Protein AF-A0A7S9KM45-F1 (afdb_monomer_lite)

Foldseek 3Di:
DDPDDDDDDPVVVVVVVVVQVVCVVVVQKDKDFDFDDAPPVRHGDPPTGQWMKMKGQDDDPVQNLAIEIDGTDGDPVCPPVCPSVVRVVVVVVVSVVSNNNYYDYDDDPPDPVVVVCVVVVNDPDPPDPDDDPDDPPPPDDLAPQFDLDADDLVPFFFAWFPDPQLDSVRGNHLLFYWNFLQKKKFKWWDDQFQLCLVVVQFEAPLFTAGQFIARLVQQWQSDLVLQAAQDDVVQARVSDPPHHGRHGHDDDQPLVVCVVVVNVVLSVVCSHRHGHHPDHSSNSLSRRCRTGLSRTSNLTPSNRHDPDDPCNSSSLRSLLSVLLVVLQRLSVLCVVLVRHADPPFFAAPCSSQCSRCVSLVAGKAWEAADAFLCVDPNNPPPPGRAHAETTMIMWIFGDGTDSSVSDTDTDHCCVSVVDRYSGTRPGRRHHHHHHDPSNYD

Structure (mmCIF, N/CA/C/O backbone):
data_AF-A0A7S9KM45-F1
#
_entry.id   AF-A0A7S9KM45-F1
#
loop_
_atom_site.group_PDB
_atom_site.id
_atom_site.type_symbol
_atom_site.label_atom_id
_atom_site.label_alt_id
_atom_site.label_comp_id
_atom_site.label_asym_id
_atom_site.label_entity_id
_atom_site.label_seq_id
_atom_site.pdbx_PDB_ins_code
_atom_site.Cartn_x
_atom_site.Cartn_y
_atom_site.Cartn_z
_atom_site.occupancy
_atom_site.B_iso_or_equiv
_atom_site.auth_seq_id
_atom_site.auth_comp_id
_atom_site.auth_asym_id
_atom_site.auth_atom_id
_atom_site.pdbx_PDB_model_num
ATOM 1 N N . MET A 1 1 ? 13.245 -7.004 -34.314 1.00 47.50 1 MET A N 1
ATOM 2 C CA . MET A 1 1 ? 11.833 -6.551 -34.369 1.00 47.50 1 MET A CA 1
ATOM 3 C C . MET A 1 1 ? 11.372 -6.439 -35.817 1.00 47.50 1 MET A C 1
ATOM 5 O O . MET A 1 1 ? 12.149 -6.001 -36.662 1.00 47.50 1 MET A O 1
ATOM 9 N N . ALA A 1 2 ? 10.136 -6.839 -36.121 1.00 53.91 2 ALA A N 1
ATOM 10 C CA . ALA A 1 2 ? 9.574 -6.722 -37.466 1.00 53.91 2 ALA A CA 1
ATOM 11 C C . ALA A 1 2 ? 9.088 -5.285 -37.724 1.00 53.91 2 ALA A C 1
ATOM 13 O O . ALA A 1 2 ? 8.274 -4.763 -36.974 1.00 53.91 2 ALA A O 1
ATOM 14 N N . THR A 1 3 ? 9.570 -4.640 -38.790 1.00 68.56 3 THR A N 1
ATOM 15 C CA . THR A 1 3 ? 9.145 -3.267 -39.153 1.00 68.56 3 THR A CA 1
ATOM 16 C C . THR A 1 3 ? 7.755 -3.205 -39.762 1.00 68.56 3 THR A C 1
ATOM 18 O O . THR A 1 3 ? 7.124 -2.156 -39.749 1.00 68.56 3 THR A O 1
ATOM 21 N N . PHE A 1 4 ? 7.253 -4.329 -40.261 1.00 74.19 4 PHE A N 1
ATOM 22 C CA . PHE A 1 4 ? 5.918 -4.406 -40.812 1.00 74.19 4 PHE A CA 1
ATOM 23 C C . PHE A 1 4 ? 5.201 -5.624 -40.247 1.00 74.19 4 PHE A C 1
ATOM 25 O O . PHE A 1 4 ? 5.716 -6.739 -40.313 1.00 74.19 4 PHE A O 1
ATOM 32 N N . LEU A 1 5 ? 3.999 -5.398 -39.726 1.00 74.00 5 LEU A N 1
ATOM 33 C CA . LEU A 1 5 ? 3.049 -6.460 -39.420 1.00 74.00 5 LEU A CA 1
ATOM 34 C C . LEU A 1 5 ? 2.178 -6.741 -40.657 1.00 74.00 5 LEU A C 1
ATOM 36 O O . LEU A 1 5 ? 1.808 -5.775 -41.348 1.00 74.00 5 LEU A O 1
ATOM 40 N N . PRO A 1 6 ? 1.857 -8.018 -40.944 1.00 73.00 6 PRO A N 1
ATOM 41 C CA . PRO A 1 6 ? 0.930 -8.381 -42.009 1.00 73.00 6 PRO A CA 1
ATOM 42 C C . PRO A 1 6 ? -0.504 -7.893 -41.703 1.00 73.00 6 PRO A C 1
ATOM 44 O O . PRO A 1 6 ? -0.860 -7.777 -40.530 1.00 73.00 6 PRO A O 1
ATOM 47 N N . PRO A 1 7 ? -1.333 -7.626 -42.733 1.00 79.12 7 PRO A N 1
ATOM 48 C CA . PRO A 1 7 ? -1.014 -7.703 -44.161 1.00 79.12 7 PRO A CA 1
ATOM 49 C C . PRO A 1 7 ? -0.155 -6.521 -44.650 1.00 79.12 7 PRO A C 1
ATOM 51 O O . PRO A 1 7 ? -0.259 -5.391 -44.167 1.00 79.12 7 PRO A O 1
ATOM 54 N N . LEU A 1 8 ? 0.715 -6.793 -45.626 1.00 80.44 8 LEU A N 1
ATOM 55 C CA . LEU A 1 8 ? 1.512 -5.774 -46.314 1.00 80.44 8 LEU A CA 1
ATOM 56 C C . LEU A 1 8 ? 0.703 -5.199 -47.479 1.00 80.44 8 LEU A C 1
ATOM 58 O O . LEU A 1 8 ? 0.301 -5.949 -48.365 1.00 80.44 8 LEU A O 1
ATOM 62 N N . SER A 1 9 ? 0.505 -3.881 -47.506 1.00 89.44 9 SER A N 1
ATOM 63 C CA . SER A 1 9 ? -0.045 -3.174 -48.667 1.00 89.44 9 SER A CA 1
ATOM 64 C C . SER A 1 9 ? 1.032 -2.324 -49.340 1.00 89.44 9 SER A C 1
ATOM 66 O O . SER A 1 9 ? 1.964 -1.845 -48.687 1.00 89.44 9 SER A O 1
ATOM 68 N N . HIS A 1 10 ? 0.903 -2.126 -50.655 1.00 88.81 10 HIS A N 1
ATOM 69 C CA . HIS A 1 10 ? 1.805 -1.257 -51.414 1.00 88.81 10 HIS A CA 1
ATOM 70 C C . HIS A 1 10 ? 1.815 0.169 -50.848 1.00 88.81 10 HIS A C 1
ATOM 72 O O . HIS A 1 10 ? 2.877 0.757 -50.676 1.00 88.81 10 HIS A O 1
ATOM 78 N N . GLU A 1 11 ? 0.643 0.686 -50.479 1.00 91.50 11 GLU A N 1
ATOM 79 C CA . GLU A 1 11 ? 0.484 2.006 -49.869 1.00 91.50 11 GLU A CA 1
ATOM 80 C C . GLU A 1 11 ? 1.244 2.130 -48.540 1.00 91.50 11 GLU A C 1
ATOM 82 O O . GLU A 1 11 ? 2.011 3.072 -48.362 1.00 91.50 11 GLU A O 1
ATOM 87 N N . LYS A 1 12 ? 1.125 1.142 -47.641 1.00 86.06 12 LYS A N 1
ATOM 88 C CA . LYS A 1 12 ? 1.836 1.126 -46.351 1.00 86.06 12 LYS A CA 1
ATOM 89 C C . LYS A 1 12 ? 3.354 1.147 -46.539 1.00 86.06 12 LYS A C 1
ATOM 91 O O . LYS A 1 12 ? 4.055 1.855 -45.820 1.00 86.06 12 LYS A O 1
ATOM 96 N N . LEU A 1 13 ? 3.862 0.386 -47.510 1.00 87.94 13 LEU A N 1
ATOM 97 C CA . LEU A 1 13 ? 5.287 0.371 -47.846 1.00 87.94 13 LEU A CA 1
ATOM 98 C C . LEU A 1 13 ? 5.734 1.699 -48.470 1.00 87.94 13 LEU A C 1
ATOM 100 O O . LEU A 1 13 ? 6.784 2.220 -48.102 1.00 87.94 13 LEU A O 1
ATOM 104 N N . LEU A 1 14 ? 4.942 2.256 -49.389 1.00 89.31 14 LEU A N 1
ATOM 105 C CA . LEU A 1 14 ? 5.254 3.508 -50.073 1.00 89.31 14 LEU A CA 1
ATOM 106 C C . LEU A 1 14 ? 5.287 4.690 -49.100 1.00 89.31 14 LEU A C 1
ATOM 108 O O . LEU A 1 14 ? 6.228 5.480 -49.143 1.00 89.31 14 LEU A O 1
ATOM 112 N N . THR A 1 15 ? 4.300 4.795 -48.210 1.00 91.06 15 THR A N 1
ATOM 113 C CA . THR A 1 15 ? 4.263 5.818 -47.157 1.00 91.06 15 THR A CA 1
ATOM 114 C C . THR A 1 15 ? 5.484 5.704 -46.255 1.00 91.06 15 THR A C 1
ATOM 116 O O . THR A 1 15 ? 6.195 6.688 -46.067 1.00 91.06 15 THR A O 1
ATOM 119 N N . TRP A 1 16 ? 5.808 4.490 -45.803 1.00 91.62 16 TRP A N 1
ATOM 120 C CA . TRP A 1 16 ? 6.986 4.262 -44.969 1.00 91.62 16 TRP A CA 1
ATOM 121 C C . TRP A 1 16 ? 8.288 4.697 -45.659 1.00 91.62 16 TRP A C 1
ATOM 123 O O . TRP A 1 16 ? 9.130 5.333 -45.031 1.00 91.62 16 TRP A O 1
ATOM 133 N N . TRP A 1 17 ? 8.460 4.411 -46.954 1.00 89.75 17 TRP A N 1
ATOM 134 C CA . TRP A 1 17 ? 9.640 4.854 -47.708 1.00 89.75 17 TRP A CA 1
ATOM 135 C C . TRP A 1 17 ? 9.685 6.370 -47.919 1.00 89.75 17 TRP A C 1
ATOM 137 O O . TRP A 1 17 ? 10.759 6.958 -47.800 1.00 89.75 17 TRP A O 1
ATOM 147 N N . LYS A 1 18 ? 8.541 7.015 -48.185 1.00 91.31 18 LYS A N 1
ATOM 148 C CA . LYS A 1 18 ? 8.457 8.480 -48.304 1.00 91.31 18 LYS A CA 1
ATOM 149 C C . LYS A 1 18 ? 8.905 9.179 -47.019 1.00 91.31 18 LYS A C 1
ATOM 151 O O . LYS A 1 18 ? 9.641 10.157 -47.099 1.00 91.31 18 LYS A O 1
ATOM 156 N N . GLU A 1 19 ? 8.537 8.652 -45.853 1.00 91.06 19 GLU A N 1
ATOM 157 C CA . GLU A 1 19 ? 9.003 9.176 -44.561 1.00 91.06 19 GLU A CA 1
ATOM 158 C C . GLU A 1 19 ? 10.522 9.061 -44.398 1.00 91.06 19 GLU A C 1
ATOM 160 O O . GLU A 1 19 ? 11.173 10.019 -43.989 1.00 91.06 19 GLU A O 1
ATOM 165 N N . ARG A 1 20 ? 11.117 7.914 -44.757 1.00 93.00 20 ARG A N 1
ATOM 166 C CA . ARG A 1 20 ? 12.577 7.735 -44.665 1.00 93.00 20 ARG A CA 1
ATOM 167 C C . ARG A 1 20 ? 13.322 8.674 -45.615 1.00 93.00 20 ARG A C 1
ATOM 169 O O . ARG A 1 20 ? 14.386 9.162 -45.257 1.00 93.00 20 ARG A O 1
ATOM 176 N N . ILE A 1 21 ? 12.768 8.948 -46.798 1.00 89.69 21 ILE A N 1
ATOM 177 C CA . ILE A 1 21 ? 13.324 9.929 -47.744 1.00 89.69 21 ILE A CA 1
ATOM 178 C C . ILE A 1 21 ? 13.225 11.353 -47.176 1.00 89.69 21 ILE A C 1
ATOM 180 O O . ILE A 1 21 ? 14.171 12.123 -47.306 1.00 89.69 21 ILE A O 1
ATOM 184 N N . ALA A 1 22 ? 12.125 11.703 -46.503 1.00 89.12 22 ALA A N 1
ATOM 185 C CA . ALA A 1 22 ? 12.012 12.993 -45.823 1.00 89.12 22 ALA A CA 1
ATOM 186 C C . ALA A 1 22 ? 13.080 13.154 -44.723 1.00 89.12 22 ALA A C 1
ATOM 188 O O . ALA A 1 22 ? 13.715 14.199 -44.634 1.00 89.12 22 ALA A O 1
ATOM 189 N N . GLU A 1 23 ? 13.364 12.098 -43.955 1.00 90.75 23 GLU A N 1
ATOM 190 C CA . GLU A 1 23 ? 14.439 12.103 -42.949 1.00 90.75 23 GLU A CA 1
ATOM 191 C C . GLU A 1 23 ? 15.843 12.277 -43.554 1.00 90.75 23 GLU A C 1
ATOM 193 O O . GLU A 1 23 ? 16.726 12.817 -42.884 1.00 90.75 23 GLU A O 1
ATOM 198 N N . VAL A 1 24 ? 16.051 11.847 -44.806 1.00 91.81 24 VAL A N 1
ATOM 199 C CA . VAL A 1 24 ? 17.301 12.099 -45.544 1.00 91.81 24 VAL A CA 1
ATOM 200 C C . VAL A 1 24 ? 17.456 13.581 -45.863 1.00 91.81 24 VAL A C 1
ATOM 202 O O . VAL A 1 24 ? 18.524 14.141 -45.629 1.00 91.81 24 VAL A O 1
ATOM 205 N N . ASN A 1 25 ? 16.389 14.237 -46.324 1.00 87.75 25 ASN A N 1
ATOM 206 C CA . ASN A 1 25 ? 16.408 15.680 -46.587 1.00 87.75 25 ASN A CA 1
ATOM 207 C C . ASN A 1 25 ? 16.665 16.499 -45.307 1.00 87.75 25 ASN A C 1
ATOM 209 O O . ASN A 1 25 ? 17.299 17.548 -45.365 1.00 87.75 25 ASN A O 1
ATOM 213 N N . ASP A 1 26 ? 16.221 15.988 -44.157 1.00 83.56 26 ASP A N 1
ATOM 214 C CA . ASP A 1 26 ? 16.436 16.581 -42.832 1.00 83.56 26 ASP A CA 1
ATOM 215 C C . ASP A 1 26 ? 17.825 16.274 -42.227 1.00 83.56 26 ASP A C 1
ATOM 217 O O . ASP A 1 26 ? 18.116 16.711 -41.111 1.00 83.56 26 ASP A O 1
ATOM 221 N N . GLY A 1 27 ? 18.665 15.469 -42.890 1.00 85.25 27 GLY A N 1
ATOM 222 C CA . GLY A 1 27 ? 19.975 15.039 -42.375 1.00 85.25 27 GLY A CA 1
ATOM 223 C C . GLY A 1 27 ? 19.920 14.106 -41.154 1.00 85.25 27 GLY A C 1
ATOM 224 O O . GLY A 1 27 ? 20.940 13.853 -40.511 1.00 85.25 27 GLY A O 1
ATOM 225 N N . LYS A 1 28 ? 18.734 13.586 -40.815 1.00 87.44 28 LYS A N 1
ATOM 226 C CA . LYS A 1 28 ? 18.506 12.640 -39.703 1.00 87.44 28 LYS A CA 1
ATOM 227 C C . LYS A 1 28 ? 18.710 11.186 -40.129 1.00 87.44 28 LYS A C 1
ATOM 229 O O . LYS A 1 28 ? 18.688 10.286 -39.285 1.00 87.44 28 LYS A O 1
ATOM 234 N N . ARG A 1 29 ? 18.850 10.942 -41.434 1.00 93.75 29 ARG A N 1
ATOM 235 C CA . ARG A 1 29 ? 19.047 9.617 -42.013 1.00 93.75 29 ARG A CA 1
ATOM 236 C C . ARG A 1 29 ? 19.933 9.669 -43.248 1.00 93.75 29 ARG A C 1
ATOM 238 O O . ARG A 1 29 ? 19.843 10.586 -44.049 1.00 93.75 29 ARG A O 1
ATOM 245 N N . HIS A 1 30 ? 20.721 8.622 -43.442 1.00 94.56 30 HIS A N 1
ATOM 246 C CA . HIS A 1 30 ? 21.491 8.380 -44.658 1.00 94.56 30 HIS A CA 1
ATOM 247 C C . HIS A 1 30 ? 21.120 6.994 -45.191 1.00 94.56 30 HIS A C 1
ATOM 249 O O . HIS A 1 30 ? 20.953 6.057 -44.407 1.00 94.56 30 HIS A O 1
ATOM 255 N N . ILE A 1 31 ? 20.924 6.861 -46.504 1.00 94.25 31 ILE A N 1
ATOM 256 C CA . ILE A 1 31 ? 20.492 5.610 -47.143 1.00 94.25 31 ILE A CA 1
ATOM 257 C C . ILE A 1 31 ? 21.449 5.293 -48.286 1.00 94.25 31 ILE A C 1
ATOM 259 O O . ILE A 1 31 ? 21.587 6.086 -49.214 1.00 94.25 31 ILE A O 1
ATOM 263 N N . TRP A 1 32 ? 22.052 4.107 -48.247 1.00 93.62 32 TRP A N 1
ATOM 264 C CA . TRP A 1 32 ? 22.861 3.579 -49.341 1.00 93.62 32 TRP A CA 1
ATOM 265 C C . TRP A 1 32 ? 22.107 2.472 -50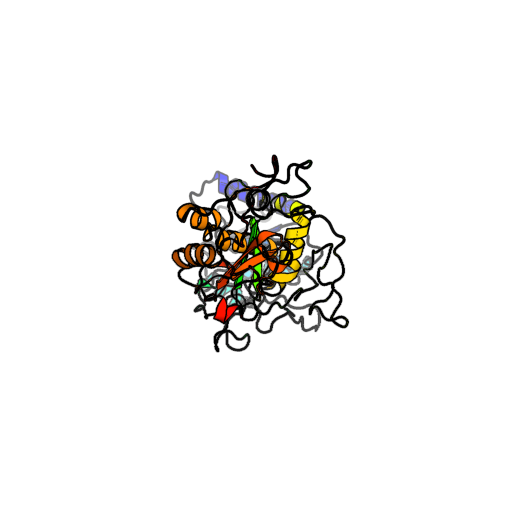.039 1.00 93.62 32 TRP A C 1
ATOM 267 O O . TRP A 1 32 ? 21.576 1.567 -49.395 1.00 93.62 32 TRP A O 1
ATOM 277 N N . ILE A 1 33 ? 22.093 2.536 -51.363 1.00 90.50 33 ILE A N 1
ATOM 278 C CA . ILE A 1 33 ? 21.447 1.551 -52.216 1.00 90.50 33 ILE A CA 1
ATOM 279 C C . ILE A 1 33 ? 22.531 0.925 -53.084 1.00 90.50 33 ILE A C 1
ATOM 281 O O . ILE A 1 33 ? 23.244 1.621 -53.802 1.00 90.50 33 ILE A O 1
ATOM 285 N N . LEU A 1 34 ? 22.661 -0.395 -53.002 1.00 87.81 34 LEU A N 1
ATOM 286 C CA . LEU A 1 34 ? 23.542 -1.164 -53.868 1.00 87.81 34 LEU A CA 1
ATOM 287 C C . LEU A 1 34 ? 22.790 -1.485 -55.156 1.00 87.81 34 LEU A C 1
ATOM 289 O O . LEU A 1 34 ? 21.709 -2.077 -55.097 1.00 87.81 34 LEU A O 1
ATOM 293 N N . VAL A 1 35 ? 23.374 -1.133 -56.298 1.00 86.00 35 VAL A N 1
ATOM 294 C CA . VAL A 1 35 ? 22.761 -1.276 -57.626 1.00 86.00 35 VAL A CA 1
ATOM 295 C C . VAL A 1 35 ? 23.707 -1.954 -58.615 1.00 86.00 35 VAL A C 1
ATOM 297 O O . VAL A 1 35 ? 24.914 -1.952 -58.376 1.00 86.00 35 VAL A O 1
ATOM 300 N N . THR A 1 36 ? 23.187 -2.634 -59.645 1.00 75.50 36 THR A N 1
ATOM 301 C CA . THR A 1 36 ? 24.023 -3.411 -60.587 1.00 75.50 36 THR A CA 1
ATOM 302 C C . THR A 1 36 ? 24.811 -2.546 -61.558 1.00 75.50 36 THR A C 1
ATOM 304 O O . THR A 1 36 ? 25.968 -2.877 -61.803 1.00 75.50 36 THR A O 1
ATOM 307 N N . ASP A 1 37 ? 24.235 -1.460 -62.077 1.00 70.31 37 ASP A N 1
ATOM 308 C CA . ASP A 1 37 ? 24.949 -0.500 -62.918 1.00 70.31 37 ASP A CA 1
ATOM 309 C C . ASP A 1 37 ? 24.390 0.921 -62.714 1.00 70.31 37 ASP A C 1
ATOM 311 O O . ASP A 1 37 ? 23.210 1.129 -62.418 1.00 70.31 37 ASP A O 1
ATOM 315 N N . ILE A 1 38 ? 25.255 1.918 -62.867 1.00 68.69 38 ILE A N 1
ATOM 316 C CA . ILE A 1 38 ? 24.868 3.327 -62.959 1.00 68.69 38 ILE A CA 1
ATOM 317 C C . ILE A 1 38 ? 25.422 3.864 -64.269 1.00 68.69 38 ILE A C 1
ATOM 319 O O . ILE A 1 38 ? 26.579 3.628 -64.610 1.00 68.69 38 ILE A O 1
ATOM 323 N N . ASP A 1 39 ? 24.610 4.583 -65.037 1.00 71.81 39 ASP A N 1
ATOM 324 C CA . ASP A 1 39 ? 25.148 5.277 -66.199 1.00 71.81 39 ASP A CA 1
ATOM 325 C C . ASP A 1 39 ? 26.059 6.447 -65.780 1.00 71.81 39 ASP A C 1
ATOM 327 O O . ASP A 1 39 ? 26.119 6.845 -64.614 1.00 71.81 39 ASP A O 1
ATOM 331 N N . ALA A 1 40 ? 26.766 7.034 -66.749 1.00 71.44 40 ALA A N 1
ATOM 332 C CA . ALA A 1 40 ? 27.681 8.154 -66.516 1.00 71.44 40 ALA A CA 1
ATOM 333 C C . ALA A 1 40 ? 27.002 9.418 -65.935 1.00 71.44 40 ALA A C 1
ATOM 335 O O . ALA A 1 40 ? 27.695 10.359 -65.558 1.00 71.44 40 ALA A O 1
ATOM 336 N N . THR A 1 41 ? 25.665 9.452 -65.860 1.00 73.38 41 THR A N 1
ATOM 337 C CA . THR A 1 41 ? 24.873 10.536 -65.257 1.00 73.38 41 THR A CA 1
ATOM 338 C C . THR A 1 41 ? 24.383 10.206 -63.842 1.00 73.38 41 THR A C 1
ATOM 340 O O . THR A 1 41 ? 23.712 11.026 -63.218 1.00 73.38 41 THR A O 1
ATOM 343 N N . GLY A 1 42 ? 24.722 9.021 -63.319 1.00 64.88 42 GLY A N 1
ATOM 344 C CA . GLY A 1 42 ? 24.279 8.529 -62.014 1.00 64.88 42 GLY A CA 1
ATOM 345 C C . GLY A 1 42 ? 22.878 7.910 -62.029 1.00 64.88 42 GLY A C 1
ATOM 346 O O . GLY A 1 42 ? 22.292 7.705 -60.965 1.00 64.88 42 GLY A O 1
ATOM 347 N N . LYS A 1 43 ? 22.314 7.615 -63.210 1.00 63.72 43 LYS A N 1
ATOM 348 C CA . LYS A 1 43 ? 20.972 7.039 -63.350 1.00 63.72 43 LYS A CA 1
ATOM 349 C C . LYS A 1 43 ? 21.037 5.510 -63.408 1.00 63.72 43 LYS A C 1
ATOM 351 O O . LYS A 1 43 ? 21.896 4.933 -64.069 1.00 63.72 43 LYS A O 1
ATOM 356 N N . LEU A 1 44 ? 20.108 4.860 -62.710 1.00 62.03 44 LEU A N 1
ATOM 357 C CA . LEU A 1 44 ? 20.014 3.398 -62.604 1.00 62.03 44 LEU A CA 1
ATOM 358 C C . LEU A 1 44 ? 19.612 2.759 -63.940 1.00 62.03 44 LEU A C 1
ATOM 360 O O . LEU A 1 44 ? 18.657 3.221 -64.573 1.00 62.03 44 LEU A O 1
ATOM 364 N N . LYS A 1 45 ? 20.259 1.658 -64.336 1.00 59.94 45 LYS A N 1
ATOM 365 C CA . LYS A 1 45 ? 19.931 0.908 -65.559 1.00 59.94 45 LYS A CA 1
ATOM 366 C C . LYS A 1 45 ? 19.061 -0.329 -65.272 1.00 59.94 45 LYS A C 1
ATOM 368 O O . LYS A 1 45 ? 19.436 -1.457 -65.547 1.00 59.94 45 LYS A O 1
ATOM 373 N N . GLY A 1 46 ? 17.817 -0.139 -64.829 1.00 56.06 46 GLY A N 1
ATOM 374 C CA . GLY A 1 46 ? 16.811 -1.221 -64.741 1.00 56.06 46 GLY A CA 1
ATOM 375 C C . GLY A 1 46 ? 16.373 -1.568 -63.308 1.00 56.06 46 GLY A C 1
ATOM 376 O O . GLY A 1 46 ? 16.569 -0.759 -62.400 1.00 56.06 46 GLY A O 1
ATOM 377 N N . PRO A 1 47 ? 15.746 -2.742 -63.061 1.00 58.69 47 PRO A N 1
ATOM 378 C CA . PRO A 1 47 ? 15.197 -3.097 -61.751 1.00 58.69 47 PRO A CA 1
ATOM 379 C C . PRO A 1 47 ? 16.311 -3.656 -60.848 1.00 58.69 47 PRO A C 1
ATOM 381 O O . PRO A 1 47 ? 16.381 -4.848 -60.562 1.00 58.69 47 PRO A O 1
ATOM 384 N N . GLU A 1 48 ? 17.230 -2.774 -60.462 1.00 64.62 48 GLU A N 1
ATOM 385 C CA . GLU A 1 48 ? 18.616 -3.107 -60.120 1.00 64.62 48 GLU A CA 1
ATOM 386 C C . GLU A 1 48 ? 18.973 -2.963 -58.634 1.00 64.62 48 GLU A C 1
ATOM 388 O O . GLU A 1 48 ? 20.144 -3.026 -58.283 1.00 64.62 48 GLU A O 1
ATOM 393 N N . VAL A 1 49 ? 18.010 -2.785 -57.723 1.00 81.25 49 VAL A N 1
ATOM 394 C CA . VAL A 1 49 ? 18.331 -2.669 -56.288 1.00 81.25 49 VAL A CA 1
ATOM 395 C C . VAL A 1 49 ? 18.735 -4.031 -55.716 1.00 81.25 49 VAL A C 1
ATOM 397 O O . VAL A 1 49 ? 17.904 -4.884 -55.400 1.00 81.25 49 VAL A O 1
ATOM 400 N N . MET A 1 50 ? 20.040 -4.233 -55.562 1.00 86.38 50 MET A N 1
ATOM 401 C CA . MET A 1 50 ? 20.643 -5.441 -55.002 1.00 86.38 50 MET A CA 1
ATOM 402 C C . MET A 1 50 ? 20.682 -5.438 -53.477 1.00 86.38 50 MET A C 1
ATOM 404 O O . MET A 1 50 ? 20.743 -6.506 -52.860 1.00 86.38 50 MET A O 1
ATOM 408 N N . GLY A 1 51 ? 20.655 -4.263 -52.857 1.00 89.81 51 GLY A N 1
ATOM 409 C CA . GLY A 1 51 ? 20.646 -4.144 -51.410 1.00 89.81 51 GLY A CA 1
ATOM 410 C C . GLY A 1 51 ? 20.472 -2.717 -50.924 1.00 89.81 51 GLY A C 1
ATOM 411 O O . GLY A 1 51 ? 20.555 -1.770 -51.700 1.00 89.81 51 GLY A O 1
ATOM 412 N N . VAL A 1 52 ? 20.223 -2.578 -49.630 1.00 92.50 52 VAL A N 1
ATOM 413 C CA . VAL A 1 52 ? 20.087 -1.290 -48.953 1.00 92.50 52 VAL A CA 1
ATOM 414 C C . VAL A 1 52 ? 20.647 -1.389 -47.540 1.00 92.50 52 VAL A C 1
ATOM 416 O O . VAL A 1 52 ? 20.600 -2.461 -46.934 1.00 92.50 52 VAL A O 1
ATOM 419 N N . VAL A 1 53 ? 21.179 -0.286 -47.024 1.00 94.38 53 VAL A N 1
ATOM 420 C CA . VAL A 1 53 ? 21.432 -0.074 -45.595 1.00 94.38 53 VAL A CA 1
ATOM 421 C C . VAL A 1 53 ? 21.133 1.380 -45.252 1.00 94.38 53 VAL A C 1
ATOM 423 O O . VAL A 1 53 ? 21.238 2.259 -46.109 1.00 94.38 53 VAL A O 1
ATOM 426 N N . MET A 1 54 ? 20.730 1.637 -44.014 1.00 95.06 54 MET A N 1
ATOM 427 C CA . MET A 1 54 ? 20.438 2.976 -43.524 1.00 95.06 54 MET A CA 1
ATOM 428 C C . MET A 1 54 ? 21.225 3.266 -42.253 1.00 95.06 54 MET A C 1
ATOM 430 O O . MET A 1 54 ? 21.414 2.383 -41.419 1.00 95.06 54 MET A O 1
ATOM 434 N N . LEU A 1 55 ? 21.610 4.525 -42.084 1.00 94.75 55 LEU A N 1
ATOM 435 C CA . LEU A 1 55 ? 22.129 5.075 -40.839 1.00 94.75 55 LEU A CA 1
ATOM 436 C C . LEU A 1 55 ? 21.138 6.114 -40.318 1.00 94.75 55 LEU A C 1
ATOM 438 O O . LEU A 1 55 ? 20.822 7.063 -41.028 1.00 94.75 55 LEU A O 1
ATOM 442 N N . SER A 1 56 ? 20.659 5.938 -39.091 1.00 92.00 56 SER A N 1
ATOM 443 C CA . SER A 1 56 ? 19.819 6.905 -38.383 1.00 92.00 56 SER A CA 1
ATOM 444 C C . SER A 1 56 ? 20.679 7.724 -37.416 1.00 92.00 56 SER A C 1
ATOM 446 O O . SER A 1 56 ? 21.459 7.163 -36.638 1.00 92.00 56 SER A O 1
ATOM 448 N N . THR A 1 57 ? 20.553 9.050 -37.483 1.00 87.94 57 THR A N 1
ATOM 449 C CA . THR A 1 57 ? 21.383 10.040 -36.774 1.00 87.94 57 THR A CA 1
ATOM 450 C C . THR A 1 57 ? 20.547 11.061 -35.972 1.00 87.94 57 THR A C 1
ATOM 452 O O . THR A 1 57 ? 20.801 12.267 -36.062 1.00 87.94 57 THR A O 1
ATOM 455 N N . PRO A 1 58 ? 19.546 10.640 -35.168 1.00 73.56 58 PRO A N 1
ATOM 456 C CA . PRO A 1 58 ? 18.676 11.575 -34.457 1.00 73.56 58 PRO A CA 1
ATOM 457 C C . PRO A 1 58 ? 19.465 12.461 -33.477 1.00 73.56 58 PRO A C 1
ATOM 459 O O . PRO A 1 58 ? 20.477 12.043 -32.906 1.00 73.56 58 PRO A O 1
ATOM 462 N N . TYR A 1 59 ? 18.995 13.696 -33.272 1.00 66.06 59 TYR A N 1
ATOM 463 C CA . TYR A 1 59 ? 19.610 14.625 -32.322 1.00 66.06 59 TYR A CA 1
ATOM 464 C C . TYR A 1 59 ? 19.461 14.114 -30.883 1.00 66.06 59 TYR A C 1
ATOM 466 O O . TYR A 1 59 ? 18.376 13.721 -30.458 1.00 66.06 59 TYR A O 1
ATOM 474 N N . SER A 1 60 ? 20.560 14.135 -30.131 1.00 61.50 60 SER A N 1
ATOM 475 C CA . SER A 1 60 ? 20.604 13.793 -28.711 1.00 61.50 60 SER A CA 1
ATOM 476 C C . SER A 1 60 ? 21.797 14.490 -28.063 1.00 61.50 60 SER A C 1
ATOM 478 O O . SER A 1 60 ? 22.928 14.314 -28.516 1.00 61.50 60 SER A O 1
ATOM 480 N N . GLU A 1 61 ? 21.562 15.241 -26.986 1.00 43.31 61 GLU A N 1
ATOM 481 C CA . GLU A 1 61 ? 22.625 15.946 -26.249 1.00 43.31 61 GLU A CA 1
ATOM 482 C C . GLU A 1 61 ? 23.577 14.979 -25.538 1.00 43.31 61 GLU A C 1
ATOM 484 O O . GLU A 1 61 ? 24.786 15.187 -25.503 1.00 43.31 61 GLU A O 1
ATOM 489 N N . THR A 1 62 ? 23.048 13.867 -25.028 1.00 48.44 62 THR A N 1
ATOM 490 C CA . THR A 1 62 ? 23.813 12.847 -24.296 1.00 48.44 62 THR A CA 1
ATOM 491 C C . THR A 1 62 ? 24.360 11.734 -25.197 1.00 48.44 62 THR A C 1
ATOM 493 O O . THR A 1 62 ? 25.115 10.876 -24.739 1.00 48.44 62 THR A O 1
ATOM 496 N N . GLY A 1 63 ? 23.992 11.728 -26.483 1.00 61.22 63 GLY A N 1
ATOM 497 C CA . GLY A 1 63 ? 24.240 10.621 -27.407 1.00 61.22 63 GLY A CA 1
ATOM 498 C C . GLY A 1 63 ? 24.717 11.028 -28.800 1.00 61.22 63 GLY A C 1
ATOM 499 O O . GLY A 1 63 ? 24.669 10.195 -29.700 1.00 61.22 63 GLY A O 1
ATOM 500 N N . ALA A 1 64 ? 25.189 12.263 -29.003 1.00 72.88 64 ALA A N 1
ATOM 501 C CA . ALA A 1 64 ? 25.571 12.789 -30.322 1.00 72.88 64 ALA A CA 1
ATOM 502 C C . ALA A 1 64 ? 26.624 11.941 -31.075 1.00 72.88 64 ALA A C 1
ATOM 504 O O . ALA A 1 64 ? 26.665 11.944 -32.301 1.00 72.88 64 ALA A O 1
ATOM 505 N N . PHE A 1 65 ? 27.441 11.155 -30.372 1.00 76.69 65 PHE A N 1
ATOM 506 C CA . PHE A 1 65 ? 28.436 10.255 -30.971 1.00 76.69 65 PHE A CA 1
ATOM 507 C C . PHE A 1 65 ? 27.860 8.908 -31.459 1.00 76.69 65 PHE A C 1
ATOM 509 O O . PHE A 1 65 ? 28.611 8.093 -32.000 1.00 76.69 65 PHE A O 1
ATOM 516 N N . ARG A 1 66 ? 26.563 8.638 -31.252 1.00 82.44 66 ARG A N 1
ATOM 517 C CA . ARG A 1 66 ? 25.900 7.377 -31.625 1.00 82.44 66 ARG A CA 1
ATOM 518 C C . ARG A 1 66 ? 25.211 7.485 -32.986 1.00 82.44 66 ARG A C 1
ATOM 520 O O . ARG A 1 66 ? 24.603 8.508 -33.293 1.00 82.44 66 ARG A O 1
ATOM 527 N N . GLY A 1 67 ? 25.266 6.411 -33.766 1.00 84.44 67 GLY A N 1
ATOM 528 C CA . GLY A 1 67 ? 24.470 6.209 -34.977 1.00 84.44 67 GLY A CA 1
ATOM 529 C C . GLY A 1 67 ? 23.849 4.813 -34.983 1.00 84.44 67 GLY A C 1
ATOM 530 O O . GLY A 1 67 ? 24.448 3.871 -34.465 1.00 84.44 67 GLY A O 1
ATOM 531 N N . TYR A 1 68 ? 22.649 4.670 -35.543 1.00 88.81 68 TYR A N 1
ATOM 532 C CA . TYR A 1 68 ? 21.942 3.386 -35.575 1.00 88.81 68 TYR A CA 1
ATOM 533 C C . TYR A 1 68 ? 21.916 2.818 -36.993 1.00 88.81 68 TYR A C 1
ATOM 535 O O . TYR A 1 68 ? 21.395 3.456 -37.909 1.00 88.81 68 TYR A O 1
ATOM 543 N N . VAL A 1 69 ? 22.474 1.622 -37.175 1.00 91.38 69 VAL A N 1
ATOM 544 C CA . VAL A 1 69 ? 22.427 0.885 -38.439 1.00 91.38 69 VAL A CA 1
ATOM 545 C C . VAL A 1 69 ? 21.079 0.193 -38.535 1.00 91.38 69 VAL A C 1
ATOM 547 O O . VAL A 1 69 ? 20.726 -0.668 -37.729 1.00 91.38 69 VAL A O 1
ATOM 550 N N . GLU A 1 70 ? 20.320 0.553 -39.557 1.00 90.31 70 GLU A N 1
ATOM 551 C CA . GLU A 1 70 ? 18.988 0.031 -39.791 1.00 90.31 70 GLU A CA 1
ATOM 552 C C . GLU A 1 70 ? 18.897 -0.573 -41.192 1.00 90.31 70 GLU A C 1
ATOM 554 O O . GLU A 1 70 ? 19.471 -0.082 -42.160 1.00 90.31 70 GLU A O 1
ATOM 559 N N . LYS A 1 71 ? 18.108 -1.642 -41.318 1.00 87.69 71 LYS A N 1
ATOM 560 C CA . LYS A 1 71 ? 17.665 -2.175 -42.617 1.00 87.69 71 LYS A CA 1
ATOM 561 C C . LYS A 1 71 ? 18.793 -2.565 -43.576 1.00 87.69 71 LYS A C 1
ATOM 563 O O . LYS A 1 71 ? 18.655 -2.342 -44.773 1.00 87.69 71 LYS A O 1
ATOM 568 N N . LEU A 1 72 ? 19.836 -3.239 -43.084 1.00 89.56 72 LEU A N 1
ATOM 569 C CA . LEU A 1 72 ? 20.767 -3.956 -43.958 1.00 89.56 72 LEU A CA 1
ATOM 570 C C . LEU A 1 72 ? 20.049 -5.137 -44.625 1.00 89.56 72 LEU A C 1
ATOM 572 O O . LEU A 1 72 ? 19.811 -6.177 -44.008 1.00 89.56 72 LEU A O 1
ATOM 576 N N . LEU A 1 73 ? 19.682 -4.974 -45.892 1.00 88.56 73 LEU A N 1
ATOM 577 C CA . LEU A 1 73 ? 18.949 -5.966 -46.671 1.00 88.56 73 LEU A CA 1
ATOM 578 C C . LEU A 1 73 ? 19.689 -6.235 -47.976 1.00 88.56 73 LEU A C 1
ATOM 580 O O . LEU A 1 73 ? 20.005 -5.309 -48.712 1.00 88.56 73 LEU A O 1
ATOM 584 N N . ILE A 1 74 ? 19.913 -7.513 -48.289 1.00 88.38 74 ILE A N 1
ATOM 585 C CA . ILE A 1 74 ? 20.458 -7.955 -49.578 1.00 88.38 74 ILE A CA 1
ATOM 586 C C . ILE A 1 74 ? 19.420 -8.810 -50.291 1.00 88.38 74 ILE A C 1
ATOM 588 O O . ILE A 1 74 ? 18.886 -9.775 -49.715 1.00 88.38 74 ILE A O 1
ATOM 592 N N . HIS A 1 75 ? 19.169 -8.472 -51.556 1.00 84.25 75 HIS A N 1
ATOM 593 C CA . HIS A 1 75 ? 18.310 -9.234 -52.446 1.00 84.25 75 HIS A CA 1
ATOM 594 C C . HIS A 1 75 ? 18.753 -10.701 -52.466 1.00 84.25 75 HIS A C 1
ATOM 596 O O . HIS A 1 75 ? 19.943 -11.004 -52.552 1.00 84.25 75 HIS A O 1
ATOM 602 N N . LYS A 1 76 ? 17.799 -11.634 -52.378 1.00 83.62 76 LYS A N 1
ATOM 603 C CA . LYS A 1 76 ? 18.079 -13.069 -52.179 1.00 83.62 76 LYS A CA 1
ATOM 604 C C . LYS A 1 76 ? 19.076 -13.652 -53.194 1.00 83.62 76 LYS A C 1
ATOM 606 O O . LYS A 1 76 ? 19.947 -14.417 -52.799 1.00 83.62 76 LYS A O 1
ATOM 611 N N . ASN A 1 77 ? 19.015 -13.212 -54.455 1.00 81.94 77 ASN A N 1
ATOM 612 C CA . ASN A 1 77 ? 19.887 -13.685 -55.542 1.00 81.94 77 ASN A CA 1
ATOM 613 C C . ASN A 1 77 ? 21.301 -13.059 -55.530 1.00 81.94 77 ASN A C 1
ATOM 615 O O . ASN A 1 77 ? 22.165 -13.463 -56.308 1.00 81.94 77 ASN A O 1
ATOM 619 N N . CYS A 1 78 ? 21.543 -12.071 -54.664 1.00 81.31 78 CYS A N 1
ATOM 620 C CA . CYS A 1 78 ? 22.805 -11.328 -54.567 1.00 81.31 78 CYS A CA 1
ATOM 621 C C . CYS A 1 78 ? 23.559 -11.610 -53.253 1.00 81.31 78 CYS A C 1
ATOM 623 O O . CYS A 1 78 ? 24.628 -11.049 -53.007 1.00 81.31 78 CYS A O 1
ATOM 625 N N . ARG A 1 79 ? 23.021 -12.485 -52.392 1.00 86.00 79 ARG A N 1
ATOM 626 C CA . ARG A 1 79 ? 23.657 -12.886 -51.127 1.00 86.00 79 ARG A CA 1
ATOM 627 C C . ARG A 1 79 ? 24.924 -13.707 -51.384 1.00 86.00 79 ARG A C 1
ATOM 629 O O . ARG A 1 79 ? 25.059 -14.353 -52.415 1.00 86.00 79 ARG A O 1
ATOM 636 N N . GLY A 1 80 ? 25.867 -13.661 -50.442 1.00 82.00 80 GLY A N 1
ATOM 637 C CA . GLY A 1 80 ? 27.140 -14.391 -50.536 1.00 82.00 80 GLY A CA 1
ATOM 638 C C . GLY A 1 80 ? 28.183 -13.777 -51.481 1.00 82.00 80 GLY A C 1
ATOM 639 O O . GLY A 1 80 ? 29.306 -14.260 -51.516 1.00 82.00 80 GLY A O 1
ATOM 640 N N . LYS A 1 81 ? 27.855 -12.689 -52.192 1.00 85.94 81 LYS A N 1
ATOM 641 C CA . LYS A 1 81 ? 28.750 -12.002 -53.145 1.00 85.94 81 LYS A CA 1
ATOM 642 C C . LYS A 1 81 ? 29.409 -10.731 -52.582 1.00 85.94 81 LYS A C 1
ATOM 644 O O . LYS A 1 81 ? 29.805 -9.855 -53.334 1.00 85.94 81 LYS A O 1
ATOM 649 N N . GLY A 1 82 ? 29.456 -10.578 -51.257 1.00 86.50 82 GLY A N 1
ATOM 650 C CA . GLY A 1 82 ? 30.093 -9.424 -50.601 1.00 86.50 82 GLY A CA 1
ATOM 651 C C . GLY A 1 82 ? 29.265 -8.130 -50.520 1.00 86.50 82 GLY A C 1
ATOM 652 O O . GLY A 1 82 ? 29.698 -7.199 -49.854 1.00 86.50 82 GLY A O 1
ATOM 653 N N . GLY A 1 83 ? 28.054 -8.063 -51.088 1.00 88.88 83 GLY A N 1
ATOM 654 C CA . GLY A 1 83 ? 27.257 -6.821 -51.111 1.00 88.88 83 GLY A CA 1
ATOM 655 C C . GLY A 1 83 ? 26.941 -6.209 -49.735 1.00 88.88 83 GLY A C 1
ATOM 656 O O . GLY A 1 83 ? 26.952 -4.992 -49.590 1.00 88.88 83 GLY A O 1
ATOM 657 N N . ALA A 1 84 ? 26.725 -7.033 -48.702 1.00 88.75 84 ALA A N 1
ATOM 658 C CA . ALA A 1 84 ? 26.505 -6.539 -47.336 1.00 88.75 84 ALA A CA 1
ATOM 659 C C . ALA A 1 84 ? 27.742 -5.837 -46.756 1.00 88.75 84 ALA A C 1
ATOM 661 O O . ALA A 1 84 ? 27.608 -4.839 -46.058 1.00 88.75 84 ALA A O 1
ATOM 662 N N . ARG A 1 85 ? 28.937 -6.349 -47.074 1.00 87.06 85 ARG A N 1
ATOM 663 C CA . ARG A 1 85 ? 30.206 -5.753 -46.654 1.00 87.06 85 ARG A CA 1
ATOM 664 C C . ARG A 1 85 ? 30.413 -4.397 -47.323 1.00 87.06 85 ARG A C 1
ATOM 666 O O . ARG A 1 85 ? 30.672 -3.434 -46.620 1.00 87.06 85 ARG A O 1
ATOM 673 N N . ALA A 1 86 ? 30.201 -4.316 -48.637 1.00 89.69 86 ALA A N 1
ATOM 674 C CA . ALA A 1 86 ? 30.335 -3.063 -49.381 1.00 89.69 86 ALA A CA 1
ATOM 675 C C . ALA A 1 86 ? 29.402 -1.959 -48.846 1.00 89.69 86 ALA A C 1
ATOM 677 O O . ALA A 1 86 ? 29.816 -0.816 -48.680 1.00 89.69 86 ALA A O 1
ATOM 678 N N . LEU A 1 87 ? 28.149 -2.307 -48.530 1.00 93.56 87 LEU A N 1
ATOM 679 C CA . LEU A 1 87 ? 27.190 -1.364 -47.945 1.00 93.56 87 LEU A CA 1
ATOM 680 C C . LEU A 1 87 ? 27.597 -0.897 -46.541 1.00 93.56 87 LEU A C 1
ATOM 682 O O . LEU A 1 87 ? 27.478 0.286 -46.238 1.00 93.56 87 LEU A O 1
ATOM 686 N N . MET A 1 88 ? 28.075 -1.807 -45.690 1.00 92.50 88 MET A N 1
ATOM 687 C CA . MET A 1 88 ? 28.518 -1.459 -44.338 1.00 92.50 88 MET A CA 1
ATOM 688 C C . MET A 1 88 ? 29.797 -0.615 -44.342 1.00 92.50 88 MET A C 1
ATOM 690 O O . MET A 1 88 ? 29.862 0.351 -43.597 1.00 92.50 88 MET A O 1
ATOM 694 N N . GLU A 1 89 ? 30.763 -0.899 -45.220 1.00 88.88 89 GLU A N 1
ATOM 695 C CA . GLU A 1 89 ? 31.986 -0.092 -45.372 1.00 88.88 89 GLU A CA 1
ATOM 696 C C . GLU A 1 89 ? 31.666 1.350 -45.816 1.00 88.88 89 GLU A C 1
ATOM 698 O O . GLU A 1 89 ? 32.227 2.312 -45.282 1.00 88.88 89 GLU A O 1
ATOM 703 N N . ALA A 1 90 ? 30.719 1.518 -46.747 1.00 91.69 90 ALA A N 1
ATOM 704 C CA . ALA A 1 90 ? 30.230 2.837 -47.150 1.00 91.69 90 ALA A CA 1
ATOM 705 C C . ALA A 1 90 ? 29.535 3.574 -45.991 1.00 91.69 90 ALA A C 1
ATOM 707 O O . ALA A 1 90 ? 29.797 4.756 -45.761 1.00 91.69 90 ALA A O 1
ATOM 708 N N . LEU A 1 91 ? 28.687 2.870 -45.233 1.00 95.12 91 LEU A N 1
ATOM 709 C CA . LEU A 1 91 ? 27.996 3.432 -44.074 1.00 95.12 91 LEU A CA 1
ATOM 710 C C . LEU A 1 91 ? 28.971 3.840 -42.965 1.00 95.12 91 LEU A C 1
ATOM 712 O O . LEU A 1 91 ? 28.819 4.913 -42.391 1.00 95.12 91 LEU A O 1
ATOM 716 N N . GLU A 1 92 ? 29.957 3.002 -42.645 1.00 89.44 92 GLU A N 1
ATOM 717 C CA . GLU A 1 92 ? 30.950 3.253 -41.593 1.00 89.44 92 GLU A CA 1
ATOM 718 C C . GLU A 1 92 ? 31.831 4.460 -41.920 1.00 89.44 92 GLU A C 1
ATOM 720 O O . GLU A 1 92 ? 32.113 5.281 -41.043 1.00 89.44 92 GLU A O 1
ATOM 725 N N . THR A 1 93 ? 32.203 4.607 -43.194 1.00 89.06 93 THR A N 1
ATOM 726 C CA . THR A 1 93 ? 32.970 5.760 -43.684 1.00 89.06 93 THR A CA 1
ATOM 727 C C . THR A 1 93 ? 32.207 7.064 -43.442 1.00 89.06 93 THR A C 1
ATOM 729 O O . THR A 1 93 ? 32.765 8.015 -42.892 1.00 89.06 93 THR A O 1
ATOM 732 N N . GLU A 1 94 ? 30.916 7.100 -43.777 1.00 90.75 94 GLU A N 1
ATOM 733 C CA . GLU A 1 94 ? 30.084 8.286 -43.556 1.00 90.75 94 GLU A CA 1
ATOM 734 C C . GLU A 1 94 ? 29.746 8.499 -42.076 1.00 90.75 94 GLU A C 1
ATOM 736 O O . GLU A 1 94 ? 29.780 9.617 -41.572 1.00 90.75 94 GLU A O 1
ATOM 741 N N . ALA A 1 95 ? 29.473 7.436 -41.322 1.00 87.94 95 ALA A N 1
ATOM 742 C CA . ALA A 1 95 ? 29.265 7.546 -39.882 1.00 87.94 95 ALA A CA 1
ATOM 743 C C . ALA A 1 95 ? 30.467 8.225 -39.206 1.00 87.94 95 ALA A C 1
ATOM 745 O O . ALA A 1 95 ? 30.292 9.110 -38.364 1.00 87.94 95 ALA A O 1
ATOM 746 N N . SER A 1 96 ? 31.682 7.868 -39.628 1.00 83.88 96 SER A N 1
ATOM 747 C CA . SER A 1 96 ? 32.909 8.501 -39.156 1.00 83.88 96 SER A CA 1
ATOM 748 C C . SER A 1 96 ? 33.014 9.973 -39.573 1.00 83.88 96 SER A C 1
ATOM 750 O O . SER A 1 96 ? 33.397 10.796 -38.738 1.00 83.88 96 SER A O 1
ATOM 752 N N . SER A 1 97 ? 32.664 10.330 -40.817 1.00 86.88 97 SER A N 1
ATOM 753 C CA . SER A 1 97 ? 32.683 11.727 -41.293 1.00 86.88 97 SER A CA 1
ATOM 754 C C . SER A 1 97 ? 31.703 12.615 -40.507 1.00 86.88 97 SER A C 1
ATOM 756 O O . SER A 1 97 ? 32.006 13.768 -40.207 1.00 86.88 97 SER A O 1
ATOM 758 N N . LEU A 1 98 ? 30.580 12.039 -40.065 1.00 86.12 98 LEU A N 1
ATOM 759 C CA . LEU A 1 98 ? 29.539 12.685 -39.258 1.00 86.12 98 LEU A CA 1
ATOM 760 C C . LEU A 1 98 ? 29.807 12.664 -37.741 1.00 86.12 98 LEU A C 1
ATOM 762 O O . LEU A 1 98 ? 28.933 13.036 -36.954 1.00 86.12 98 LEU A O 1
ATOM 766 N N . GLY A 1 99 ? 30.974 12.186 -37.297 1.00 82.12 99 GLY A N 1
ATOM 767 C CA . GLY A 1 99 ? 31.333 12.112 -35.876 1.00 82.12 99 GLY A CA 1
ATOM 768 C C . GLY A 1 99 ? 30.598 11.024 -35.077 1.00 82.12 99 GLY A C 1
ATOM 769 O O . GLY A 1 99 ? 30.618 11.046 -33.842 1.00 82.12 99 GLY A O 1
ATOM 770 N N . ARG A 1 100 ? 29.969 10.050 -35.747 1.00 84.94 100 ARG A N 1
ATOM 771 C CA . ARG A 1 100 ? 29.259 8.917 -35.132 1.00 84.94 100 ARG A CA 1
ATOM 772 C C . ARG A 1 100 ? 30.242 7.786 -34.827 1.00 84.94 100 ARG A C 1
ATOM 774 O O . ARG A 1 100 ? 30.378 6.821 -35.569 1.00 84.94 100 ARG A O 1
ATOM 781 N N . LYS A 1 101 ? 30.956 7.932 -33.710 1.00 78.00 101 LYS A N 1
ATOM 782 C CA . LYS A 1 101 ? 32.017 7.015 -33.256 1.00 78.00 101 LYS A CA 1
ATOM 783 C C . LYS A 1 101 ? 31.507 5.659 -32.755 1.00 78.00 101 LYS A C 1
ATOM 785 O O . LYS A 1 101 ? 32.311 4.754 -32.554 1.00 78.00 101 LYS A O 1
ATOM 790 N N . MET A 1 102 ? 30.203 5.520 -32.516 1.00 79.62 102 MET A N 1
ATOM 791 C CA . MET A 1 102 ? 29.582 4.277 -32.058 1.00 79.62 102 MET A CA 1
ATOM 792 C C . MET A 1 102 ? 28.383 3.921 -32.932 1.00 79.62 102 MET A C 1
ATOM 794 O O . MET A 1 102 ? 27.405 4.667 -32.972 1.00 79.62 102 MET A O 1
ATOM 798 N N . LEU A 1 103 ? 28.449 2.759 -33.585 1.00 82.06 103 LEU A N 1
ATOM 799 C CA . LEU A 1 103 ? 27.354 2.208 -34.376 1.00 82.06 103 LEU A CA 1
ATOM 800 C C . LEU A 1 103 ? 26.610 1.128 -33.593 1.00 82.06 103 LEU A C 1
ATOM 802 O O . LEU A 1 103 ? 27.212 0.168 -33.114 1.00 82.06 103 LEU A O 1
ATOM 806 N N . LEU A 1 104 ? 25.298 1.300 -33.472 1.00 82.06 104 LEU A N 1
ATOM 807 C CA . LEU A 1 104 ? 24.392 0.400 -32.766 1.00 82.06 104 LEU A CA 1
ATOM 808 C C . LEU A 1 104 ? 23.434 -0.247 -33.763 1.00 82.06 104 LEU A C 1
ATOM 810 O O . LEU A 1 104 ? 23.014 0.397 -34.722 1.00 82.06 104 LEU A O 1
ATOM 814 N N . LEU A 1 105 ? 23.068 -1.507 -33.545 1.00 83.94 105 LEU A N 1
ATOM 815 C CA . LEU A 1 105 ? 22.069 -2.193 -34.359 1.00 83.94 105 LEU A CA 1
ATOM 816 C C . LEU A 1 105 ? 21.387 -3.304 -33.581 1.00 83.94 105 LEU A C 1
ATOM 818 O O . LEU A 1 105 ? 21.989 -3.904 -32.693 1.00 83.94 105 LEU A O 1
ATOM 822 N N . ASP A 1 106 ? 20.169 -3.625 -34.002 1.00 76.75 106 ASP A N 1
ATOM 823 C CA . ASP A 1 106 ? 19.445 -4.801 -33.544 1.00 76.75 106 ASP A CA 1
ATOM 824 C C . ASP A 1 106 ? 19.492 -5.884 -34.629 1.00 76.75 106 ASP A C 1
ATOM 826 O O . ASP A 1 106 ? 19.089 -5.661 -35.775 1.00 76.75 106 ASP A O 1
ATOM 830 N N . THR A 1 107 ? 19.936 -7.089 -34.271 1.00 74.69 107 THR A N 1
ATOM 831 C CA . THR A 1 107 ? 19.868 -8.276 -35.133 1.00 74.69 107 THR A CA 1
ATOM 832 C C . THR A 1 107 ? 19.302 -9.458 -34.356 1.00 74.69 107 THR A C 1
ATOM 834 O O . THR A 1 107 ? 19.517 -9.582 -33.156 1.00 74.69 107 THR A O 1
ATOM 837 N N . GLU A 1 108 ? 18.572 -10.339 -35.036 1.00 72.06 108 GLU A N 1
ATOM 838 C CA . GLU A 1 108 ? 18.076 -11.580 -34.437 1.00 72.06 108 GLU A CA 1
ATOM 839 C C . GLU A 1 108 ? 19.248 -12.523 -34.125 1.00 72.06 108 GLU A C 1
ATOM 841 O O . GLU A 1 108 ? 20.091 -12.780 -34.994 1.00 72.06 108 GLU A O 1
ATOM 846 N N . THR A 1 109 ? 19.311 -13.021 -32.889 1.00 71.44 109 THR A N 1
ATOM 847 C CA . THR A 1 109 ? 20.328 -13.980 -32.434 1.00 71.44 109 THR A CA 1
ATOM 848 C C . THR A 1 109 ? 20.202 -15.298 -33.196 1.00 71.44 109 THR A C 1
ATOM 850 O O . THR A 1 109 ? 19.106 -15.812 -33.391 1.00 71.44 109 THR A O 1
ATOM 853 N N . GLY A 1 110 ? 21.325 -15.851 -33.648 1.00 70.81 110 GLY A N 1
ATOM 854 C CA . GLY A 1 110 ? 21.389 -17.060 -34.469 1.00 70.81 110 GLY A CA 1
ATOM 855 C C . GLY A 1 110 ? 21.087 -16.836 -35.955 1.00 70.81 110 GLY A C 1
ATOM 856 O O . GLY A 1 110 ? 21.176 -17.777 -36.743 1.00 70.81 110 GLY A O 1
ATOM 857 N N . SER A 1 111 ? 20.754 -15.610 -36.375 1.00 75.69 111 SER A N 1
ATOM 858 C CA . SER A 1 111 ? 20.421 -15.320 -37.774 1.00 75.69 111 SER A CA 1
ATOM 859 C C . SER A 1 111 ? 21.655 -15.221 -38.680 1.00 75.69 111 SER A C 1
ATOM 861 O O . SER A 1 111 ? 22.772 -14.920 -38.254 1.00 75.69 111 SER A O 1
ATOM 863 N N . SER A 1 112 ? 21.445 -15.371 -39.994 1.00 73.62 112 SER A N 1
ATOM 864 C CA . SER A 1 112 ? 22.500 -15.139 -40.992 1.00 73.62 112 SER A CA 1
ATOM 865 C C . SER A 1 112 ? 23.046 -13.705 -40.969 1.00 73.62 112 SER A C 1
ATOM 867 O O . SER A 1 112 ? 24.179 -13.480 -41.388 1.00 73.62 112 SER A O 1
ATOM 869 N N . ALA A 1 113 ? 22.249 -12.736 -40.505 1.00 73.06 113 ALA A N 1
ATOM 870 C CA . ALA A 1 113 ? 22.667 -11.344 -40.371 1.00 73.06 113 ALA A CA 1
ATOM 871 C C . ALA A 1 113 ? 23.663 -11.164 -39.214 1.00 73.06 113 ALA A C 1
ATOM 873 O O . ALA A 1 113 ? 24.676 -10.491 -39.388 1.00 73.06 113 ALA A O 1
ATOM 874 N N . GLU A 1 114 ? 23.455 -11.846 -38.081 1.00 78.75 114 GLU A N 1
ATOM 875 C CA . GLU A 1 114 ? 24.393 -11.823 -36.951 1.00 78.75 114 GLU A CA 1
ATOM 876 C C . GLU A 1 114 ? 25.793 -12.311 -37.364 1.00 78.75 114 GLU A C 1
ATOM 878 O O . GLU A 1 114 ? 26.803 -11.697 -37.020 1.00 78.75 114 GLU A O 1
ATOM 883 N N . ALA A 1 115 ? 25.865 -13.378 -38.167 1.00 79.69 115 ALA A N 1
ATOM 884 C CA . ALA A 1 115 ? 27.131 -13.893 -38.686 1.00 79.69 115 ALA A CA 1
ATOM 885 C C . ALA A 1 115 ? 27.862 -12.888 -39.597 1.00 79.69 115 ALA A C 1
ATOM 887 O O . ALA A 1 115 ? 29.093 -12.862 -39.621 1.00 79.69 115 ALA A O 1
ATOM 888 N N . VAL A 1 116 ? 27.123 -12.061 -40.345 1.00 80.12 116 VAL A N 1
ATOM 889 C CA . VAL A 1 116 ? 27.699 -10.995 -41.177 1.00 80.12 116 VAL A CA 1
ATOM 890 C C . VAL A 1 116 ? 28.267 -9.885 -40.298 1.00 80.12 116 VAL A C 1
ATOM 892 O O . VAL A 1 116 ? 29.428 -9.529 -40.476 1.00 80.12 116 VAL A O 1
ATOM 895 N N . TYR A 1 117 ? 27.509 -9.400 -39.311 1.00 81.50 117 TYR A N 1
ATOM 896 C CA . TYR A 1 117 ? 27.976 -8.349 -38.401 1.00 81.50 117 TYR A CA 1
ATOM 897 C C . TYR A 1 117 ? 29.216 -8.779 -37.604 1.00 81.50 117 TYR A C 1
ATOM 899 O O . TYR A 1 117 ? 30.193 -8.034 -37.549 1.00 81.50 117 TYR A O 1
ATOM 907 N N . LYS A 1 118 ? 29.256 -10.024 -37.106 1.00 79.38 118 LYS A N 1
ATOM 908 C CA . LYS A 1 118 ? 30.451 -10.583 -36.443 1.00 79.38 118 LYS A CA 1
ATOM 909 C C . LYS A 1 118 ? 31.683 -10.590 -37.353 1.00 79.38 118 LYS A C 1
ATOM 911 O O . LYS A 1 118 ? 32.776 -10.250 -36.908 1.00 79.38 118 LYS A O 1
ATOM 916 N N . LYS A 1 119 ? 31.522 -10.948 -38.634 1.00 79.88 119 LYS A N 1
ATOM 917 C CA . LYS A 1 119 ? 32.617 -10.932 -39.624 1.00 79.88 119 LYS A CA 1
ATOM 918 C C . LYS A 1 119 ? 33.104 -9.524 -39.965 1.00 79.88 119 LYS A C 1
ATOM 920 O O . LYS A 1 119 ? 34.261 -9.376 -40.340 1.00 79.88 119 LYS A O 1
ATOM 925 N N . LEU A 1 120 ? 32.242 -8.518 -39.834 1.00 77.88 120 LEU A N 1
ATOM 926 C CA . LEU A 1 120 ? 32.584 -7.103 -40.003 1.00 77.88 120 LEU A CA 1
ATOM 927 C C . LEU A 1 120 ? 33.211 -6.491 -38.739 1.00 77.88 120 LEU A C 1
ATOM 929 O O . LEU A 1 120 ? 33.441 -5.293 -38.681 1.00 77.88 120 LEU A O 1
ATOM 933 N N . GLY A 1 121 ? 33.508 -7.302 -37.718 1.00 73.50 121 GLY A N 1
ATOM 934 C CA . GLY A 1 121 ? 34.137 -6.833 -36.484 1.00 73.50 121 GLY A CA 1
ATOM 935 C C . GLY A 1 121 ? 33.163 -6.193 -35.495 1.00 73.50 121 GLY A C 1
ATOM 936 O O . GLY A 1 121 ? 33.593 -5.775 -34.417 1.00 73.50 121 GLY A O 1
ATOM 937 N N . MET A 1 122 ? 31.860 -6.171 -35.802 1.00 75.00 122 MET A N 1
ATOM 938 C CA . MET A 1 122 ? 30.843 -5.762 -34.840 1.00 75.00 122 MET A CA 1
ATOM 939 C C . MET A 1 122 ? 30.735 -6.820 -33.753 1.00 75.00 122 MET A C 1
ATOM 941 O O . MET A 1 122 ? 30.537 -8.013 -34.002 1.00 75.00 122 MET A O 1
ATOM 945 N N . ARG A 1 123 ? 30.901 -6.371 -32.517 1.00 68.19 123 ARG A N 1
ATOM 946 C CA . ARG A 1 123 ? 30.852 -7.236 -31.348 1.00 68.19 123 ARG A CA 1
ATOM 947 C C . ARG A 1 123 ? 29.421 -7.275 -30.846 1.00 68.19 123 ARG A C 1
ATOM 949 O O . ARG A 1 123 ? 28.761 -6.241 -30.799 1.00 68.19 123 ARG A O 1
ATOM 956 N N . SER A 1 124 ? 28.956 -8.461 -30.459 1.00 53.38 124 SER A N 1
ATOM 957 C CA . SER A 1 124 ? 27.714 -8.594 -29.705 1.00 53.38 124 SER A CA 1
ATOM 958 C C . SER A 1 124 ? 27.877 -7.815 -28.404 1.00 53.38 124 SER A C 1
ATOM 960 O O . SER A 1 124 ? 28.529 -8.276 -27.471 1.00 53.38 124 SER A O 1
ATOM 962 N N . ALA A 1 125 ? 27.320 -6.614 -28.367 1.00 45.31 125 ALA A N 1
ATOM 963 C CA . ALA A 1 125 ? 27.067 -5.926 -27.127 1.00 45.31 125 ALA A CA 1
ATOM 964 C C . ALA A 1 125 ? 25.763 -6.517 -26.576 1.00 45.31 125 ALA A C 1
ATOM 966 O O . ALA A 1 125 ? 24.679 -6.216 -27.068 1.00 45.31 125 ALA A O 1
ATOM 967 N N . VAL A 1 126 ? 25.856 -7.353 -25.536 1.00 40.53 126 VAL A N 1
ATOM 968 C CA . VAL A 1 126 ? 24.866 -7.222 -24.448 1.00 40.53 126 VAL A CA 1
ATOM 969 C C . VAL A 1 126 ? 24.922 -5.740 -24.078 1.00 40.53 126 VAL A C 1
ATOM 971 O O . VAL A 1 126 ? 26.050 -5.247 -24.084 1.00 40.53 126 VAL A O 1
ATOM 974 N N . PRO A 1 127 ? 23.816 -4.998 -23.894 1.00 32.50 127 PRO A N 1
ATOM 975 C CA . PRO A 1 127 ? 23.850 -3.544 -23.742 1.00 32.50 127 PRO A CA 1
ATOM 976 C C . PRO A 1 127 ? 24.690 -3.128 -22.524 1.00 32.50 127 PRO A C 1
ATOM 978 O O . PRO A 1 127 ? 24.193 -2.815 -21.454 1.00 32.50 127 PRO A O 1
ATOM 981 N N . VAL A 1 128 ? 26.002 -3.102 -22.718 1.00 34.44 128 VAL A N 1
ATOM 982 C CA . VAL A 1 128 ? 27.019 -2.554 -21.855 1.00 34.44 128 VAL A CA 1
ATOM 983 C C . VAL A 1 128 ? 27.286 -1.210 -22.488 1.00 34.44 128 VAL A C 1
ATOM 985 O O . VAL A 1 128 ? 27.982 -1.074 -23.496 1.00 34.44 128 VAL A O 1
ATOM 988 N N . VAL A 1 129 ? 26.627 -0.211 -21.922 1.00 31.88 129 VAL A N 1
ATOM 989 C CA . VAL A 1 129 ? 26.966 1.190 -22.104 1.00 31.88 129 VAL A CA 1
ATOM 990 C C . VAL A 1 129 ? 28.453 1.340 -21.748 1.00 31.88 129 VAL A C 1
ATOM 992 O O . VAL A 1 129 ? 28.819 1.301 -20.582 1.00 31.88 129 VAL A O 1
ATOM 995 N N . GLY A 1 130 ? 29.332 1.469 -22.741 1.00 30.22 130 GLY A N 1
ATOM 996 C CA . GLY A 1 130 ? 30.755 1.773 -22.547 1.00 30.22 130 GLY A CA 1
ATOM 997 C C . GLY A 1 130 ? 31.203 2.746 -23.635 1.00 30.22 130 GLY A C 1
ATOM 998 O O . GLY A 1 130 ? 30.755 2.631 -24.765 1.00 30.22 130 GLY A O 1
ATOM 999 N N . MET A 1 131 ? 32.028 3.763 -23.421 1.00 29.64 131 MET A N 1
ATOM 1000 C CA . MET A 1 131 ? 32.904 4.114 -22.312 1.00 29.64 131 MET A CA 1
ATOM 1001 C C . MET A 1 131 ? 32.939 5.649 -22.237 1.00 29.64 131 MET A C 1
ATOM 1003 O O . MET A 1 131 ? 33.408 6.297 -23.173 1.00 29.64 131 MET A O 1
ATOM 1007 N N . ALA A 1 132 ? 32.482 6.240 -21.134 1.00 30.06 132 ALA A N 1
ATOM 1008 C CA . ALA A 1 132 ? 33.182 7.415 -20.631 1.00 30.06 132 ALA A CA 1
ATOM 1009 C C . ALA A 1 132 ? 34.464 6.895 -19.969 1.00 30.06 132 ALA A C 1
ATOM 1011 O O . ALA A 1 132 ? 34.472 5.785 -19.434 1.00 30.06 132 ALA A O 1
ATOM 1012 N N . ALA A 1 133 ? 35.550 7.652 -20.089 1.00 32.12 133 ALA A N 1
ATOM 1013 C CA . ALA A 1 133 ? 36.834 7.345 -19.476 1.00 32.12 133 ALA A CA 1
ATOM 1014 C C . ALA A 1 133 ? 36.661 6.784 -18.054 1.00 32.12 133 ALA A C 1
ATOM 1016 O O . ALA A 1 133 ? 35.906 7.359 -17.277 1.00 32.12 133 ALA A O 1
ATOM 1017 N N . LEU A 1 134 ? 37.345 5.664 -17.783 1.00 35.28 134 LEU A N 1
ATOM 1018 C CA . LEU A 1 134 ? 37.550 5.006 -16.485 1.00 35.28 134 LEU A CA 1
ATOM 1019 C C . LEU A 1 134 ? 36.904 5.726 -15.290 1.00 35.28 134 LEU A C 1
ATOM 1021 O O . LEU A 1 134 ? 37.559 6.435 -14.532 1.00 35.28 134 LEU A O 1
ATOM 1025 N N . ALA A 1 135 ? 35.615 5.481 -15.115 1.00 25.77 135 ALA A N 1
ATOM 1026 C CA . ALA A 1 135 ? 34.970 5.493 -13.823 1.00 25.77 135 ALA A CA 1
ATOM 1027 C C . ALA A 1 135 ? 34.148 4.209 -13.795 1.00 25.77 135 ALA A C 1
ATOM 1029 O O . ALA A 1 135 ? 33.272 4.013 -14.639 1.00 25.77 135 ALA A O 1
ATOM 1030 N N . GLU A 1 136 ? 34.476 3.297 -12.885 1.00 24.81 136 GLU A N 1
ATOM 1031 C CA . GLU A 1 136 ? 33.560 2.224 -12.518 1.00 24.81 136 GLU A CA 1
ATOM 1032 C C . GLU A 1 136 ? 32.236 2.887 -12.120 1.00 24.81 136 GLU A C 1
ATOM 1034 O O . GLU A 1 136 ? 32.146 3.539 -11.080 1.00 24.81 136 GLU A O 1
ATOM 1039 N N . ILE A 1 137 ? 31.210 2.792 -12.971 1.00 28.20 137 ILE A N 1
ATOM 1040 C CA . ILE A 1 137 ? 29.862 3.184 -12.571 1.00 28.20 137 ILE A CA 1
ATOM 1041 C C . ILE A 1 137 ? 29.355 2.029 -11.719 1.00 28.20 137 ILE A C 1
ATOM 1043 O O . ILE A 1 137 ? 28.826 1.042 -12.228 1.00 28.20 137 ILE A O 1
ATOM 1047 N N . ALA A 1 138 ? 29.575 2.128 -10.414 1.00 28.17 138 ALA A N 1
ATOM 1048 C CA . ALA A 1 138 ? 28.859 1.308 -9.460 1.00 28.17 138 ALA A CA 1
ATOM 1049 C C . ALA A 1 138 ? 27.354 1.551 -9.667 1.00 28.17 138 ALA A C 1
ATOM 1051 O O . ALA A 1 138 ? 26.866 2.660 -9.447 1.00 28.17 138 ALA A O 1
ATOM 1052 N N . SER A 1 139 ? 26.614 0.524 -10.091 1.00 34.94 139 SER A N 1
ATOM 1053 C CA . SER A 1 139 ? 25.166 0.492 -9.882 1.00 34.94 139 SER A CA 1
ATOM 1054 C C . SER A 1 139 ? 24.951 0.257 -8.392 1.00 34.94 139 SER A C 1
ATOM 1056 O O . SER A 1 139 ? 24.961 -0.877 -7.920 1.00 34.94 139 SER A O 1
ATOM 1058 N N . ALA A 1 140 ? 24.872 1.342 -7.629 1.00 35.75 140 ALA A N 1
ATOM 1059 C CA . ALA A 1 140 ? 24.608 1.295 -6.202 1.00 35.75 140 ALA A CA 1
ATOM 1060 C C . ALA A 1 140 ? 23.093 1.341 -5.977 1.00 35.75 140 ALA A C 1
ATOM 1062 O O . ALA A 1 140 ? 22.535 2.399 -5.708 1.00 35.75 140 ALA A O 1
ATOM 1063 N N . GLY A 1 141 ? 22.429 0.191 -6.096 1.00 43.69 141 GLY A N 1
ATOM 1064 C CA . GLY A 1 141 ? 21.133 0.018 -5.447 1.00 43.69 141 GLY A CA 1
ATOM 1065 C C . GLY A 1 141 ? 21.344 -0.213 -3.947 1.00 43.69 141 GLY A C 1
ATOM 1066 O O . GLY A 1 141 ? 22.407 -0.668 -3.522 1.00 43.69 141 GLY A O 1
ATOM 1067 N N . LEU A 1 142 ? 20.339 0.097 -3.123 1.00 45.50 142 LEU A N 1
ATOM 1068 C CA . LEU A 1 142 ? 20.429 -0.048 -1.659 1.00 45.50 142 LEU A CA 1
ATOM 1069 C C . LEU A 1 142 ? 20.785 -1.485 -1.215 1.00 45.50 142 LEU A C 1
ATOM 1071 O O . LEU A 1 142 ? 21.320 -1.674 -0.123 1.00 45.50 142 LEU A O 1
ATOM 1075 N N . TYR A 1 143 ? 20.516 -2.492 -2.055 1.00 52.00 143 TYR A N 1
ATOM 1076 C CA . TYR A 1 143 ? 20.775 -3.900 -1.756 1.00 52.00 143 TYR A CA 1
ATOM 1077 C C . TYR A 1 143 ? 21.778 -4.513 -2.754 1.00 52.00 143 TYR A C 1
ATOM 1079 O O . TYR A 1 143 ? 21.783 -4.154 -3.928 1.00 52.00 143 TYR A O 1
ATOM 1087 N N . PRO A 1 144 ? 22.655 -5.435 -2.319 1.00 48.09 144 PRO A N 1
ATOM 1088 C CA . PRO A 1 144 ? 23.602 -6.099 -3.215 1.00 48.09 144 PRO A CA 1
ATOM 1089 C C . PRO A 1 144 ? 22.896 -7.089 -4.163 1.00 48.09 144 PRO A C 1
ATOM 1091 O O . PRO A 1 144 ? 21.848 -7.632 -3.824 1.00 48.09 144 PRO A O 1
ATOM 1094 N N . GLY A 1 145 ? 23.496 -7.355 -5.333 1.00 47.47 145 GLY A N 1
ATOM 1095 C CA . GLY A 1 145 ? 23.020 -8.372 -6.293 1.00 47.47 145 GLY A CA 1
ATOM 1096 C C . GLY A 1 145 ? 22.059 -7.873 -7.381 1.00 47.47 145 GLY A C 1
ATOM 1097 O O . GLY A 1 145 ? 21.462 -8.682 -8.084 1.00 47.47 145 GLY A O 1
ATOM 1098 N N . ILE A 1 146 ? 21.915 -6.557 -7.532 1.00 49.75 146 ILE A N 1
ATOM 1099 C CA . ILE A 1 146 ? 20.991 -5.932 -8.482 1.00 49.75 146 ILE A CA 1
ATOM 1100 C C . ILE A 1 146 ? 21.675 -5.742 -9.845 1.00 49.75 146 ILE A C 1
ATOM 1102 O O . ILE A 1 146 ? 22.738 -5.125 -9.930 1.00 49.75 146 ILE A O 1
ATOM 1106 N N . THR A 1 147 ? 21.051 -6.245 -10.913 1.00 49.41 147 THR A N 1
ATOM 1107 C CA . THR A 1 147 ? 21.411 -5.928 -12.308 1.00 49.41 147 THR A CA 1
ATOM 1108 C C . THR A 1 147 ? 20.464 -4.851 -12.855 1.00 49.41 147 THR A C 1
ATOM 1110 O O . THR A 1 147 ? 19.304 -4.843 -12.468 1.00 49.41 147 THR A O 1
ATOM 1113 N N . PRO A 1 148 ? 20.913 -3.937 -13.736 1.00 47.59 148 PRO A N 1
ATOM 1114 C CA . PRO A 1 148 ? 20.028 -3.010 -14.444 1.00 47.59 148 PRO A CA 1
ATOM 1115 C C . PRO A 1 148 ? 19.293 -3.653 -15.640 1.00 47.59 148 PRO A C 1
ATOM 1117 O O . PRO A 1 148 ? 18.633 -2.941 -16.397 1.00 47.59 148 PRO A O 1
ATOM 1120 N N . ASP A 1 149 ? 19.443 -4.961 -15.877 1.00 55.31 149 ASP A N 1
ATOM 1121 C CA . ASP A 1 149 ? 18.769 -5.671 -16.969 1.00 55.31 149 ASP A CA 1
ATOM 1122 C C . ASP A 1 149 ? 17.264 -5.861 -16.715 1.00 55.31 149 ASP A C 1
ATOM 1124 O O . ASP A 1 149 ? 16.780 -5.795 -15.595 1.00 55.31 149 ASP A O 1
ATOM 1128 N N . ASN A 1 150 ? 16.488 -6.129 -17.769 1.00 56.44 150 ASN A N 1
ATOM 1129 C CA . ASN A 1 150 ? 15.059 -6.398 -17.611 1.00 56.44 150 ASN A CA 1
ATOM 1130 C C . ASN A 1 150 ? 14.832 -7.747 -16.900 1.00 56.44 150 ASN A C 1
ATOM 1132 O O . ASN A 1 150 ? 15.239 -8.798 -17.404 1.00 56.44 150 ASN A O 1
ATOM 1136 N N . HIS A 1 151 ? 14.148 -7.729 -15.758 1.00 70.06 151 HIS A N 1
ATOM 1137 C CA . HIS A 1 151 ? 13.980 -8.903 -14.905 1.00 70.06 151 HIS A CA 1
ATOM 1138 C C . HIS A 1 151 ? 12.745 -9.714 -15.304 1.00 70.06 151 HIS A C 1
ATOM 1140 O O . HIS A 1 151 ? 11.629 -9.203 -15.350 1.00 70.06 151 HIS A O 1
ATOM 1146 N N . THR A 1 152 ? 12.917 -11.013 -15.563 1.00 74.44 152 THR A N 1
ATOM 1147 C CA . THR A 1 152 ? 11.786 -11.918 -15.832 1.00 74.44 152 THR A CA 1
ATOM 1148 C C . THR A 1 152 ? 11.599 -12.878 -14.669 1.00 74.44 152 THR A C 1
ATOM 1150 O O . THR A 1 152 ? 12.088 -14.007 -14.692 1.00 74.44 152 THR A O 1
ATOM 1153 N N . CYS A 1 153 ? 10.835 -12.456 -13.660 1.00 80.50 153 CYS A N 1
ATOM 1154 C CA . CYS A 1 153 ? 10.597 -13.279 -12.471 1.00 80.50 153 CYS A CA 1
ATOM 1155 C C . CYS A 1 153 ? 9.861 -14.593 -12.762 1.00 80.50 153 CYS A C 1
ATOM 1157 O O . CYS A 1 153 ? 9.976 -15.531 -11.987 1.00 80.50 153 CYS A O 1
ATOM 1159 N N . ALA A 1 154 ? 9.187 -14.710 -13.912 1.00 78.44 154 ALA A N 1
ATOM 1160 C CA . ALA A 1 154 ? 8.612 -15.973 -14.378 1.00 78.44 154 ALA A CA 1
ATOM 1161 C C . ALA A 1 154 ? 9.664 -17.060 -14.693 1.00 78.44 154 ALA A C 1
ATOM 1163 O O . ALA A 1 154 ? 9.318 -18.235 -14.775 1.00 78.44 154 ALA A O 1
ATOM 1164 N N . LEU A 1 155 ? 10.934 -16.684 -14.885 1.00 78.31 155 LEU A N 1
ATOM 1165 C CA . LEU A 1 155 ? 12.044 -17.607 -15.155 1.00 78.31 155 LEU A CA 1
ATOM 1166 C C . LEU A 1 155 ? 12.869 -17.934 -13.901 1.00 78.31 155 LEU A C 1
ATOM 1168 O O . LEU A 1 155 ? 13.802 -18.735 -13.969 1.00 78.31 155 LEU A O 1
ATOM 1172 N N . VAL A 1 156 ? 12.549 -17.311 -12.766 1.00 80.75 156 VAL A N 1
ATOM 1173 C CA . VAL A 1 156 ? 13.241 -17.513 -11.492 1.00 80.75 156 VAL A CA 1
ATOM 1174 C C . VAL A 1 156 ? 12.332 -18.322 -10.579 1.00 80.75 156 VAL A C 1
ATOM 1176 O O . VAL A 1 156 ? 11.160 -17.995 -10.408 1.00 80.75 156 VAL A O 1
ATOM 1179 N N . GLU A 1 157 ? 12.865 -19.388 -9.984 1.00 83.88 157 GLU A N 1
ATOM 1180 C CA . GLU A 1 157 ? 12.112 -20.153 -8.993 1.00 83.88 157 GLU A CA 1
ATOM 1181 C C . GLU A 1 157 ? 11.828 -19.260 -7.775 1.00 83.88 157 GLU A C 1
ATOM 1183 O O . GLU A 1 157 ? 12.767 -18.713 -7.186 1.00 83.88 157 GLU A O 1
ATOM 1188 N N . PRO A 1 158 ? 10.554 -19.061 -7.402 1.00 86.50 158 PRO A N 1
ATOM 1189 C CA . PRO A 1 158 ? 10.215 -18.051 -6.422 1.00 86.50 158 PRO A CA 1
ATOM 1190 C C . PRO A 1 158 ? 10.508 -18.578 -5.008 1.00 86.50 158 PRO A C 1
ATOM 1192 O O . PRO A 1 158 ? 9.999 -19.617 -4.568 1.00 86.50 158 PRO A O 1
ATOM 1195 N N . VAL A 1 159 ? 11.336 -17.836 -4.276 1.00 91.56 159 VAL A N 1
ATOM 1196 C CA . VAL A 1 159 ? 11.773 -18.184 -2.919 1.00 91.56 159 VAL A CA 1
ATOM 1197 C C . VAL A 1 159 ? 10.814 -17.583 -1.893 1.00 91.56 159 VAL A C 1
ATOM 1199 O O . VAL A 1 159 ? 10.343 -16.458 -2.046 1.00 91.56 159 VAL A O 1
ATOM 1202 N N . LEU A 1 160 ? 10.497 -18.345 -0.842 1.00 93.56 160 LEU A N 1
ATOM 1203 C CA . LEU A 1 160 ? 9.657 -17.856 0.252 1.00 93.56 160 LEU A CA 1
ATOM 1204 C C . LEU A 1 160 ? 10.423 -16.806 1.064 1.00 93.56 160 LEU A C 1
ATOM 1206 O O . LEU A 1 160 ? 11.509 -17.090 1.574 1.00 93.56 160 LEU A O 1
ATOM 1210 N N . SER A 1 161 ? 9.847 -15.621 1.212 1.00 92.19 161 SER A N 1
ATOM 1211 C CA . SER A 1 161 ? 10.399 -14.540 2.017 1.00 92.19 161 SER A CA 1
ATOM 1212 C C . SER A 1 161 ? 10.551 -14.948 3.490 1.00 92.19 161 SER A C 1
ATOM 1214 O O . SER A 1 161 ? 9.855 -15.839 3.979 1.00 92.19 161 SER A O 1
ATOM 1216 N N . CYS A 1 162 ? 11.516 -14.346 4.195 1.00 88.44 162 CYS A N 1
ATOM 1217 C CA . CYS A 1 162 ? 11.914 -14.725 5.565 1.00 88.44 162 CYS A CA 1
ATOM 1218 C C . CYS A 1 162 ? 12.391 -16.183 5.751 1.00 88.44 162 CYS A C 1
ATOM 1220 O O . CYS A 1 162 ? 12.609 -16.613 6.883 1.00 88.44 162 CYS A O 1
ATOM 1222 N N . SER A 1 163 ? 12.604 -16.942 4.672 1.00 90.75 163 SER A N 1
ATOM 1223 C CA . SER A 1 163 ? 13.286 -18.239 4.737 1.00 90.75 163 SER A CA 1
ATOM 1224 C C . SER A 1 163 ? 14.810 -18.080 4.776 1.00 90.75 163 SER A C 1
ATOM 1226 O O . SER A 1 163 ? 15.358 -17.021 4.469 1.00 90.75 163 SER A O 1
ATOM 1228 N N . CYS A 1 164 ? 15.527 -19.164 5.091 1.00 87.62 164 CYS A N 1
ATOM 1229 C CA . CYS A 1 164 ? 16.992 -19.184 5.036 1.00 87.62 164 CYS A CA 1
ATOM 1230 C C . CYS A 1 164 ? 17.565 -18.924 3.633 1.00 87.62 164 CYS A C 1
ATOM 1232 O O . CYS A 1 164 ? 18.753 -18.610 3.539 1.00 87.62 164 CYS A O 1
ATOM 1234 N N . GLU A 1 165 ? 16.746 -19.058 2.587 1.00 88.50 165 GLU A N 1
ATOM 1235 C CA . GLU A 1 165 ? 17.120 -18.857 1.185 1.00 88.50 165 GLU A CA 1
ATOM 1236 C C . GLU A 1 165 ? 16.795 -17.446 0.681 1.00 88.50 165 GLU A C 1
ATOM 1238 O O . GLU A 1 165 ? 17.399 -16.994 -0.285 1.00 88.50 165 GLU A O 1
ATOM 1243 N N . ALA A 1 166 ? 15.908 -16.707 1.359 1.00 88.81 166 ALA A N 1
ATOM 1244 C CA . ALA A 1 166 ? 15.567 -15.324 1.022 1.00 88.81 166 ALA A CA 1
ATOM 1245 C C . ALA A 1 166 ? 16.621 -14.335 1.545 1.00 88.81 166 ALA A C 1
ATOM 1247 O O . ALA A 1 166 ? 16.327 -13.460 2.359 1.00 88.81 166 ALA A O 1
ATOM 1248 N N . ARG A 1 167 ? 17.866 -14.494 1.091 1.00 83.94 167 ARG A N 1
ATOM 1249 C CA . ARG A 1 167 ? 18.983 -13.595 1.404 1.00 83.94 167 ARG A CA 1
ATOM 1250 C C . ARG A 1 167 ? 19.603 -13.053 0.119 1.00 83.94 167 ARG A C 1
ATOM 1252 O O . ARG A 1 167 ? 19.724 -13.840 -0.822 1.00 83.94 167 ARG A O 1
ATOM 1259 N N . PRO A 1 168 ? 20.025 -11.775 0.069 1.00 83.62 168 PRO A N 1
ATOM 1260 C CA . PRO A 1 168 ? 20.564 -11.174 -1.153 1.00 83.62 168 PRO A CA 1
ATOM 1261 C C . PRO A 1 168 ? 21.690 -11.989 -1.802 1.00 83.62 168 PRO A C 1
ATOM 1263 O O . PRO A 1 168 ? 21.747 -12.104 -3.017 1.00 83.62 168 PRO A O 1
ATOM 1266 N N . GLU A 1 169 ? 22.551 -12.614 -0.997 1.00 81.94 169 GLU A N 1
ATOM 1267 C CA . GLU A 1 169 ? 23.682 -13.423 -1.459 1.00 81.94 169 GLU A CA 1
ATOM 1268 C C . GLU A 1 169 ? 23.317 -14.840 -1.937 1.00 81.94 169 GLU A C 1
ATOM 1270 O O . GLU A 1 169 ? 24.155 -15.527 -2.520 1.00 81.94 169 GLU A O 1
ATOM 1275 N N . LYS A 1 170 ? 22.093 -15.303 -1.662 1.00 84.25 170 LYS A N 1
ATOM 1276 C CA . LYS A 1 170 ? 21.618 -16.655 -1.999 1.00 84.25 170 LYS A CA 1
ATOM 1277 C C . LYS A 1 170 ? 20.617 -16.678 -3.143 1.00 84.25 170 LYS A C 1
ATOM 1279 O O . LYS A 1 170 ? 20.503 -17.685 -3.842 1.00 84.25 170 LYS A O 1
ATOM 1284 N N . VAL A 1 171 ? 19.861 -15.599 -3.312 1.00 84.25 171 VAL A N 1
ATOM 1285 C CA . VAL A 1 171 ? 18.879 -15.499 -4.387 1.00 84.25 171 VAL A CA 1
ATOM 1286 C C . VAL A 1 171 ? 19.577 -15.156 -5.695 1.00 84.25 171 VAL A C 1
ATOM 1288 O O . VAL A 1 171 ? 20.553 -14.413 -5.725 1.00 84.25 171 VAL A O 1
ATOM 1291 N N . LYS A 1 172 ? 19.055 -15.688 -6.802 1.00 80.62 172 LYS A N 1
ATOM 1292 C CA . LYS A 1 172 ? 19.559 -15.346 -8.140 1.00 80.62 172 LYS A CA 1
ATOM 1293 C C . LYS A 1 172 ? 19.282 -13.889 -8.506 1.00 80.62 172 LYS A C 1
ATOM 1295 O O . LYS A 1 172 ? 20.019 -13.324 -9.303 1.00 80.62 172 LYS A O 1
ATOM 1300 N N . ASP A 1 173 ? 18.192 -13.341 -7.973 1.00 84.19 173 ASP A N 1
ATOM 1301 C CA . ASP A 1 173 ? 17.682 -12.024 -8.328 1.00 84.19 173 ASP A CA 1
ATOM 1302 C C . ASP A 1 173 ? 16.804 -11.460 -7.196 1.00 84.19 173 ASP A C 1
ATOM 1304 O O . ASP A 1 173 ? 15.725 -11.991 -6.900 1.00 84.19 173 ASP A O 1
ATOM 1308 N N . THR A 1 174 ? 17.266 -10.386 -6.554 1.00 84.94 174 THR A N 1
ATOM 1309 C CA . THR A 1 174 ? 16.556 -9.683 -5.471 1.00 84.94 174 THR A CA 1
ATOM 1310 C C . THR A 1 174 ? 15.341 -8.897 -5.970 1.00 84.94 174 THR A C 1
ATOM 1312 O O . THR A 1 174 ? 14.435 -8.612 -5.192 1.00 84.94 174 THR A O 1
ATOM 1315 N N . CYS A 1 175 ? 15.230 -8.633 -7.274 1.00 87.38 175 CYS A N 1
ATOM 1316 C CA . CYS A 1 175 ? 14.023 -8.055 -7.868 1.00 87.38 175 CYS A CA 1
ATOM 1317 C C . CYS A 1 175 ? 12.879 -9.071 -7.991 1.00 87.38 175 CYS A C 1
ATOM 1319 O O . CYS A 1 175 ? 11.705 -8.693 -8.100 1.00 87.38 175 CYS A O 1
ATOM 1321 N N . CYS A 1 176 ? 13.209 -10.364 -7.917 1.00 88.31 176 CYS A N 1
ATOM 1322 C CA . CYS A 1 176 ? 12.263 -11.470 -8.013 1.00 88.31 176 CYS A CA 1
ATOM 1323 C C . CYS A 1 176 ? 12.036 -12.215 -6.698 1.00 88.31 176 CYS A C 1
ATOM 1325 O O . CYS A 1 176 ? 11.182 -13.098 -6.654 1.00 88.31 176 CYS A O 1
ATOM 1327 N N . THR A 1 177 ? 12.754 -11.867 -5.630 1.00 89.50 177 THR A N 1
ATOM 1328 C CA . THR A 1 177 ? 12.542 -12.397 -4.279 1.00 89.50 177 THR A CA 1
ATOM 1329 C C . THR A 1 177 ? 12.676 -11.281 -3.261 1.00 89.50 177 THR A C 1
ATOM 1331 O O . THR A 1 177 ? 13.720 -10.649 -3.187 1.00 89.50 177 THR A O 1
ATOM 1334 N N . GLU A 1 178 ? 11.659 -11.090 -2.421 1.00 90.44 178 GLU A N 1
ATOM 1335 C CA . GLU A 1 178 ? 11.754 -10.121 -1.333 1.00 90.44 178 GLU A CA 1
ATOM 1336 C C . GLU A 1 178 ? 12.712 -10.601 -0.232 1.00 90.44 178 GLU A C 1
ATOM 1338 O O . GLU A 1 178 ? 12.406 -11.530 0.522 1.00 90.44 178 GLU A O 1
ATOM 1343 N N . THR A 1 179 ? 13.869 -9.945 -0.128 1.00 86.62 179 THR A N 1
ATOM 1344 C CA . THR A 1 179 ? 14.945 -10.309 0.809 1.00 86.62 179 THR A CA 1
ATOM 1345 C C . THR A 1 179 ? 15.068 -9.385 2.019 1.00 86.62 179 THR A C 1
ATOM 1347 O O . THR A 1 179 ? 15.892 -9.647 2.892 1.00 86.62 179 THR A O 1
ATOM 1350 N N . TYR A 1 180 ? 14.287 -8.302 2.090 1.00 79.69 180 TYR A N 1
ATOM 1351 C CA . TYR A 1 180 ? 14.377 -7.329 3.183 1.00 79.69 180 TYR A CA 1
ATOM 1352 C C . TYR A 1 180 ? 13.029 -7.148 3.890 1.00 79.69 180 TYR A C 1
ATOM 1354 O O . TYR A 1 180 ? 12.893 -7.461 5.072 1.00 79.69 180 TYR A O 1
ATOM 1362 N N . GLY A 1 181 ? 11.993 -6.761 3.144 1.00 71.69 181 GLY A N 1
ATOM 1363 C CA . GLY A 1 181 ? 10.620 -6.585 3.624 1.00 71.69 181 GLY A CA 1
ATOM 1364 C C . GLY A 1 181 ? 9.804 -7.878 3.662 1.00 71.69 181 GLY A C 1
ATOM 1365 O O . GLY A 1 181 ? 8.611 -7.857 3.388 1.00 71.69 181 GLY A O 1
ATOM 1366 N N . GLY A 1 182 ? 10.437 -9.023 3.929 1.00 79.62 182 GLY A N 1
ATOM 1367 C CA . GLY A 1 182 ? 9.853 -10.344 3.675 1.00 79.62 182 GLY A CA 1
ATOM 1368 C C . GLY A 1 182 ? 8.662 -10.744 4.558 1.00 79.62 182 GLY A C 1
ATOM 1369 O O . GLY A 1 182 ? 7.923 -11.671 4.217 1.00 79.62 182 GLY A O 1
ATOM 1370 N N . LEU A 1 183 ? 8.455 -10.067 5.684 1.00 90.31 183 LEU A N 1
ATOM 1371 C CA . LEU A 1 183 ? 7.202 -10.129 6.428 1.00 90.31 183 LEU A CA 1
ATOM 1372 C C . LEU A 1 183 ? 6.323 -9.000 5.904 1.00 90.31 183 LEU A C 1
ATOM 1374 O O . LEU A 1 183 ? 6.707 -7.846 6.024 1.00 90.31 183 LEU A O 1
ATOM 1378 N N . LEU A 1 184 ? 5.170 -9.312 5.329 1.00 94.56 184 LEU A N 1
ATOM 1379 C CA . LEU A 1 184 ? 4.247 -8.314 4.801 1.00 94.56 184 LEU A CA 1
ATOM 1380 C C . LEU A 1 184 ? 3.087 -8.136 5.765 1.00 94.56 184 LEU A C 1
ATOM 1382 O O . LEU A 1 184 ? 2.543 -9.115 6.280 1.00 94.56 184 LEU A O 1
ATOM 1386 N N . VAL A 1 185 ? 2.680 -6.888 5.960 1.00 96.19 185 VAL A N 1
ATOM 1387 C CA . VAL A 1 185 ? 1.534 -6.534 6.791 1.00 96.19 185 VAL A CA 1
ATOM 1388 C C . VAL A 1 185 ? 0.587 -5.671 5.968 1.00 96.19 185 VAL A C 1
ATOM 1390 O O . VAL A 1 185 ? 0.891 -4.515 5.690 1.00 96.19 185 VAL A O 1
ATOM 1393 N N . ALA A 1 186 ? -0.545 -6.232 5.547 1.00 97.50 186 ALA A N 1
ATOM 1394 C CA . ALA A 1 186 ? -1.614 -5.469 4.910 1.00 97.50 186 ALA A CA 1
ATOM 1395 C C . ALA A 1 186 ? -2.499 -4.868 6.005 1.00 97.50 186 ALA A C 1
ATOM 1397 O O . ALA A 1 186 ? -3.082 -5.601 6.809 1.00 97.50 186 ALA A O 1
ATOM 1398 N N . THR A 1 187 ? -2.570 -3.542 6.058 1.00 98.06 187 THR A N 1
ATOM 1399 C CA . THR A 1 187 ? -3.196 -2.805 7.160 1.00 98.06 187 THR A CA 1
ATOM 1400 C C . THR A 1 187 ? -4.396 -2.003 6.675 1.00 98.06 187 THR A C 1
ATOM 1402 O O . THR A 1 187 ? -4.400 -1.458 5.568 1.00 98.06 187 THR A O 1
ATOM 1405 N N . GLN A 1 188 ? -5.445 -1.960 7.491 1.00 98.69 188 GLN A N 1
ATOM 1406 C CA . GLN A 1 188 ? -6.694 -1.255 7.207 1.00 98.69 188 GLN A CA 1
ATOM 1407 C C . GLN A 1 188 ? -7.096 -0.364 8.376 1.00 98.69 188 GLN A C 1
ATOM 1409 O O . GLN A 1 188 ? -6.799 -0.688 9.526 1.00 98.69 188 GLN A O 1
ATOM 1414 N N . LEU A 1 189 ? -7.803 0.723 8.064 1.00 96.94 189 LEU A N 1
ATOM 1415 C CA . LEU A 1 189 ? -8.292 1.718 9.011 1.00 96.94 189 LEU A CA 1
ATOM 1416 C C . LEU A 1 189 ? -9.815 1.824 8.992 1.00 96.94 189 LEU A C 1
ATOM 1418 O O . LEU A 1 189 ? -10.457 1.817 7.934 1.00 96.94 189 LEU A O 1
ATOM 1422 N N . TRP A 1 190 ? -10.369 2.020 10.183 1.00 98.12 190 TRP A N 1
ATOM 1423 C CA . TRP A 1 190 ? -11.715 2.517 10.392 1.00 98.12 190 TRP A CA 1
ATOM 1424 C C . TRP A 1 190 ? -11.671 3.832 11.159 1.00 98.12 190 TRP A C 1
ATOM 1426 O O . TRP A 1 190 ? -11.339 3.887 12.344 1.00 98.12 190 TRP A O 1
ATOM 1436 N N . SER A 1 191 ? -12.055 4.887 10.458 1.00 95.06 191 SER A N 1
ATOM 1437 C CA . SER A 1 191 ? -12.218 6.227 10.998 1.00 95.06 191 SER A CA 1
ATOM 1438 C C . SER A 1 191 ? -13.636 6.691 10.713 1.00 95.06 191 SER A C 1
ATOM 1440 O O . SER A 1 191 ? -14.196 6.400 9.651 1.00 95.06 191 SER A O 1
ATOM 1442 N N . THR A 1 192 ? -14.218 7.413 11.667 1.00 95.81 192 THR A N 1
ATOM 1443 C CA . THR A 1 192 ? -15.607 7.873 11.579 1.00 95.81 192 THR A CA 1
ATOM 1444 C C . THR A 1 192 ? -15.766 9.129 10.723 1.00 95.81 192 THR A C 1
ATOM 1446 O O . THR A 1 192 ? -16.856 9.393 10.237 1.00 95.81 192 THR A O 1
ATOM 1449 N N . PHE A 1 193 ? -14.685 9.875 10.487 1.00 96.38 193 PHE A N 1
ATOM 1450 C CA . PHE A 1 193 ? -14.663 11.093 9.673 1.00 96.38 193 PHE A CA 1
ATOM 1451 C C . PHE A 1 193 ? -13.277 11.314 9.050 1.00 96.38 193 PHE A C 1
ATOM 1453 O O . PHE A 1 193 ? -12.288 10.719 9.498 1.00 96.38 193 PHE A O 1
ATOM 1460 N N . THR A 1 194 ? -13.197 12.115 7.989 1.00 95.38 194 THR A N 1
ATOM 1461 C CA . THR A 1 194 ? -11.952 12.484 7.298 1.00 95.38 194 THR A CA 1
ATOM 1462 C C . THR A 1 194 ? -11.433 13.839 7.768 1.00 95.38 194 THR A C 1
ATOM 1464 O O . THR A 1 194 ? -10.231 14.067 7.725 1.00 95.38 194 THR A O 1
ATOM 1467 N N . GLY A 1 195 ? -12.301 14.748 8.223 1.00 96.25 195 GLY A N 1
ATOM 1468 C CA . GLY A 1 195 ? -11.937 16.136 8.529 1.00 96.25 195 GLY A CA 1
ATOM 1469 C C . GLY A 1 195 ? -11.739 16.998 7.276 1.00 96.25 195 GLY A C 1
ATOM 1470 O O . GLY A 1 195 ? -11.336 18.157 7.379 1.00 96.25 195 GLY A O 1
ATOM 1471 N N . LEU A 1 196 ? -12.005 16.436 6.093 1.00 96.69 196 LEU A N 1
ATOM 1472 C CA . LEU A 1 196 ? -11.932 17.078 4.783 1.00 96.69 196 LEU A CA 1
ATOM 1473 C C . LEU A 1 196 ? -13.196 16.802 3.947 1.00 96.69 196 LEU A C 1
ATOM 1475 O O . LEU A 1 196 ? -13.170 16.929 2.722 1.00 96.69 196 LEU A O 1
ATOM 1479 N N . GLU A 1 197 ? -14.319 16.489 4.598 1.00 96.19 197 GLU A N 1
ATOM 1480 C CA . GLU A 1 197 ? -15.625 16.263 3.967 1.00 96.19 197 GLU A CA 1
ATOM 1481 C C . GLU A 1 197 ? -16.053 17.465 3.120 1.00 96.19 197 GLU A C 1
ATOM 1483 O O . GLU A 1 197 ? -16.533 17.312 2.000 1.00 96.19 197 GLU A O 1
ATOM 1488 N N . SER A 1 198 ? -15.778 18.684 3.598 1.00 95.56 198 SER A N 1
ATOM 1489 C CA . SER A 1 198 ? -16.044 19.932 2.865 1.00 95.56 198 SER A CA 1
ATOM 1490 C C . SER A 1 198 ? -15.250 20.070 1.560 1.00 95.56 198 SER A C 1
ATOM 1492 O O . SER A 1 198 ? -15.578 20.914 0.727 1.00 95.56 198 SER A O 1
ATOM 1494 N N . LYS A 1 199 ? -14.214 19.246 1.363 1.00 95.00 199 LYS A N 1
ATOM 1495 C CA . LYS A 1 199 ? -13.432 19.142 0.123 1.00 95.00 199 LYS A CA 1
ATOM 1496 C C . LYS A 1 199 ? -13.800 17.907 -0.707 1.00 95.00 199 LYS A C 1
ATOM 1498 O O . LYS A 1 199 ? -13.094 17.605 -1.666 1.00 95.00 199 LYS A O 1
ATOM 1503 N N . GLY A 1 200 ? -14.863 17.194 -0.337 1.00 94.69 200 GLY A N 1
ATOM 1504 C CA . GLY A 1 200 ? -15.308 15.971 -1.005 1.00 94.69 200 GLY A CA 1
ATOM 1505 C C . GLY A 1 200 ? -14.448 14.742 -0.706 1.00 94.69 200 GLY A C 1
ATOM 1506 O O . GLY A 1 200 ? -14.562 13.748 -1.410 1.00 94.69 200 GLY A O 1
ATOM 1507 N N . GLN A 1 201 ? -13.568 14.784 0.304 1.00 96.81 201 GLN A N 1
ATOM 1508 C CA . GLN A 1 201 ? -12.839 13.595 0.746 1.00 96.81 201 GLN A CA 1
ATOM 1509 C C . GLN A 1 201 ? -13.723 12.834 1.733 1.00 96.81 201 GLN A C 1
ATOM 1511 O O . GLN A 1 201 ? -13.848 13.226 2.893 1.00 96.81 201 GLN A O 1
ATOM 1516 N N . MET A 1 202 ? -14.343 11.764 1.254 1.00 96.75 202 MET A N 1
ATOM 1517 C CA . MET A 1 202 ? -15.253 10.907 2.010 1.00 96.75 202 MET A CA 1
ATOM 1518 C C . MET A 1 202 ? -14.754 9.467 1.946 1.00 96.75 202 MET A C 1
ATOM 1520 O O . MET A 1 202 ? -14.015 9.096 1.033 1.00 96.75 202 MET A O 1
ATOM 1524 N N . TYR A 1 203 ? -15.123 8.647 2.922 1.00 97.81 203 TYR A N 1
ATOM 1525 C CA . TYR A 1 203 ? -14.807 7.227 2.865 1.00 97.81 203 TYR A CA 1
ATOM 1526 C C . TYR A 1 203 ? -15.820 6.458 2.011 1.00 97.81 203 TYR A C 1
ATOM 1528 O O . TYR A 1 203 ? -17.003 6.774 2.005 1.00 97.81 203 TYR A O 1
ATOM 1536 N N . ALA A 1 204 ? -15.395 5.370 1.373 1.00 97.44 204 ALA A N 1
ATOM 1537 C CA . ALA A 1 204 ? -16.339 4.464 0.724 1.00 97.44 204 ALA A CA 1
ATOM 1538 C C . ALA A 1 204 ? -17.274 3.798 1.745 1.00 97.44 204 ALA A C 1
ATOM 1540 O O . ALA A 1 204 ? -16.800 3.180 2.710 1.00 97.44 204 ALA A O 1
ATOM 1541 N N . LYS A 1 205 ? -18.584 3.869 1.500 1.00 96.38 205 LYS A N 1
ATOM 1542 C CA . LYS A 1 205 ? -19.601 3.185 2.303 1.00 96.38 205 LYS A CA 1
ATOM 1543 C C . LYS A 1 205 ? -19.351 1.675 2.375 1.00 96.38 205 LYS A C 1
ATOM 1545 O O . LYS A 1 205 ? -18.859 1.067 1.423 1.00 96.38 205 LYS A O 1
ATOM 1550 N N . ASP A 1 206 ? -19.696 1.075 3.516 1.00 96.44 206 ASP A N 1
ATOM 1551 C CA . ASP A 1 206 ? -19.606 -0.373 3.756 1.00 96.44 206 ASP A CA 1
ATOM 1552 C C . ASP A 1 206 ? -18.202 -0.956 3.476 1.00 96.44 206 ASP A C 1
ATOM 1554 O O . ASP A 1 206 ? -18.041 -2.103 3.050 1.00 96.44 206 ASP A O 1
ATOM 1558 N N . SER A 1 207 ? -17.154 -0.155 3.706 1.00 97.25 207 SER A N 1
ATOM 1559 C CA . SER A 1 207 ? -15.764 -0.537 3.459 1.00 97.25 207 SER A CA 1
ATOM 1560 C C . SER A 1 207 ? -14.823 0.028 4.513 1.00 97.25 207 SER A C 1
ATOM 1562 O O . SER A 1 207 ? -14.900 1.197 4.893 1.00 97.25 207 SER A O 1
ATOM 1564 N N . TRP A 1 208 ? -13.860 -0.795 4.923 1.00 98.38 208 TRP A N 1
ATOM 1565 C CA . TRP A 1 208 ? -12.661 -0.312 5.603 1.00 98.38 208 TRP A CA 1
ATOM 1566 C C . TRP A 1 208 ? -11.752 0.406 4.598 1.00 98.38 208 TRP A C 1
ATOM 1568 O O . TRP A 1 208 ? -11.743 0.054 3.415 1.00 98.38 208 TRP A O 1
ATOM 1578 N N . SER A 1 209 ? -11.029 1.428 5.058 1.00 98.00 209 SER A N 1
ATOM 1579 C CA . SER A 1 209 ? -10.062 2.165 4.236 1.00 98.00 209 SER A CA 1
ATOM 1580 C C . SER A 1 209 ? -8.709 1.459 4.274 1.00 98.00 209 SER A C 1
ATOM 1582 O O . SER A 1 209 ? -8.340 0.849 5.280 1.00 98.00 209 SER A O 1
ATOM 1584 N N . ILE A 1 210 ? -7.949 1.550 3.190 1.00 98.69 210 ILE A N 1
ATOM 1585 C CA . ILE A 1 210 ? -6.564 1.092 3.143 1.00 98.69 210 ILE A CA 1
ATOM 1586 C C . ILE A 1 210 ? -5.733 1.978 4.077 1.00 98.69 210 ILE A C 1
ATOM 1588 O O . ILE A 1 210 ? -5.813 3.205 4.007 1.00 98.69 210 ILE A O 1
ATOM 1592 N N . HIS A 1 211 ? -4.923 1.352 4.932 1.00 97.94 211 HIS A N 1
ATOM 1593 C CA . HIS A 1 211 ? -3.824 2.036 5.608 1.00 97.94 211 HIS A CA 1
ATOM 1594 C C . HIS A 1 211 ? -2.570 1.919 4.742 1.00 97.94 211 HIS A C 1
ATOM 1596 O O . HIS A 1 211 ? -2.068 2.928 4.261 1.00 97.94 211 HIS A O 1
ATOM 1602 N N . GLY A 1 212 ? -2.132 0.686 4.461 1.00 96.44 212 GLY A N 1
ATOM 1603 C CA . GLY A 1 212 ? -0.969 0.435 3.623 1.00 96.44 212 GLY A CA 1
ATOM 1604 C C . GLY A 1 212 ? -0.594 -1.040 3.491 1.00 96.44 212 GLY A C 1
ATOM 1605 O O . GLY A 1 212 ? -1.390 -1.951 3.748 1.00 96.44 212 GLY A O 1
ATOM 1606 N N . LEU A 1 213 ? 0.641 -1.252 3.037 1.00 96.25 213 LEU A N 1
ATOM 1607 C CA . LEU A 1 213 ? 1.321 -2.542 2.976 1.00 96.25 213 LEU A CA 1
ATOM 1608 C C . LEU A 1 213 ? 2.741 -2.346 3.505 1.00 96.25 213 LEU A C 1
ATOM 1610 O O . LEU A 1 213 ? 3.534 -1.622 2.901 1.00 96.25 213 LEU A O 1
ATOM 1614 N N . TRP A 1 214 ? 3.051 -2.957 4.643 1.00 94.06 214 TRP A N 1
ATOM 1615 C CA . TRP A 1 214 ? 4.272 -2.653 5.385 1.00 94.06 214 TRP A CA 1
ATOM 1616 C C . TRP A 1 214 ? 5.231 -3.837 5.448 1.00 94.06 214 TRP A C 1
ATOM 1618 O O . TRP A 1 214 ? 4.779 -4.981 5.556 1.00 94.06 214 TRP A O 1
ATOM 1628 N N . PRO A 1 215 ? 6.550 -3.581 5.468 1.00 87.44 215 PRO A N 1
ATOM 1629 C CA . PRO A 1 215 ? 7.520 -4.574 5.894 1.00 87.44 215 PRO A CA 1
ATOM 1630 C C . PRO A 1 215 ? 7.434 -4.743 7.421 1.00 87.44 215 PRO A C 1
ATOM 1632 O O . PRO A 1 215 ? 7.542 -3.785 8.184 1.00 87.44 215 PRO A O 1
ATOM 1635 N N . GLY A 1 216 ? 7.260 -5.970 7.900 1.00 72.75 216 GLY A N 1
ATOM 1636 C CA . GLY A 1 216 ? 7.065 -6.291 9.315 1.00 72.75 216 GLY A CA 1
ATOM 1637 C C . GLY A 1 216 ? 8.334 -6.226 10.169 1.00 72.75 216 GLY A C 1
ATOM 1638 O O . GLY A 1 216 ? 8.249 -6.353 11.385 1.00 72.75 216 GLY A O 1
ATOM 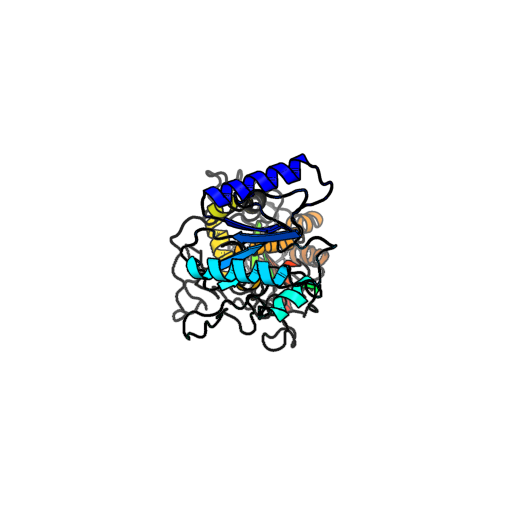1639 N N . SER A 1 217 ? 9.502 -5.983 9.566 1.00 64.62 217 SER A N 1
ATOM 1640 C CA . SER A 1 217 ? 10.698 -5.517 10.284 1.00 64.62 217 SER A CA 1
ATOM 1641 C C . SER A 1 217 ? 10.540 -4.080 10.804 1.00 64.62 217 SER A C 1
ATOM 1643 O O . SER A 1 217 ? 11.374 -3.627 11.586 1.00 64.62 217 SER A O 1
ATOM 1645 N N . TYR A 1 218 ? 9.498 -3.360 10.357 1.00 68.44 218 TYR A N 1
ATOM 1646 C CA . TYR A 1 218 ? 9.234 -1.941 10.616 1.00 68.44 218 TYR A CA 1
ATOM 1647 C C . TYR A 1 218 ? 10.426 -1.026 10.299 1.00 68.44 218 TYR A C 1
ATOM 1649 O O . TYR A 1 218 ? 10.513 0.097 10.794 1.00 68.44 218 TYR A O 1
ATOM 1657 N N . THR A 1 219 ? 11.347 -1.494 9.450 1.00 77.94 219 THR A N 1
ATOM 1658 C CA . THR A 1 219 ? 12.335 -0.632 8.807 1.00 77.94 219 THR A CA 1
ATOM 1659 C C . THR A 1 219 ? 11.593 0.413 7.993 1.00 77.94 219 THR A C 1
ATOM 1661 O O . THR A 1 219 ? 10.584 0.099 7.358 1.00 77.94 219 THR A O 1
ATOM 1664 N N . GLN A 1 220 ? 12.077 1.648 8.036 1.00 87.38 220 GLN A N 1
ATOM 1665 C CA . GLN A 1 220 ? 11.333 2.794 7.544 1.00 87.38 220 GLN A CA 1
ATOM 1666 C C . GLN A 1 220 ? 12.253 3.776 6.823 1.00 87.38 220 GLN A C 1
ATOM 1668 O O . GLN A 1 220 ? 13.399 3.967 7.227 1.00 87.38 220 GLN A O 1
ATOM 1673 N N . TYR A 1 221 ? 11.739 4.417 5.773 1.00 90.62 221 TYR A N 1
ATOM 1674 C CA . TYR A 1 221 ? 12.486 5.400 4.977 1.00 90.62 221 TYR A CA 1
ATOM 1675 C C . TYR A 1 221 ? 13.843 4.863 4.492 1.00 90.62 221 TYR A C 1
ATOM 1677 O O . TYR A 1 221 ? 14.876 5.518 4.642 1.00 90.62 221 TYR A O 1
ATOM 1685 N N . CYS A 1 222 ? 13.847 3.647 3.941 1.00 90.31 222 CYS A N 1
ATOM 1686 C CA . CYS A 1 222 ? 15.078 2.935 3.601 1.00 90.31 222 CYS A CA 1
ATOM 1687 C C . CYS A 1 222 ? 15.830 3.555 2.412 1.00 90.31 222 CYS A C 1
ATOM 1689 O O . CYS A 1 222 ? 17.036 3.363 2.293 1.00 90.31 222 CYS A O 1
ATOM 1691 N N . ASP A 1 223 ? 15.148 4.341 1.573 1.00 91.75 223 ASP A N 1
ATOM 1692 C CA . ASP A 1 223 ? 15.749 5.062 0.451 1.00 91.75 223 ASP A CA 1
ATOM 1693 C C . ASP A 1 223 ? 15.266 6.518 0.403 1.00 91.75 223 ASP A C 1
ATOM 1695 O O . ASP A 1 223 ? 14.168 6.828 -0.067 1.00 91.75 223 ASP A O 1
ATOM 1699 N N . LEU A 1 224 ? 16.114 7.432 0.884 1.00 92.12 224 LEU A N 1
ATOM 1700 C CA . LEU A 1 224 ? 15.801 8.862 0.926 1.00 92.12 224 LEU A CA 1
ATOM 1701 C C . LEU A 1 224 ? 15.818 9.535 -0.454 1.00 92.12 224 LEU A C 1
ATOM 1703 O O . LEU A 1 224 ? 15.256 10.619 -0.595 1.00 92.12 224 LEU A O 1
ATOM 1707 N N . SER A 1 225 ? 16.403 8.909 -1.484 1.00 91.69 225 SER A N 1
ATOM 1708 C CA . SER A 1 225 ? 16.374 9.447 -2.854 1.00 91.69 225 SER A CA 1
ATOM 1709 C C . SER A 1 225 ? 14.985 9.341 -3.501 1.00 91.69 225 SER A C 1
ATOM 1711 O O . SER A 1 225 ? 14.698 10.010 -4.498 1.00 91.69 225 SER A O 1
ATOM 1713 N N . ARG A 1 226 ? 14.106 8.522 -2.909 1.00 92.44 226 ARG A N 1
ATOM 1714 C CA . ARG A 1 226 ? 12.714 8.287 -3.321 1.00 92.44 226 ARG A CA 1
ATOM 1715 C C . ARG A 1 226 ? 11.709 8.665 -2.227 1.00 92.44 226 ARG A C 1
ATOM 1717 O O . ARG A 1 226 ? 10.600 8.141 -2.185 1.00 92.44 226 ARG A O 1
ATOM 1724 N N . GLN A 1 227 ? 12.101 9.565 -1.328 1.00 94.12 227 GLN A N 1
ATOM 1725 C CA . GLN A 1 227 ? 11.240 10.103 -0.279 1.00 94.12 227 GLN A CA 1
ATOM 1726 C C . GLN A 1 227 ? 10.390 11.253 -0.844 1.00 94.12 227 GLN A C 1
ATOM 1728 O O . GLN A 1 227 ? 10.917 12.205 -1.424 1.00 94.12 227 GLN A O 1
ATOM 1733 N N . TYR A 1 228 ? 9.077 11.167 -0.635 1.00 97.44 228 TYR A N 1
ATOM 1734 C CA . TYR A 1 228 ? 8.066 12.152 -1.029 1.00 97.44 228 TYR A CA 1
ATOM 1735 C C . TYR A 1 228 ? 7.171 12.630 0.130 1.00 97.44 228 TYR A C 1
ATOM 1737 O O . TYR A 1 228 ? 6.242 13.406 -0.090 1.00 97.44 228 TYR A O 1
ATOM 1745 N N . ASP A 1 229 ? 7.419 12.186 1.364 1.00 97.31 229 ASP A N 1
ATOM 1746 C CA . ASP A 1 229 ? 6.593 12.507 2.530 1.00 97.31 229 ASP A CA 1
ATOM 1747 C C . ASP A 1 229 ? 6.824 13.955 3.024 1.00 97.31 229 ASP A C 1
ATOM 1749 O O . ASP A 1 229 ? 7.925 14.290 3.489 1.00 97.31 229 ASP A O 1
ATOM 1753 N N . PRO A 1 230 ? 5.801 14.834 2.966 1.00 96.88 230 PRO A N 1
ATOM 1754 C CA . PRO A 1 230 ? 5.905 16.221 3.418 1.00 96.88 230 PRO A CA 1
ATOM 1755 C C . PRO A 1 230 ? 5.879 16.385 4.947 1.00 96.88 230 PRO A C 1
ATOM 1757 O O . PRO A 1 230 ? 6.225 17.468 5.435 1.00 96.88 230 PRO A O 1
ATOM 1760 N N . LYS A 1 231 ? 5.465 15.357 5.702 1.00 95.38 231 LYS A N 1
ATOM 1761 C CA . LYS A 1 231 ? 5.377 15.342 7.171 1.00 95.38 231 LYS A CA 1
ATOM 1762 C C . LYS A 1 231 ? 5.939 14.028 7.765 1.00 95.38 231 LYS A C 1
ATOM 1764 O O . LYS A 1 231 ? 5.187 13.280 8.391 1.00 95.38 231 LYS A O 1
ATOM 1769 N N . PRO A 1 232 ? 7.257 13.769 7.658 1.00 93.31 232 PRO A N 1
ATOM 1770 C CA . PRO A 1 232 ? 7.859 12.528 8.144 1.00 93.31 232 PRO A CA 1
ATOM 1771 C C . PRO A 1 232 ? 7.565 12.240 9.617 1.00 93.31 232 PRO A C 1
ATOM 1773 O O . PRO A 1 232 ? 7.975 12.990 10.508 1.00 93.31 232 PRO A O 1
ATOM 1776 N N . ALA A 1 233 ? 6.872 11.127 9.864 1.00 85.94 233 ALA A N 1
ATOM 1777 C CA . ALA A 1 233 ? 6.523 10.646 11.198 1.00 85.94 233 ALA A CA 1
ATOM 1778 C C . ALA A 1 233 ? 6.862 9.146 11.361 1.00 85.94 233 ALA A C 1
ATOM 1780 O O . ALA A 1 233 ? 6.198 8.279 10.783 1.00 85.94 233 ALA A O 1
ATOM 1781 N N . PRO A 1 234 ? 7.890 8.795 12.149 1.00 88.31 234 PRO A N 1
ATOM 1782 C CA . PRO A 1 234 ? 8.840 9.690 12.819 1.00 88.31 234 PRO A CA 1
ATOM 1783 C C . PRO A 1 234 ? 9.774 10.385 11.814 1.00 88.31 234 PRO A C 1
ATOM 1785 O O . PRO A 1 234 ? 9.842 10.012 10.645 1.00 88.31 234 PRO A O 1
ATOM 1788 N N . ASN A 1 235 ? 10.513 11.388 12.284 1.00 88.12 235 ASN A N 1
ATOM 1789 C CA . ASN A 1 235 ? 11.394 12.215 11.455 1.00 88.12 235 ASN A CA 1
ATOM 1790 C C . ASN A 1 235 ? 12.818 11.647 11.286 1.00 88.12 235 ASN A C 1
ATOM 1792 O O . ASN A 1 235 ? 13.713 12.369 10.845 1.00 88.12 235 ASN A O 1
ATOM 1796 N N . THR A 1 236 ? 13.036 10.375 11.632 1.00 89.75 236 THR A N 1
ATOM 1797 C CA . THR A 1 236 ? 14.303 9.655 11.434 1.00 89.75 236 THR A CA 1
ATOM 1798 C C . THR A 1 236 ? 14.073 8.261 10.846 1.00 89.75 236 THR A C 1
ATOM 1800 O O . THR A 1 236 ? 13.012 7.661 11.032 1.00 89.75 236 THR A O 1
ATOM 1803 N N . THR A 1 237 ? 15.071 7.712 10.149 1.00 88.19 237 THR A N 1
ATOM 1804 C CA . THR A 1 237 ? 14.982 6.404 9.462 1.00 88.19 237 THR A CA 1
ATOM 1805 C C . THR A 1 237 ? 14.886 5.199 10.406 1.00 88.19 237 THR A C 1
ATOM 1807 O O . THR A 1 237 ? 14.570 4.098 9.973 1.00 88.19 237 THR A O 1
ATOM 1810 N N . ASP A 1 238 ? 15.125 5.373 11.708 1.00 83.00 238 ASP A N 1
ATOM 1811 C CA . ASP A 1 238 ? 15.074 4.284 12.694 1.00 83.00 238 ASP A CA 1
ATOM 1812 C C . ASP A 1 238 ? 14.288 4.639 13.967 1.00 83.00 238 ASP A C 1
ATOM 1814 O O . ASP A 1 238 ? 14.358 3.925 14.968 1.00 83.00 238 ASP A O 1
ATOM 1818 N N . SER A 1 239 ? 13.529 5.740 13.937 1.00 84.69 239 SER A N 1
ATOM 1819 C CA . SER A 1 239 ? 12.762 6.279 15.070 1.00 84.69 239 SER A CA 1
ATOM 1820 C C . SER A 1 239 ? 13.605 6.700 16.278 1.00 84.69 239 SER A C 1
ATOM 1822 O O . SER A 1 239 ? 13.044 7.032 17.325 1.00 84.69 239 SER A O 1
ATOM 1824 N N . LYS A 1 240 ? 14.941 6.691 16.186 1.00 86.00 240 LYS A N 1
ATOM 1825 C CA . LYS A 1 240 ? 15.800 7.093 17.302 1.00 86.00 240 LYS A CA 1
ATOM 1826 C C . LYS A 1 240 ? 16.062 8.594 17.255 1.00 86.00 240 LYS A C 1
ATOM 1828 O O . LYS A 1 240 ? 16.229 9.144 16.165 1.00 86.00 240 LYS A O 1
ATOM 1833 N N . PRO A 1 241 ? 16.228 9.254 18.418 1.00 84.81 241 PRO A N 1
ATOM 1834 C CA . PRO A 1 241 ? 16.590 10.673 18.476 1.00 84.81 241 PRO A CA 1
ATOM 1835 C C . PRO A 1 241 ? 17.894 11.027 17.742 1.00 84.81 241 PRO A C 1
ATOM 1837 O O . PRO A 1 241 ? 18.082 12.171 17.349 1.00 84.81 241 PRO A O 1
ATOM 1840 N N . LYS A 1 242 ? 18.804 10.056 17.577 1.00 87.50 242 LYS A N 1
ATOM 1841 C CA . LYS A 1 242 ? 20.082 10.195 16.854 1.00 87.50 242 LYS A CA 1
ATOM 1842 C C . LYS A 1 242 ? 20.090 9.484 15.491 1.00 87.50 242 LYS A C 1
ATOM 1844 O O . LYS A 1 242 ? 21.162 9.284 14.928 1.00 87.50 242 LYS A O 1
ATOM 1849 N N . GLY A 1 243 ? 18.929 9.038 15.012 1.00 86.06 243 GLY A N 1
ATOM 1850 C CA . GLY A 1 243 ? 18.790 8.393 13.709 1.00 86.06 243 GLY A CA 1
ATOM 1851 C C . GLY A 1 243 ? 19.044 9.357 12.555 1.00 86.06 243 GLY A C 1
ATOM 1852 O O . GLY A 1 243 ? 19.040 10.575 12.741 1.00 86.06 243 GLY A O 1
ATOM 1853 N N . THR A 1 244 ? 19.230 8.820 11.350 1.00 92.19 244 THR A N 1
ATOM 1854 C CA . THR A 1 244 ? 19.376 9.639 10.141 1.00 92.19 244 THR A CA 1
ATOM 1855 C C . THR A 1 244 ? 18.100 10.458 9.925 1.00 92.19 244 THR A C 1
ATOM 1857 O O . THR A 1 244 ? 17.026 9.858 9.835 1.00 92.19 244 THR A O 1
ATOM 1860 N N . PRO A 1 245 ? 18.176 11.799 9.848 1.00 94.06 245 PRO A N 1
ATOM 1861 C CA . PRO A 1 245 ? 17.000 12.633 9.639 1.00 94.06 245 PRO A CA 1
ATOM 1862 C C . PRO A 1 245 ? 16.327 12.363 8.294 1.00 94.06 245 PRO A C 1
ATOM 1864 O O . PRO A 1 245 ? 16.994 12.202 7.273 1.00 94.06 245 PRO A O 1
ATOM 1867 N N . VAL A 1 246 ? 14.997 12.384 8.295 1.00 95.19 246 VAL A N 1
ATOM 1868 C CA . VAL A 1 246 ? 14.174 12.310 7.088 1.00 95.19 246 VAL A CA 1
ATOM 1869 C C . VAL A 1 246 ? 13.698 13.728 6.768 1.00 95.19 246 VAL A C 1
ATOM 1871 O O . VAL A 1 246 ? 12.837 14.253 7.483 1.00 95.19 246 VAL A O 1
ATOM 1874 N N . PRO A 1 247 ? 14.266 14.395 5.748 1.00 94.81 247 PRO A N 1
ATOM 1875 C CA . PRO A 1 247 ? 13.865 15.752 5.413 1.00 94.81 247 PRO A CA 1
ATOM 1876 C C . PRO A 1 247 ? 12.421 15.762 4.884 1.00 94.81 247 PRO A C 1
ATOM 1878 O O . PRO A 1 247 ? 12.070 14.921 4.060 1.00 94.81 247 PRO A O 1
ATOM 1881 N N . PRO A 1 248 ? 11.580 16.716 5.316 1.00 97.00 248 PRO A N 1
ATOM 1882 C CA . PRO A 1 248 ? 10.252 16.888 4.747 1.00 97.00 248 PRO A CA 1
ATOM 1883 C C . PRO A 1 248 ? 10.300 17.189 3.247 1.00 97.00 248 PRO A C 1
ATOM 1885 O O . PRO A 1 248 ? 11.002 18.107 2.816 1.00 97.00 248 PRO A O 1
ATOM 1888 N N . TYR A 1 249 ? 9.489 16.485 2.464 1.00 97.62 249 TYR A N 1
ATOM 1889 C CA . TYR A 1 249 ? 9.333 16.759 1.043 1.00 97.62 249 TYR A CA 1
ATOM 1890 C C . TYR A 1 249 ? 8.709 18.142 0.796 1.00 97.62 249 TYR A C 1
ATOM 1892 O O . TYR A 1 249 ? 7.852 18.626 1.548 1.00 97.62 249 TYR A O 1
ATOM 1900 N N . ARG A 1 250 ? 9.180 18.806 -0.263 1.00 97.00 250 ARG A N 1
ATOM 1901 C CA . ARG A 1 250 ? 8.774 20.167 -0.667 1.00 97.00 250 ARG A CA 1
ATOM 1902 C C . ARG A 1 250 ? 8.414 20.275 -2.151 1.00 97.00 250 ARG A C 1
ATOM 1904 O O . ARG A 1 250 ? 8.207 21.383 -2.636 1.00 97.00 250 ARG A O 1
ATOM 1911 N N . GLY A 1 251 ? 8.385 19.152 -2.868 1.00 95.44 251 GLY A N 1
ATOM 1912 C CA . GLY A 1 251 ? 8.001 19.128 -4.275 1.00 95.44 251 GLY A CA 1
ATOM 1913 C C . GLY A 1 251 ? 6.486 19.117 -4.471 1.00 95.44 251 GLY A C 1
ATOM 1914 O O . GLY A 1 251 ? 5.712 19.403 -3.555 1.00 95.44 251 GLY A O 1
ATOM 1915 N N . GLU A 1 252 ? 6.060 18.819 -5.695 1.00 96.44 252 GLU A N 1
ATOM 1916 C CA . GLU A 1 252 ? 4.644 18.837 -6.047 1.00 96.44 252 GLU A CA 1
ATOM 1917 C C . GLU A 1 252 ? 3.865 17.636 -5.476 1.00 96.44 252 GLU A C 1
ATOM 1919 O O . GLU A 1 252 ? 4.439 16.574 -5.242 1.00 96.44 252 GLU A O 1
ATOM 1924 N N . PRO A 1 253 ? 2.541 17.764 -5.286 1.00 97.81 253 PRO A N 1
ATOM 1925 C CA . PRO A 1 253 ? 1.696 16.654 -4.861 1.00 97.81 253 PRO A CA 1
ATOM 1926 C C . PRO A 1 253 ? 1.780 15.432 -5.787 1.00 97.81 253 PRO A C 1
ATOM 1928 O O . PRO A 1 253 ? 1.506 15.539 -6.984 1.00 97.81 253 PRO A O 1
ATOM 1931 N N . ILE A 1 254 ? 2.065 14.252 -5.225 1.00 97.69 254 ILE A N 1
ATOM 1932 C CA . ILE A 1 254 ? 2.287 13.024 -6.011 1.00 97.69 254 ILE A CA 1
ATOM 1933 C C . ILE A 1 254 ? 1.059 12.583 -6.822 1.00 97.69 254 ILE A C 1
ATOM 1935 O O . ILE A 1 254 ? 1.180 11.895 -7.832 1.00 97.69 254 ILE A O 1
ATOM 1939 N N . ASN A 1 255 ? -0.146 13.010 -6.427 1.00 97.56 255 ASN A N 1
ATOM 1940 C CA . ASN A 1 255 ? -1.372 12.737 -7.178 1.00 97.56 255 ASN A CA 1
ATOM 1941 C C . ASN A 1 255 ? -1.384 13.403 -8.568 1.00 97.56 255 ASN A C 1
ATOM 1943 O O . ASN A 1 255 ? -2.113 12.946 -9.447 1.00 97.56 255 ASN A O 1
ATOM 1947 N N . ARG A 1 256 ? -0.559 14.434 -8.804 1.00 97.50 256 ARG A N 1
ATOM 1948 C CA . ARG A 1 256 ? -0.400 15.064 -10.126 1.00 97.50 256 ARG A CA 1
ATOM 1949 C C . ARG A 1 256 ? 0.334 14.179 -11.129 1.00 97.50 256 ARG A C 1
ATOM 1951 O O . ARG A 1 256 ? 0.151 14.356 -12.330 1.00 97.50 256 ARG A O 1
ATOM 1958 N N . TRP A 1 257 ? 1.102 13.197 -10.660 1.00 96.88 257 TRP A N 1
ATOM 1959 C CA . TRP A 1 257 ? 1.869 12.308 -11.530 1.00 96.88 257 TRP A CA 1
ATOM 1960 C C . TRP A 1 257 ? 0.993 11.272 -12.231 1.00 96.88 257 TRP A C 1
ATOM 1962 O O . TRP A 1 257 ? 1.346 10.797 -13.296 1.00 96.88 257 TRP A O 1
ATOM 1972 N N . PHE A 1 258 ? -0.186 10.936 -11.715 1.00 97.31 258 PHE A N 1
ATOM 1973 C CA . PHE A 1 258 ? -0.970 9.824 -12.259 1.00 97.31 258 PHE A CA 1
ATOM 1974 C C . PHE A 1 258 ? -1.505 10.103 -13.672 1.00 97.31 258 PHE A C 1
ATOM 1976 O O . PHE A 1 258 ? -1.516 9.203 -14.511 1.00 97.31 258 PHE A O 1
ATOM 1983 N N . ALA A 1 259 ? -1.938 11.335 -13.961 1.00 95.25 259 ALA A N 1
ATOM 1984 C CA . ALA A 1 259 ? -2.560 11.657 -15.246 1.00 95.25 259 ALA A CA 1
ATOM 1985 C C . ALA A 1 259 ? -1.581 11.575 -16.439 1.00 95.25 259 ALA A C 1
ATOM 1987 O O . ALA A 1 259 ? -1.920 10.886 -17.403 1.00 95.25 259 ALA A O 1
ATOM 1988 N N . PRO A 1 260 ? -0.366 12.168 -16.386 1.00 96.44 260 PRO A N 1
ATOM 1989 C CA . PRO A 1 260 ? 0.626 12.039 -17.461 1.00 96.44 260 PRO A CA 1
ATOM 1990 C C . PRO A 1 260 ? 1.015 10.597 -17.809 1.00 96.44 260 PRO A C 1
ATOM 1992 O O . PRO A 1 260 ? 1.348 10.321 -18.958 1.00 96.44 260 PRO A O 1
ATOM 1995 N N . TYR A 1 261 ? 0.941 9.676 -16.842 1.00 94.88 261 TYR A N 1
ATOM 1996 C CA . TYR A 1 261 ? 1.260 8.256 -17.034 1.00 94.88 261 TYR A CA 1
ATOM 1997 C C . TYR A 1 261 ? 0.023 7.380 -17.309 1.00 94.88 261 TYR A C 1
ATOM 1999 O O . TYR A 1 261 ? 0.117 6.155 -17.300 1.00 94.88 261 TYR A O 1
ATOM 2007 N N . GLY A 1 262 ? -1.154 7.975 -17.541 1.00 95.56 262 GLY A N 1
ATOM 2008 C CA . GLY A 1 262 ? -2.383 7.230 -17.841 1.00 95.56 262 GLY A CA 1
ATOM 2009 C C . GLY A 1 262 ? -2.949 6.430 -16.659 1.00 95.56 262 GLY A C 1
ATOM 2010 O O . GLY A 1 262 ? -3.796 5.560 -16.848 1.00 95.56 262 GLY A O 1
ATOM 2011 N N . LYS A 1 263 ? -2.531 6.728 -15.423 1.00 97.06 263 LYS A N 1
ATOM 2012 C CA . LYS A 1 263 ? -2.921 6.024 -14.187 1.00 97.06 263 LYS A CA 1
ATOM 2013 C C . LYS A 1 263 ? -4.149 6.649 -13.498 1.00 97.06 263 LYS A C 1
ATOM 2015 O O . LYS A 1 263 ? -4.300 6.571 -12.281 1.00 97.06 263 LYS A O 1
ATOM 2020 N N . LEU A 1 264 ? -5.065 7.265 -14.253 1.00 97.50 264 LEU A N 1
ATOM 2021 C CA . LEU A 1 264 ? -6.254 7.931 -13.688 1.00 97.50 264 LEU A CA 1
ATOM 2022 C C . LEU A 1 264 ? -7.215 6.967 -12.975 1.00 97.50 264 LEU A C 1
ATOM 2024 O O . LEU A 1 264 ? -7.798 7.334 -11.958 1.00 97.50 264 LEU A O 1
ATOM 2028 N N . HIS A 1 265 ? -7.354 5.729 -13.458 1.00 97.44 265 HIS A N 1
ATOM 2029 C CA . HIS A 1 265 ? -8.171 4.715 -12.782 1.00 97.44 265 HIS A CA 1
ATOM 2030 C C . HIS A 1 265 ? -7.578 4.290 -11.436 1.00 97.44 265 HIS A C 1
ATOM 2032 O O . HIS A 1 265 ? -8.319 4.126 -10.468 1.00 97.44 265 HIS A O 1
ATOM 2038 N N . LEU A 1 266 ? -6.250 4.166 -11.364 1.00 98.25 266 LEU A N 1
ATOM 2039 C CA . LEU A 1 266 ? -5.538 3.901 -10.117 1.00 98.25 266 LEU A CA 1
ATOM 2040 C C . LEU A 1 266 ? -5.777 5.040 -9.116 1.00 98.25 266 LEU A C 1
ATOM 2042 O O . LEU A 1 266 ? -6.209 4.787 -7.994 1.00 98.25 266 LEU A O 1
ATOM 2046 N N . LEU A 1 267 ? -5.607 6.293 -9.553 1.00 98.44 267 LEU A N 1
ATOM 2047 C CA . LEU A 1 267 ? -5.874 7.472 -8.725 1.00 98.44 267 LEU A CA 1
ATOM 2048 C C . LEU A 1 267 ? -7.329 7.523 -8.230 1.00 98.44 267 LEU A C 1
ATOM 2050 O O . LEU A 1 267 ? -7.574 7.831 -7.065 1.00 98.44 267 LEU A O 1
ATOM 2054 N N . ALA A 1 268 ? -8.300 7.224 -9.096 1.00 97.94 268 ALA A N 1
ATOM 2055 C CA . ALA A 1 268 ? -9.713 7.197 -8.725 1.00 97.94 268 ALA A CA 1
ATOM 2056 C C . ALA A 1 268 ? -10.004 6.122 -7.667 1.00 97.94 268 ALA A C 1
ATOM 2058 O O . ALA A 1 268 ? -10.704 6.394 -6.692 1.00 97.94 268 ALA A O 1
ATOM 2059 N N . TYR A 1 269 ? -9.424 4.927 -7.815 1.00 98.38 269 TYR A N 1
ATOM 2060 C CA . TYR A 1 269 ? -9.552 3.867 -6.817 1.00 98.38 269 TYR A CA 1
ATOM 2061 C C . TYR A 1 269 ? -8.956 4.293 -5.472 1.00 98.38 269 TYR A C 1
ATOM 2063 O O . TYR A 1 269 ? -9.601 4.147 -4.435 1.00 98.38 269 TYR A O 1
ATOM 2071 N N . MET A 1 270 ? -7.743 4.851 -5.483 1.00 98.62 270 MET A N 1
ATOM 2072 C CA . MET A 1 270 ? -7.070 5.305 -4.266 1.00 98.62 270 MET A CA 1
ATOM 2073 C C . MET A 1 270 ? -7.855 6.417 -3.566 1.00 98.62 270 MET A C 1
ATOM 2075 O O . MET A 1 270 ? -8.021 6.359 -2.354 1.00 98.62 270 MET A O 1
ATOM 2079 N N . ASN A 1 271 ? -8.407 7.385 -4.303 1.00 98.06 271 ASN A N 1
ATOM 2080 C CA . ASN A 1 271 ? -9.249 8.430 -3.709 1.00 98.06 271 ASN A CA 1
ATOM 2081 C C . ASN A 1 271 ? -10.492 7.879 -3.008 1.00 98.06 271 ASN A C 1
ATOM 2083 O O . ASN A 1 271 ? -10.936 8.484 -2.041 1.00 98.06 271 ASN A O 1
ATOM 2087 N N . LYS A 1 272 ? -11.035 6.753 -3.482 1.00 97.56 272 LYS A N 1
ATOM 2088 C CA . LYS A 1 272 ? -12.228 6.132 -2.905 1.00 97.56 272 LYS A CA 1
ATOM 2089 C C . LYS A 1 272 ? -11.919 5.215 -1.716 1.00 97.56 272 LYS A C 1
ATOM 2091 O O . LYS A 1 272 ? -12.676 5.180 -0.751 1.00 97.56 272 LYS A O 1
ATOM 2096 N N . TYR A 1 273 ? -10.829 4.451 -1.790 1.00 98.31 273 TYR A N 1
ATOM 2097 C CA . TYR A 1 273 ? -10.562 3.351 -0.853 1.00 98.31 273 TYR A CA 1
ATOM 2098 C C . TYR A 1 273 ? -9.302 3.523 -0.001 1.00 98.31 273 TYR A C 1
ATOM 2100 O O . TYR A 1 273 ? -9.098 2.735 0.914 1.00 98.31 273 TYR A O 1
ATOM 2108 N N . TRP A 1 274 ? -8.459 4.520 -0.269 1.00 98.31 274 TRP A N 1
ATOM 2109 C CA . TRP A 1 274 ? -7.234 4.804 0.485 1.00 98.31 274 TRP A CA 1
ATOM 2110 C C . TRP A 1 274 ? -7.263 6.238 1.007 1.00 98.31 274 TRP A C 1
ATOM 2112 O O . TRP A 1 274 ? -6.492 7.107 0.599 1.00 98.31 274 TRP A O 1
ATOM 2122 N N . VAL A 1 275 ? -8.224 6.485 1.887 1.00 97.75 275 VAL A N 1
ATOM 2123 C CA . VAL A 1 275 ? -8.594 7.824 2.341 1.00 97.75 275 VAL A CA 1
ATOM 2124 C C . VAL A 1 275 ? -7.859 8.177 3.627 1.00 97.75 275 VAL A C 1
ATOM 2126 O O . VAL A 1 275 ? -7.799 7.369 4.556 1.00 97.75 275 VAL A O 1
ATOM 2129 N N . SER A 1 276 ? -7.314 9.390 3.673 1.00 95.44 276 SER A N 1
ATOM 2130 C CA . SER A 1 276 ? -6.622 9.945 4.834 1.00 95.44 276 SER A CA 1
ATOM 2131 C C . SER A 1 276 ? -7.589 10.634 5.803 1.00 95.44 276 SER A C 1
ATOM 2133 O O . SER A 1 276 ? -8.642 11.144 5.410 1.00 95.44 276 SER A O 1
ATOM 2135 N N . GLN A 1 277 ? -7.202 10.686 7.078 1.00 93.69 277 GLN A N 1
ATOM 2136 C CA . GLN A 1 277 ? -7.836 11.534 8.081 1.00 93.69 277 GLN A CA 1
ATOM 2137 C C . GLN A 1 277 ? -6.956 12.766 8.342 1.00 93.69 277 GLN A C 1
ATOM 2139 O O . GLN A 1 277 ? -5.746 12.644 8.516 1.00 93.69 277 GLN A O 1
ATOM 2144 N N . TYR A 1 278 ? -7.575 13.946 8.383 1.00 93.75 278 TYR A N 1
ATOM 2145 C CA . TYR A 1 278 ? -7.008 15.288 8.582 1.00 93.75 278 TYR A CA 1
ATOM 2146 C C . TYR A 1 278 ? -6.082 15.822 7.489 1.00 93.75 278 TYR A C 1
ATOM 2148 O O . TYR A 1 278 ? -5.903 17.038 7.395 1.00 93.75 278 TYR A O 1
ATOM 2156 N N . ASP A 1 279 ? -5.520 14.957 6.653 1.00 94.81 279 ASP A N 1
ATOM 2157 C CA . ASP A 1 279 ? -4.643 15.336 5.555 1.00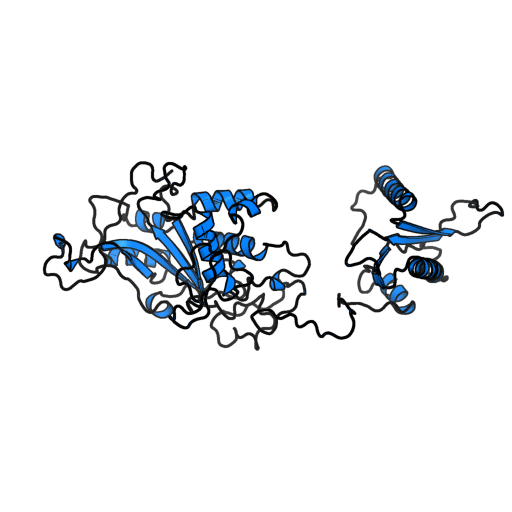 94.81 279 ASP A CA 1
ATOM 2158 C C . ASP A 1 279 ? -5.239 14.986 4.192 1.00 94.81 279 ASP A C 1
ATOM 2160 O O . ASP A 1 279 ? -6.124 14.140 4.050 1.00 94.81 279 ASP A O 1
ATOM 2164 N N . ALA A 1 280 ? -4.765 15.685 3.158 1.00 96.88 280 ALA A N 1
ATOM 2165 C CA . ALA A 1 280 ? -5.133 15.347 1.792 1.00 96.88 280 ALA A CA 1
ATOM 2166 C C . ALA A 1 280 ? -4.578 13.959 1.453 1.00 96.88 280 ALA A C 1
ATOM 2168 O O . ALA A 1 280 ? -3.411 13.681 1.739 1.00 96.88 280 ALA A O 1
ATOM 2169 N N . ASN A 1 281 ? -5.375 13.130 0.776 1.00 98.25 281 ASN A N 1
ATOM 2170 C CA . ASN A 1 281 ? -5.004 11.750 0.452 1.00 98.25 281 ASN A CA 1
ATOM 2171 C C . ASN A 1 281 ? -3.576 11.589 -0.112 1.00 98.25 281 ASN A C 1
ATOM 2173 O O . ASN A 1 281 ? -2.844 10.694 0.301 1.00 98.25 281 ASN A O 1
ATOM 2177 N N . TRP A 1 282 ? -3.131 12.492 -0.994 1.00 98.06 282 TRP A N 1
ATOM 2178 C CA . TRP A 1 282 ? -1.795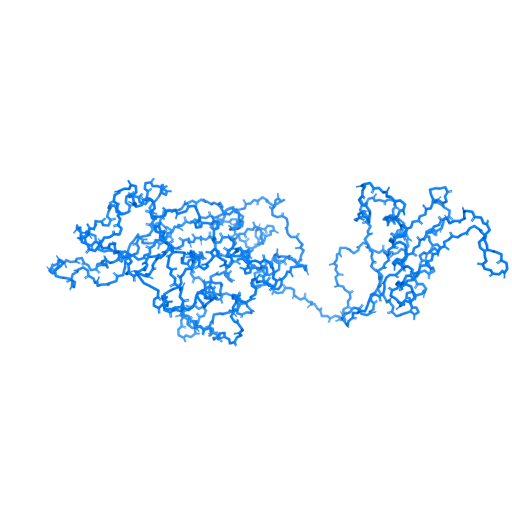 12.413 -1.599 1.00 98.06 282 TRP A CA 1
ATOM 2179 C C . TRP A 1 282 ? -0.647 12.492 -0.585 1.00 98.06 282 TRP A C 1
ATOM 2181 O O . TRP A 1 282 ? 0.397 11.891 -0.817 1.00 98.06 282 TRP A O 1
ATOM 2191 N N . MET A 1 283 ? -0.825 13.216 0.525 1.00 97.94 283 MET A N 1
ATOM 2192 C CA . MET A 1 283 ? 0.191 13.331 1.576 1.00 97.94 283 MET A CA 1
ATOM 2193 C C . MET A 1 283 ? 0.342 12.001 2.304 1.00 97.94 283 MET A C 1
ATOM 2195 O O . MET A 1 283 ? 1.457 11.561 2.567 1.00 97.94 283 MET A O 1
ATOM 2199 N N . PHE A 1 284 ? -0.785 11.338 2.564 1.00 97.44 284 PHE A N 1
ATOM 2200 C CA . PHE A 1 284 ? -0.808 10.020 3.177 1.00 97.44 284 PHE A CA 1
ATOM 2201 C C . PHE A 1 284 ? -0.204 8.958 2.257 1.00 97.44 284 PHE A C 1
ATOM 2203 O O . PHE A 1 284 ? 0.659 8.201 2.677 1.00 97.44 284 PHE A O 1
ATOM 2210 N N . TRP A 1 285 ? -0.538 8.956 0.969 1.00 98.56 285 TRP A N 1
ATOM 2211 C CA . TRP A 1 285 ? 0.086 8.032 0.016 1.00 98.56 285 TRP A CA 1
ATOM 2212 C C . TRP A 1 285 ? 1.594 8.263 -0.125 1.00 98.56 285 TRP A C 1
ATOM 2214 O O . TRP A 1 285 ? 2.361 7.309 -0.249 1.00 98.56 285 TRP A O 1
ATOM 2224 N N . ALA A 1 286 ? 2.030 9.526 -0.079 1.00 98.44 286 ALA A N 1
ATOM 2225 C CA . ALA A 1 286 ? 3.444 9.866 -0.090 1.00 98.44 286 ALA A CA 1
ATOM 2226 C C . ALA A 1 286 ? 4.160 9.364 1.173 1.00 98.44 286 ALA A C 1
ATOM 2228 O O . ALA A 1 286 ? 5.275 8.855 1.059 1.00 98.44 286 ALA A O 1
ATOM 2229 N N . HIS A 1 287 ? 3.516 9.444 2.342 1.00 97.44 287 HIS A N 1
ATOM 2230 C CA . HIS A 1 287 ? 3.985 8.822 3.582 1.00 97.44 287 HIS A CA 1
ATOM 2231 C C . HIS A 1 287 ? 4.147 7.310 3.423 1.00 97.44 287 HIS A C 1
ATOM 2233 O O . HIS A 1 287 ? 5.245 6.790 3.612 1.00 97.44 287 HIS A O 1
ATOM 2239 N N . GLU A 1 288 ? 3.088 6.618 3.000 1.00 97.56 288 GLU A N 1
ATOM 2240 C CA . GLU A 1 288 ? 3.078 5.159 2.869 1.00 97.56 288 GLU A CA 1
ATOM 2241 C C . GLU A 1 288 ? 4.157 4.664 1.899 1.00 97.56 288 GLU A C 1
ATOM 2243 O O . GLU A 1 288 ? 4.912 3.743 2.216 1.00 97.56 288 GLU A O 1
ATOM 2248 N N . PHE A 1 289 ? 4.312 5.322 0.746 1.00 97.94 289 PHE A N 1
ATOM 2249 C CA . PHE A 1 289 ? 5.379 4.984 -0.192 1.00 97.94 289 PHE A CA 1
ATOM 2250 C C . PHE A 1 289 ? 6.768 5.242 0.414 1.00 97.94 289 PHE A C 1
ATOM 2252 O O . PHE A 1 289 ? 7.611 4.347 0.483 1.00 97.94 289 PHE A O 1
ATOM 2259 N N . SER A 1 290 ? 7.005 6.461 0.900 1.00 97.19 290 SER A N 1
ATOM 2260 C CA . SER A 1 290 ? 8.326 6.879 1.380 1.00 97.19 290 SER A CA 1
ATOM 2261 C C . SER A 1 290 ? 8.804 6.056 2.562 1.00 97.19 290 SER A C 1
ATOM 2263 O O . SER A 1 290 ? 9.978 5.698 2.637 1.00 97.19 290 SER A O 1
ATOM 2265 N N . LYS A 1 291 ? 7.896 5.779 3.497 1.00 94.69 291 LYS A N 1
ATOM 2266 C CA . LYS A 1 291 ? 8.197 5.093 4.743 1.00 94.69 291 LYS A CA 1
ATOM 2267 C C . LYS A 1 291 ? 8.274 3.588 4.549 1.00 94.69 291 LYS A C 1
ATOM 2269 O O . LYS A 1 291 ? 9.177 2.983 5.113 1.00 94.69 291 LYS A O 1
ATOM 2274 N N . HIS A 1 292 ? 7.375 2.996 3.762 1.00 94.50 292 HIS A N 1
ATOM 2275 C CA . HIS A 1 292 ? 7.227 1.542 3.693 1.00 94.50 292 HIS A CA 1
ATOM 2276 C C . HIS A 1 292 ? 7.667 0.947 2.354 1.00 94.50 292 HIS A C 1
ATOM 2278 O O . HIS A 1 292 ? 8.451 -0.002 2.358 1.00 94.50 292 HIS A O 1
ATOM 2284 N N . ALA A 1 293 ? 7.238 1.506 1.217 1.00 94.62 293 ALA A N 1
ATOM 2285 C CA . ALA A 1 293 ? 7.577 0.959 -0.103 1.00 94.62 293 ALA A CA 1
ATOM 2286 C C . ALA A 1 293 ? 9.090 0.943 -0.363 1.00 94.62 293 ALA A C 1
ATOM 2288 O O . ALA A 1 293 ? 9.627 -0.028 -0.894 1.00 94.62 293 ALA A O 1
ATOM 2289 N N . THR A 1 294 ? 9.794 1.995 0.071 1.00 93.38 294 THR A N 1
ATOM 2290 C CA . THR A 1 294 ? 11.249 2.128 -0.116 1.00 93.38 294 THR A CA 1
ATOM 2291 C C . THR A 1 294 ? 12.071 1.036 0.573 1.00 93.38 294 THR A C 1
ATOM 2293 O O . THR A 1 294 ? 13.242 0.861 0.243 1.00 93.38 294 THR A O 1
ATOM 2296 N N . CYS A 1 295 ? 11.468 0.293 1.503 1.00 90.88 295 CYS A N 1
ATOM 2297 C CA . CYS A 1 295 ? 12.100 -0.777 2.273 1.00 90.88 295 CYS A CA 1
ATOM 2298 C C . CYS A 1 295 ? 11.885 -2.182 1.698 1.00 90.88 295 CYS A C 1
ATOM 2300 O O . CYS A 1 295 ? 12.387 -3.158 2.256 1.00 90.88 295 CYS A O 1
ATOM 2302 N N . PHE A 1 296 ? 11.142 -2.302 0.601 1.00 91.31 296 PHE A N 1
ATOM 2303 C CA . PHE A 1 296 ? 11.029 -3.545 -0.144 1.00 91.31 296 PHE A CA 1
ATOM 2304 C C . PHE A 1 296 ? 12.095 -3.589 -1.237 1.00 91.31 296 PHE A C 1
ATOM 2306 O O . PHE A 1 296 ? 12.189 -2.688 -2.074 1.00 91.31 296 PHE A O 1
ATOM 2313 N N . SER A 1 297 ? 12.873 -4.668 -1.257 1.00 88.56 297 SER A N 1
ATOM 2314 C CA . SER A 1 297 ? 13.892 -4.905 -2.290 1.00 88.56 297 SER A CA 1
ATOM 2315 C C . SER A 1 297 ? 13.287 -4.996 -3.690 1.00 88.56 297 SER A C 1
ATOM 2317 O O . SER A 1 297 ? 13.830 -4.460 -4.648 1.00 88.56 297 SER A O 1
ATOM 2319 N N . THR A 1 298 ? 12.094 -5.571 -3.799 1.00 91.25 298 THR A N 1
ATOM 2320 C CA . THR A 1 298 ? 11.432 -5.814 -5.088 1.00 91.25 298 THR A CA 1
ATOM 2321 C C . THR A 1 298 ? 10.790 -4.575 -5.734 1.00 91.25 298 THR A C 1
ATOM 2323 O O . THR A 1 298 ? 10.341 -4.662 -6.877 1.00 91.25 298 THR A O 1
ATOM 2326 N N . PHE A 1 299 ? 10.765 -3.427 -5.039 1.00 92.00 299 PHE A N 1
ATOM 2327 C CA . PHE A 1 299 ? 10.302 -2.124 -5.554 1.00 92.00 299 PHE A CA 1
ATOM 2328 C C . PHE A 1 299 ? 11.451 -1.126 -5.772 1.00 92.00 299 PHE A C 1
ATOM 2330 O O . PHE A 1 299 ? 11.235 0.085 -5.838 1.00 92.00 299 PHE A O 1
ATOM 2337 N N . GLN A 1 300 ? 12.690 -1.602 -5.849 1.00 88.19 300 GLN A N 1
ATOM 2338 C CA . GLN A 1 300 ? 13.820 -0.767 -6.244 1.00 88.19 300 GLN A CA 1
ATOM 2339 C C . GLN A 1 300 ? 13.719 -0.362 -7.713 1.00 88.19 300 GLN A C 1
ATOM 2341 O O . GLN A 1 300 ? 13.210 -1.121 -8.536 1.00 88.19 300 GLN A O 1
ATOM 2346 N N . LYS A 1 301 ? 14.192 0.842 -8.051 1.00 87.44 301 LYS A N 1
ATOM 2347 C CA . LYS A 1 301 ? 14.069 1.390 -9.413 1.00 87.44 301 LYS A CA 1
ATOM 2348 C C . LYS A 1 301 ? 14.803 0.543 -10.439 1.00 87.44 301 LYS A C 1
ATOM 2350 O O . LYS A 1 301 ? 14.347 0.390 -11.566 1.00 87.44 301 LYS A O 1
ATOM 2355 N N . GLU A 1 302 ? 15.912 -0.041 -10.022 1.00 84.50 302 GLU A N 1
ATOM 2356 C CA . GLU A 1 302 ? 16.738 -0.925 -10.823 1.00 84.50 302 GLU A CA 1
ATOM 2357 C C . GLU A 1 302 ? 15.953 -2.154 -11.307 1.00 84.50 302 GLU A C 1
ATOM 2359 O O . GLU A 1 302 ? 16.164 -2.598 -12.431 1.00 84.50 302 GLU A O 1
ATOM 2364 N N . CYS A 1 303 ? 14.956 -2.613 -10.539 1.00 86.44 303 CYS A N 1
ATOM 2365 C CA . CYS A 1 303 ? 14.118 -3.761 -10.889 1.00 86.44 303 CYS A CA 1
ATOM 2366 C C . CYS A 1 303 ? 13.200 -3.550 -12.100 1.00 86.44 303 CYS A C 1
ATOM 2368 O O . CYS A 1 303 ? 12.591 -4.510 -12.576 1.00 86.44 303 CYS A O 1
ATOM 2370 N N . TYR A 1 304 ? 13.069 -2.314 -12.583 1.00 84.25 304 TYR A N 1
ATOM 2371 C CA . TYR A 1 304 ? 12.221 -1.956 -13.723 1.00 84.25 304 TYR A CA 1
ATOM 2372 C C . TYR A 1 304 ? 13.024 -1.804 -15.027 1.00 84.25 304 TYR A C 1
ATOM 2374 O O . TYR A 1 304 ? 12.455 -1.685 -16.114 1.00 84.25 304 TYR A O 1
ATOM 2382 N N . GLY A 1 305 ? 14.358 -1.846 -14.943 1.00 78.88 305 GLY A N 1
ATOM 2383 C CA . GLY A 1 305 ? 15.249 -1.716 -16.089 1.00 78.88 305 GLY A CA 1
ATOM 2384 C C . GLY A 1 305 ? 15.311 -0.299 -16.691 1.00 78.88 305 GLY A C 1
ATOM 2385 O O . GLY A 1 305 ? 14.663 0.643 -16.237 1.00 78.88 305 GLY A O 1
ATOM 2386 N N . PRO A 1 306 ? 16.092 -0.105 -17.768 1.00 75.38 306 PRO A N 1
ATOM 2387 C CA . PRO A 1 306 ? 16.493 1.222 -18.249 1.00 75.38 306 PRO A CA 1
ATOM 2388 C C . PRO A 1 306 ? 15.404 1.965 -19.033 1.00 75.38 306 PRO A C 1
ATOM 2390 O O . PRO A 1 306 ? 15.592 3.122 -19.401 1.00 75.38 306 PRO A O 1
ATOM 2393 N N . LYS A 1 307 ? 14.293 1.291 -19.355 1.00 77.44 307 LYS A N 1
ATOM 2394 C CA . LYS A 1 307 ? 13.143 1.886 -20.054 1.00 77.44 307 LYS A CA 1
ATOM 2395 C C . LYS A 1 307 ? 12.009 2.260 -19.103 1.00 77.44 307 LYS A C 1
ATOM 2397 O O . LYS A 1 307 ? 10.980 2.734 -19.582 1.00 77.44 307 LYS A O 1
ATOM 2402 N N . ALA A 1 308 ? 12.197 2.031 -17.805 1.00 81.38 308 ALA A N 1
ATOM 2403 C CA . ALA A 1 308 ? 11.208 2.345 -16.799 1.00 81.38 308 ALA A CA 1
ATOM 2404 C C . ALA A 1 308 ? 10.878 3.836 -16.788 1.00 81.38 308 ALA A C 1
ATOM 2406 O O . ALA A 1 308 ? 11.742 4.704 -16.952 1.00 81.38 308 ALA A O 1
ATOM 2407 N N . SER A 1 309 ? 9.607 4.130 -16.567 1.00 87.31 309 SER A N 1
ATOM 2408 C CA . SER A 1 309 ? 9.147 5.482 -16.287 1.00 87.31 309 SER A CA 1
ATOM 2409 C C . SER A 1 309 ? 9.654 5.984 -14.928 1.00 87.31 309 SER A C 1
ATOM 2411 O O . SER A 1 309 ? 9.940 5.208 -14.019 1.00 87.31 309 SER A O 1
ATOM 2413 N N . GLN A 1 310 ? 9.739 7.309 -14.760 1.00 86.12 310 GLN A N 1
ATOM 2414 C CA . GLN A 1 310 ? 10.333 7.956 -13.576 1.00 86.12 310 GLN A CA 1
ATOM 2415 C C . GLN A 1 310 ? 9.684 7.560 -12.229 1.00 86.12 310 GLN A C 1
ATOM 2417 O O . GLN A 1 310 ? 10.317 7.724 -11.182 1.00 86.12 310 GLN A O 1
ATOM 2422 N N . HIS A 1 311 ? 8.447 7.052 -12.255 1.00 93.25 311 HIS A N 1
ATOM 2423 C CA . HIS A 1 311 ? 7.638 6.708 -11.078 1.00 93.25 311 HIS A CA 1
ATOM 2424 C C . HIS A 1 311 ? 7.023 5.305 -11.167 1.00 93.25 311 HIS A C 1
ATOM 2426 O O . HIS A 1 311 ? 5.999 5.040 -10.537 1.00 93.25 311 HIS A O 1
ATOM 2432 N N . GLU A 1 312 ? 7.597 4.422 -11.985 1.00 92.88 312 GLU A N 1
ATOM 2433 C CA . GLU A 1 312 ? 7.041 3.082 -12.200 1.00 92.88 312 GLU A CA 1
ATOM 2434 C C . GLU A 1 312 ? 6.942 2.282 -10.900 1.00 92.88 312 GLU A C 1
ATOM 2436 O O . GLU A 1 312 ? 5.898 1.712 -10.605 1.00 92.88 312 GLU A O 1
ATOM 2441 N N . ASP A 1 313 ? 7.980 2.362 -10.068 1.00 94.69 313 ASP A N 1
ATOM 2442 C CA . ASP A 1 313 ? 8.044 1.760 -8.739 1.00 94.69 313 ASP A CA 1
ATOM 2443 C C . ASP A 1 313 ? 6.918 2.216 -7.807 1.00 94.69 313 ASP A C 1
ATOM 2445 O O . ASP A 1 313 ? 6.347 1.416 -7.062 1.00 94.69 313 ASP A O 1
ATOM 2449 N N . LEU A 1 314 ? 6.575 3.500 -7.871 1.00 97.06 314 LEU A N 1
ATOM 2450 C CA . LEU A 1 314 ? 5.494 4.093 -7.096 1.00 97.06 314 LEU A CA 1
ATOM 2451 C C . LEU A 1 314 ? 4.119 3.619 -7.562 1.00 97.06 314 LEU A C 1
ATOM 2453 O O . LEU A 1 314 ? 3.281 3.271 -6.726 1.00 97.06 314 LEU A O 1
ATOM 2457 N N . PHE A 1 315 ? 3.879 3.565 -8.872 1.00 97.50 315 PHE A N 1
ATOM 2458 C CA . PHE A 1 315 ? 2.605 3.066 -9.388 1.00 97.50 315 PHE A CA 1
ATOM 2459 C C . PHE A 1 315 ? 2.428 1.569 -9.112 1.00 97.50 315 PHE A C 1
ATOM 2461 O O . PHE A 1 315 ? 1.366 1.173 -8.627 1.00 97.50 315 PHE A O 1
ATOM 2468 N N . ASP A 1 316 ? 3.469 0.763 -9.331 1.00 96.19 316 ASP A N 1
ATOM 2469 C CA . ASP A 1 316 ? 3.453 -0.677 -9.060 1.00 96.19 316 ASP A CA 1
ATOM 2470 C C . ASP A 1 316 ? 3.232 -0.979 -7.575 1.00 96.19 316 ASP A C 1
ATOM 2472 O O . ASP A 1 316 ? 2.509 -1.920 -7.232 1.00 96.19 316 ASP A O 1
ATOM 2476 N N . PHE A 1 317 ? 3.807 -0.178 -6.671 1.00 97.69 317 PHE A N 1
ATOM 2477 C CA . PHE A 1 317 ? 3.554 -0.321 -5.238 1.00 97.69 317 PHE A CA 1
ATOM 2478 C C . PHE A 1 317 ? 2.074 -0.115 -4.907 1.00 97.69 317 PHE A C 1
ATOM 2480 O O . PHE A 1 317 ? 1.472 -0.949 -4.226 1.00 97.69 317 PHE A O 1
ATOM 2487 N N . PHE A 1 318 ? 1.458 0.956 -5.414 1.00 98.62 318 PHE A N 1
ATOM 2488 C CA . PHE A 1 318 ? 0.047 1.229 -5.146 1.00 98.62 318 PHE A CA 1
ATOM 2489 C C . PHE A 1 318 ? -0.885 0.183 -5.766 1.00 98.62 318 PHE A C 1
ATOM 2491 O O . PHE A 1 318 ? -1.831 -0.255 -5.107 1.00 98.62 318 PHE A O 1
ATOM 2498 N N . GLU A 1 319 ? -0.603 -0.279 -6.986 1.00 98.25 319 GLU A N 1
ATOM 2499 C CA . GLU A 1 319 ? -1.339 -1.385 -7.611 1.00 98.25 319 GLU A CA 1
ATOM 2500 C C . GLU A 1 319 ? -1.205 -2.678 -6.798 1.00 98.25 319 GLU A C 1
ATOM 2502 O O . GLU A 1 319 ? -2.199 -3.372 -6.564 1.00 98.25 319 GLU A O 1
ATOM 2507 N N . THR A 1 320 ? -0.007 -2.956 -6.278 1.00 97.62 320 THR A N 1
ATOM 2508 C CA . THR A 1 320 ? 0.243 -4.107 -5.406 1.00 97.62 320 THR A CA 1
ATOM 2509 C C . THR A 1 320 ? -0.566 -4.016 -4.118 1.00 97.62 320 THR A C 1
ATOM 2511 O O . THR A 1 320 ? -1.257 -4.974 -3.767 1.00 97.62 320 THR A O 1
ATOM 2514 N N . VAL A 1 321 ? -0.535 -2.871 -3.426 1.00 98.44 321 VAL A N 1
ATOM 2515 C CA . VAL A 1 321 ? -1.317 -2.662 -2.195 1.00 98.44 321 VAL A CA 1
ATOM 2516 C C . VAL A 1 321 ? -2.798 -2.907 -2.469 1.00 98.44 321 VAL A C 1
ATOM 2518 O O . VAL A 1 321 ? -3.437 -3.666 -1.743 1.00 98.44 321 VAL A O 1
ATOM 2521 N N . ILE A 1 322 ? -3.344 -2.342 -3.547 1.00 98.19 322 ILE A N 1
ATOM 2522 C CA . ILE A 1 322 ? -4.749 -2.547 -3.924 1.00 98.19 322 ILE A CA 1
ATOM 2523 C C . ILE A 1 322 ? -5.047 -4.029 -4.173 1.00 98.19 322 ILE A C 1
ATOM 2525 O O . ILE A 1 322 ? -6.075 -4.528 -3.710 1.00 98.19 322 ILE A O 1
ATOM 2529 N N . GLY A 1 323 ? -4.161 -4.749 -4.862 1.00 97.62 323 GLY A N 1
ATOM 2530 C CA . GLY A 1 323 ? -4.310 -6.184 -5.099 1.00 97.62 323 GLY A CA 1
ATOM 2531 C C . GLY A 1 323 ? -4.419 -7.002 -3.808 1.00 97.62 323 GLY A C 1
ATOM 2532 O O . GLY A 1 323 ? -5.305 -7.850 -3.692 1.00 97.62 323 GLY A O 1
ATOM 2533 N N . TRP A 1 324 ? -3.596 -6.694 -2.801 1.00 97.44 324 TRP A N 1
ATOM 2534 C CA . TRP A 1 324 ? -3.692 -7.300 -1.467 1.00 97.44 324 TRP A CA 1
ATOM 2535 C C . TRP A 1 324 ? -4.987 -6.920 -0.742 1.00 97.44 324 TRP A C 1
ATOM 2537 O O . TRP A 1 324 ? -5.683 -7.783 -0.207 1.00 97.44 324 TRP A O 1
ATOM 2547 N N . GLN A 1 325 ? -5.345 -5.638 -0.756 1.00 97.06 325 GLN A N 1
ATOM 2548 C CA . GLN A 1 325 ? -6.475 -5.099 0.006 1.00 97.06 325 GLN A CA 1
ATOM 2549 C C . GLN A 1 325 ? -7.830 -5.588 -0.522 1.00 97.06 325 GLN A C 1
ATOM 2551 O O . GLN A 1 325 ? -8.740 -5.872 0.254 1.00 97.06 325 GLN A O 1
ATOM 2556 N N . ARG A 1 326 ? -7.960 -5.801 -1.837 1.00 96.06 326 ARG A N 1
ATOM 2557 C CA . ARG A 1 326 ? -9.181 -6.353 -2.456 1.00 96.06 326 ARG A CA 1
ATOM 2558 C C . ARG A 1 326 ? -9.520 -7.777 -2.008 1.00 96.06 326 ARG A C 1
ATOM 2560 O O . ARG A 1 326 ? -10.658 -8.206 -2.177 1.00 96.06 326 ARG A O 1
ATOM 2567 N N . ARG A 1 327 ? -8.555 -8.507 -1.442 1.00 95.69 327 ARG A N 1
ATOM 2568 C CA . ARG A 1 327 ? -8.740 -9.862 -0.894 1.00 95.69 327 ARG A CA 1
ATOM 2569 C C . ARG A 1 327 ? -9.176 -9.857 0.575 1.00 95.69 327 ARG A C 1
ATOM 2571 O O . ARG A 1 327 ? -9.378 -10.926 1.143 1.00 95.69 327 ARG A O 1
ATOM 2578 N N . LEU A 1 328 ? -9.295 -8.675 1.180 1.00 97.69 328 LEU A N 1
ATOM 2579 C CA . LEU A 1 328 ? -9.529 -8.469 2.607 1.00 97.69 328 LEU A CA 1
ATOM 2580 C C . LEU A 1 328 ? -10.802 -7.632 2.840 1.00 97.69 328 LEU A C 1
ATOM 2582 O O . LEU A 1 328 ? -10.706 -6.493 3.307 1.00 97.69 328 LEU A O 1
ATOM 2586 N N . PRO A 1 329 ? -12.005 -8.142 2.504 1.00 97.75 329 PRO A N 1
ATOM 2587 C CA . PRO A 1 329 ? -13.265 -7.421 2.679 1.00 97.75 329 PRO A CA 1
ATOM 2588 C C . PRO A 1 329 ? -13.716 -7.405 4.155 1.00 97.75 329 PRO A C 1
ATOM 2590 O O . PRO A 1 329 ? -14.792 -7.891 4.493 1.00 97.75 329 PRO A O 1
ATOM 2593 N N . THR A 1 330 ? -12.906 -6.812 5.038 1.00 98.69 330 THR A N 1
ATOM 2594 C CA . THR A 1 330 ? -13.095 -6.772 6.502 1.00 98.69 330 THR A CA 1
ATOM 2595 C C . THR A 1 330 ? -14.489 -6.322 6.919 1.00 98.69 330 THR A C 1
ATOM 2597 O O . THR A 1 330 ? -15.083 -6.935 7.802 1.00 98.69 330 THR A O 1
ATOM 2600 N N . PHE A 1 331 ? -15.040 -5.288 6.268 1.00 98.69 331 PHE A N 1
ATOM 2601 C CA . PHE A 1 331 ? -16.401 -4.830 6.562 1.00 98.69 331 PHE A CA 1
ATOM 2602 C C . PHE A 1 331 ? -17.411 -5.967 6.407 1.00 98.69 331 PHE A C 1
ATOM 2604 O O . PHE A 1 331 ? -18.216 -6.208 7.300 1.00 98.69 331 PHE A O 1
ATOM 2611 N N . ARG A 1 332 ? -17.342 -6.680 5.277 1.00 98.56 332 ARG A N 1
ATOM 2612 C CA . ARG A 1 332 ? -18.245 -7.784 4.966 1.00 98.56 332 ARG A CA 1
ATOM 2613 C C . ARG A 1 332 ? -18.064 -8.933 5.950 1.00 98.56 332 ARG A C 1
ATOM 2615 O O . ARG A 1 332 ? -19.058 -9.430 6.451 1.00 98.56 332 ARG A O 1
ATOM 2622 N N . TRP A 1 333 ? -16.828 -9.315 6.261 1.00 98.75 333 TRP A N 1
ATOM 2623 C CA . TRP A 1 333 ? -16.551 -10.386 7.223 1.00 98.75 333 TRP A CA 1
ATOM 2624 C C . TRP A 1 333 ? -17.140 -10.106 8.608 1.00 98.75 333 TRP A C 1
ATOM 2626 O O . TRP A 1 333 ? -17.763 -10.979 9.206 1.00 98.75 333 TRP A O 1
ATOM 2636 N N . LEU A 1 334 ? -17.005 -8.872 9.099 1.00 98.88 334 LEU A N 1
ATOM 2637 C CA . LEU A 1 334 ? -17.639 -8.455 10.351 1.00 98.88 334 LEU A CA 1
ATOM 2638 C C . LEU A 1 334 ? -19.167 -8.443 10.223 1.00 98.88 334 LEU A C 1
ATOM 2640 O O . LEU A 1 334 ? -19.870 -8.985 11.074 1.00 98.88 334 LEU A O 1
ATOM 2644 N N . ALA A 1 335 ? -19.682 -7.873 9.136 1.00 98.69 335 ALA A N 1
ATOM 2645 C CA . ALA A 1 335 ? -21.109 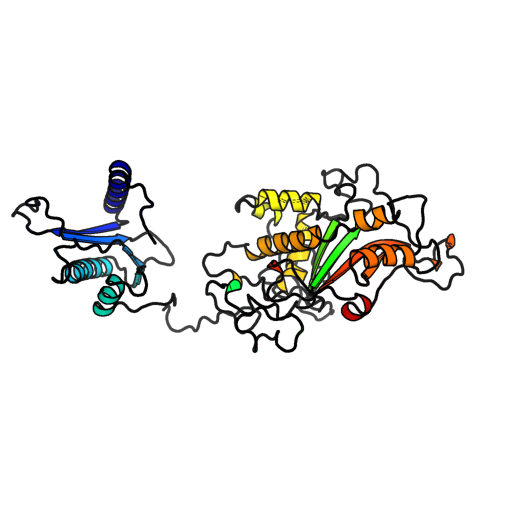-7.751 8.883 1.00 98.69 335 ALA A CA 1
ATOM 2646 C C . ALA A 1 335 ? -21.829 -9.107 8.760 1.00 98.69 335 ALA A C 1
ATOM 2648 O O . ALA A 1 335 ? -22.941 -9.239 9.272 1.00 98.69 335 ALA A O 1
ATOM 2649 N N . ASP A 1 336 ? -21.200 -10.097 8.121 1.00 98.56 336 ASP A N 1
ATOM 2650 C CA . ASP A 1 336 ? -21.705 -11.468 7.973 1.00 98.56 336 ASP A CA 1
ATOM 2651 C C . ASP A 1 336 ? -21.775 -12.181 9.342 1.00 98.56 336 ASP A C 1
ATOM 2653 O O . ASP A 1 336 ? -22.648 -13.019 9.565 1.00 98.56 336 ASP A O 1
ATOM 2657 N N . ALA A 1 337 ? -20.937 -11.773 10.304 1.00 98.50 337 ALA A N 1
ATOM 2658 C CA . ALA A 1 337 ? -20.993 -12.195 11.706 1.00 98.50 337 ALA A CA 1
ATOM 2659 C C . ALA A 1 337 ? -21.920 -11.326 12.588 1.00 98.50 337 ALA A C 1
ATOM 2661 O O . ALA A 1 337 ? -21.937 -11.477 13.809 1.00 98.50 337 ALA A O 1
ATOM 2662 N N . GLY A 1 338 ? -22.682 -10.396 12.001 1.00 98.44 338 GLY A N 1
ATOM 2663 C CA . GLY A 1 338 ? -23.573 -9.490 12.735 1.00 98.44 338 GLY A CA 1
ATOM 2664 C C . GLY A 1 338 ? -22.870 -8.324 13.441 1.00 98.44 338 GLY A C 1
ATOM 2665 O O . GLY A 1 338 ? -23.508 -7.606 14.208 1.00 98.44 338 GLY A O 1
ATOM 2666 N N . ILE A 1 339 ? -21.581 -8.099 13.177 1.00 98.75 339 ILE A N 1
ATOM 2667 C CA . ILE A 1 339 ? -20.791 -6.999 13.738 1.00 98.75 339 ILE A CA 1
ATOM 2668 C C . ILE A 1 339 ? -20.801 -5.841 12.739 1.00 98.75 339 ILE A C 1
ATOM 2670 O O . ILE A 1 339 ? -20.094 -5.848 11.733 1.00 98.75 339 ILE A O 1
ATOM 2674 N N . ARG A 1 340 ? -21.624 -4.828 13.008 1.00 98.50 340 ARG A N 1
ATOM 2675 C CA . ARG A 1 340 ? -21.775 -3.641 12.152 1.00 98.50 340 ARG A CA 1
ATOM 2676 C C . ARG A 1 340 ? -21.456 -2.352 12.904 1.00 98.50 340 ARG A C 1
ATOM 2678 O O . ARG A 1 340 ? -21.587 -2.330 14.134 1.00 98.50 340 ARG A O 1
ATOM 2685 N N . PRO A 1 341 ? -21.075 -1.278 12.190 1.00 98.50 341 PRO A N 1
ATOM 2686 C CA . PRO A 1 341 ? -20.992 0.036 12.799 1.00 98.50 341 PRO A CA 1
ATOM 2687 C C . PRO A 1 341 ? -22.304 0.384 13.509 1.00 98.50 341 PRO A C 1
ATOM 2689 O O . PRO A 1 341 ? -23.382 0.181 12.955 1.00 98.50 341 PRO A O 1
ATOM 2692 N N . SER A 1 342 ? -22.219 0.843 14.754 1.00 97.69 342 SER A N 1
ATOM 2693 C CA . SER A 1 342 ? -23.362 1.261 15.559 1.00 97.69 342 SER A CA 1
ATOM 2694 C C . SER A 1 342 ? -22.906 2.202 16.667 1.00 97.69 342 SER A C 1
ATOM 2696 O O . SER A 1 342 ? -21.969 1.901 17.405 1.00 97.69 342 SER A O 1
ATOM 2698 N N . ASN A 1 343 ? -23.629 3.304 16.851 1.00 97.25 343 ASN A N 1
ATOM 2699 C CA . ASN A 1 343 ? -23.399 4.206 17.981 1.00 97.25 343 ASN A CA 1
ATOM 2700 C C . ASN A 1 343 ? -23.945 3.676 19.320 1.00 97.25 343 ASN A C 1
ATOM 2702 O O . ASN A 1 343 ? -23.586 4.185 20.379 1.00 97.25 343 ASN A O 1
ATOM 2706 N N . ASN A 1 344 ? -24.771 2.626 19.288 1.00 96.50 344 ASN A N 1
ATOM 2707 C CA . ASN A 1 344 ? -25.446 2.090 20.475 1.00 96.50 344 ASN A CA 1
ATOM 2708 C C . ASN A 1 344 ? -24.925 0.711 20.894 1.00 96.50 344 ASN A C 1
ATOM 2710 O O . ASN A 1 344 ? -25.006 0.349 22.067 1.00 96.50 344 ASN A O 1
ATOM 2714 N N . THR A 1 345 ? -24.357 -0.050 19.961 1.00 97.19 345 THR A N 1
ATOM 2715 C CA . THR A 1 345 ? -23.902 -1.421 20.217 1.00 97.19 345 THR A CA 1
ATOM 2716 C C . THR A 1 345 ? -22.452 -1.431 20.693 1.00 97.19 345 THR A C 1
ATOM 2718 O O . THR A 1 345 ? -21.632 -0.608 20.280 1.00 97.19 345 THR A O 1
ATOM 2721 N N . ALA A 1 346 ? -22.130 -2.352 21.593 1.00 97.50 346 ALA A N 1
ATOM 2722 C CA . ALA A 1 346 ? -20.758 -2.695 21.929 1.00 97.50 346 ALA A CA 1
ATOM 2723 C C . ALA A 1 346 ? -20.542 -4.191 21.707 1.00 97.50 346 ALA A C 1
ATOM 2725 O O . ALA A 1 346 ? -21.463 -4.995 21.838 1.00 97.50 346 ALA A O 1
ATOM 2726 N N . TYR A 1 347 ? -19.314 -4.546 21.370 1.00 98.56 347 TYR A N 1
ATOM 2727 C CA . TYR A 1 347 ? -18.892 -5.887 21.009 1.00 98.56 347 TYR A CA 1
ATOM 2728 C C . TYR A 1 347 ? -17.821 -6.375 21.978 1.00 98.56 347 TYR A C 1
ATOM 2730 O O . TYR A 1 347 ? -17.153 -5.593 22.663 1.00 98.56 347 TYR A O 1
ATOM 2738 N N . THR A 1 348 ? -17.631 -7.688 22.026 1.00 98.44 348 THR A N 1
ATOM 2739 C CA . THR A 1 348 ? -16.500 -8.284 22.736 1.00 98.44 348 THR A CA 1
ATOM 2740 C C . THR A 1 348 ? -15.363 -8.503 21.746 1.00 98.44 348 THR A C 1
ATOM 2742 O O . THR A 1 348 ? -15.584 -8.988 20.638 1.00 98.44 348 THR A O 1
ATOM 2745 N N . TYR A 1 349 ? -14.125 -8.198 22.145 1.00 98.50 349 TYR A N 1
ATOM 2746 C CA . TYR A 1 349 ? -12.942 -8.441 21.308 1.00 98.50 349 TYR A CA 1
ATOM 2747 C C . TYR A 1 349 ? -12.882 -9.884 20.771 1.00 98.50 349 TYR A C 1
ATOM 2749 O O . TYR A 1 349 ? -12.509 -10.093 19.621 1.00 98.50 349 TYR A O 1
ATOM 2757 N N . ALA A 1 350 ? -13.274 -10.873 21.581 1.00 98.50 350 ALA A N 1
ATOM 2758 C CA . ALA A 1 350 ? -13.293 -12.276 21.175 1.00 98.50 350 ALA A CA 1
ATOM 2759 C C . ALA A 1 350 ? -14.218 -12.541 19.973 1.00 98.50 350 ALA A C 1
ATOM 2761 O O . ALA A 1 350 ? -13.846 -13.324 19.103 1.00 98.50 350 ALA A O 1
ATOM 2762 N N . ASP A 1 351 ? -15.361 -11.854 19.888 1.00 98.62 351 ASP A N 1
ATOM 2763 C CA . ASP A 1 351 ? -16.314 -11.999 18.781 1.00 98.62 351 ASP A CA 1
ATOM 2764 C C . ASP A 1 351 ? -15.748 -11.373 17.500 1.00 98.62 351 ASP A C 1
ATOM 2766 O O . ASP A 1 351 ? -15.759 -11.997 16.441 1.00 98.62 351 ASP A O 1
ATOM 2770 N N . VAL A 1 352 ? -15.159 -10.174 17.612 1.00 98.81 352 VAL A N 1
ATOM 2771 C CA . VAL A 1 352 ? -14.478 -9.487 16.497 1.00 98.81 352 VAL A CA 1
ATOM 2772 C C . VAL A 1 352 ? -13.319 -10.336 15.968 1.00 98.81 352 VAL A C 1
ATOM 2774 O O . VAL A 1 352 ? -13.210 -10.574 14.765 1.00 98.81 352 VAL A O 1
ATOM 2777 N N . GLN A 1 353 ? -12.466 -10.835 16.867 1.00 98.75 353 GLN A N 1
ATOM 2778 C CA . GLN A 1 353 ? -11.350 -11.708 16.517 1.00 98.75 353 GLN A CA 1
ATOM 2779 C C . GLN A 1 353 ? -11.837 -13.009 15.872 1.00 98.75 353 GLN A C 1
ATOM 2781 O O . GLN A 1 353 ? -11.233 -13.462 14.904 1.00 98.75 353 GLN A O 1
ATOM 2786 N N . GLY A 1 354 ? -12.902 -13.611 16.410 1.00 98.69 354 GLY A N 1
ATOM 2787 C CA . GLY A 1 354 ? -13.486 -14.850 15.907 1.00 98.69 354 GLY A CA 1
ATOM 2788 C C . GLY A 1 354 ? -14.040 -14.701 14.493 1.00 98.69 354 GLY A C 1
ATOM 2789 O O . GLY A 1 354 ? -13.730 -15.528 13.640 1.00 98.69 354 GLY A O 1
ATOM 2790 N N . ALA A 1 355 ? -14.777 -13.620 14.223 1.00 98.69 355 ALA A N 1
ATOM 2791 C CA . ALA A 1 355 ? -15.311 -13.317 12.896 1.00 98.69 355 ALA A CA 1
ATOM 2792 C C . ALA A 1 355 ? -14.191 -13.173 11.853 1.00 98.69 355 ALA A C 1
ATOM 2794 O O . ALA A 1 355 ? -14.197 -13.839 10.819 1.00 98.69 355 ALA A O 1
ATOM 2795 N N . LEU A 1 356 ? -13.177 -12.357 12.154 1.00 98.81 356 LEU A N 1
ATOM 2796 C CA . LEU A 1 356 ? -12.072 -12.116 11.225 1.00 98.81 356 LEU A CA 1
ATOM 2797 C C . LEU A 1 356 ? -11.176 -13.343 11.051 1.00 98.81 356 LEU A C 1
ATOM 2799 O O . LEU A 1 356 ? -10.755 -13.637 9.936 1.00 98.81 356 LEU A O 1
ATOM 2803 N N . ALA A 1 357 ? -10.887 -14.077 12.127 1.00 98.38 357 ALA A N 1
ATOM 2804 C CA . ALA A 1 357 ? -10.069 -15.283 12.050 1.00 98.38 357 ALA A CA 1
ATOM 2805 C C . ALA A 1 357 ? -10.790 -16.439 11.346 1.00 98.38 357 ALA A C 1
ATOM 2807 O O . ALA A 1 357 ? -10.126 -17.229 10.679 1.00 98.38 357 ALA A O 1
ATOM 2808 N N . GLY A 1 358 ? -12.119 -16.529 11.453 1.00 98.25 358 GLY A N 1
ATOM 2809 C CA . GLY A 1 358 ? -12.920 -17.517 10.727 1.00 98.25 358 GLY A CA 1
ATOM 2810 C C . GLY A 1 358 ? -12.802 -17.362 9.210 1.00 98.25 358 GLY A C 1
ATOM 2811 O O . GLY A 1 358 ? -12.630 -18.349 8.501 1.00 98.25 358 GLY A O 1
ATOM 2812 N N . GLU A 1 359 ? -12.796 -16.120 8.727 1.00 98.19 359 GLU A N 1
ATOM 2813 C CA . GLU A 1 359 ? -12.688 -15.796 7.300 1.00 98.19 359 GLU A CA 1
ATOM 2814 C C . GLU A 1 359 ? -11.233 -15.760 6.803 1.00 98.19 359 GLU A C 1
ATOM 2816 O O . GLU A 1 359 ? -10.889 -16.280 5.736 1.00 98.19 359 GLU A O 1
ATOM 2821 N N . PHE A 1 360 ? -10.328 -15.176 7.593 1.00 98.06 360 PHE A N 1
ATOM 2822 C CA . PHE A 1 360 ? -8.909 -15.137 7.255 1.00 98.06 360 PHE A CA 1
ATOM 2823 C C . PHE A 1 360 ? -8.254 -16.521 7.380 1.00 98.06 360 PHE A C 1
ATOM 2825 O O . PHE A 1 360 ? -7.318 -16.821 6.638 1.00 98.06 360 PHE A O 1
ATOM 2832 N N . GLY A 1 361 ? -8.755 -17.385 8.261 1.00 98.00 361 GLY A N 1
ATOM 2833 C CA . GLY A 1 361 ? -8.228 -18.718 8.563 1.00 98.00 361 GLY A CA 1
ATOM 2834 C C . GLY A 1 361 ? -7.133 -18.746 9.638 1.00 98.00 361 GLY A C 1
ATOM 2835 O O . GLY A 1 361 ? -6.691 -19.826 10.019 1.00 98.00 361 GLY A O 1
ATOM 2836 N N . LEU A 1 362 ? -6.683 -17.585 10.127 1.00 98.12 362 LEU A N 1
ATOM 2837 C CA . LEU A 1 362 ? -5.679 -17.423 11.188 1.00 98.12 362 LEU A CA 1
ATOM 2838 C C . LEU A 1 362 ? -6.011 -16.197 12.042 1.00 98.12 362 LEU A C 1
ATOM 2840 O O . LEU A 1 362 ? -6.798 -15.344 11.629 1.00 98.12 362 LEU A O 1
ATOM 2844 N N . SER A 1 363 ? -5.394 -16.064 13.220 1.00 98.38 363 SER A N 1
ATOM 2845 C CA . SER A 1 363 ? -5.593 -14.861 14.031 1.00 98.38 363 SER A CA 1
ATOM 2846 C C . SER A 1 363 ? -5.018 -13.633 13.323 1.00 98.38 363 SER A C 1
ATOM 2848 O O . SER A 1 363 ? -3.868 -13.642 12.887 1.00 98.38 363 SER A O 1
ATOM 2850 N N . VAL A 1 364 ? -5.798 -12.557 13.266 1.00 98.44 364 VAL A N 1
ATOM 2851 C CA . VAL A 1 364 ? -5.380 -11.229 12.789 1.00 98.44 364 VAL A CA 1
ATOM 2852 C C . VAL A 1 364 ? -5.073 -10.304 13.966 1.00 98.44 364 VAL A C 1
ATOM 2854 O O . VAL A 1 364 ? -5.448 -10.617 15.097 1.00 98.44 364 VAL A O 1
ATOM 2857 N N . PHE A 1 365 ? -4.400 -9.179 13.723 1.00 98.56 365 PHE A N 1
ATOM 2858 C CA . PHE A 1 365 ? -4.290 -8.126 14.733 1.00 98.56 365 PHE A CA 1
ATOM 2859 C C . PHE A 1 365 ? -5.522 -7.219 14.672 1.00 98.56 365 PHE A C 1
ATOM 2861 O O . PHE A 1 365 ? -5.868 -6.733 13.596 1.00 98.56 365 PHE A O 1
ATOM 2868 N N . VAL A 1 366 ? -6.142 -6.969 15.827 1.00 98.75 366 VAL A N 1
ATOM 2869 C CA . VAL A 1 366 ? -7.295 -6.072 15.990 1.00 98.75 366 VAL A CA 1
ATOM 2870 C C . VAL A 1 366 ? -6.892 -4.899 16.879 1.00 98.75 366 VAL A C 1
ATOM 2872 O O . VAL A 1 366 ? -6.691 -5.048 18.087 1.00 98.75 366 VAL A O 1
ATOM 2875 N N . GLY A 1 367 ? -6.747 -3.726 16.282 1.00 98.25 367 GLY A N 1
ATOM 2876 C CA . GLY A 1 367 ? -6.360 -2.489 16.940 1.00 98.25 367 GLY A CA 1
ATOM 2877 C C . GLY A 1 367 ? -7.566 -1.661 17.370 1.00 98.25 367 GLY A C 1
ATOM 2878 O O . GLY A 1 367 ? -8.458 -1.380 16.569 1.00 98.25 367 GLY A O 1
ATOM 2879 N N . CYS A 1 368 ? -7.548 -1.219 18.626 1.00 98.44 368 CYS A N 1
ATOM 2880 C CA . CYS A 1 368 ? -8.451 -0.195 19.133 1.00 98.44 368 CYS A CA 1
ATOM 2881 C C . CYS A 1 368 ? -7.701 1.074 19.569 1.00 98.44 368 CYS A C 1
ATOM 2883 O O . CYS A 1 368 ? -6.591 0.995 20.114 1.00 98.44 368 CYS A O 1
ATOM 2885 N N . GLY A 1 369 ? -8.349 2.222 19.369 1.00 95.62 369 GLY A N 1
ATOM 2886 C CA . GLY A 1 369 ? -8.020 3.549 19.885 1.00 95.62 369 GLY A CA 1
ATOM 2887 C C . GLY A 1 369 ? -9.045 4.044 20.919 1.00 95.62 369 GLY A C 1
ATOM 2888 O O . GLY A 1 369 ? -9.704 3.250 21.592 1.00 95.62 369 GLY A O 1
ATOM 2889 N N . GLY A 1 370 ? -9.158 5.363 21.077 1.00 93.88 370 GLY A N 1
ATOM 2890 C CA . GLY A 1 370 ? -10.080 5.971 22.044 1.00 93.88 370 GLY A CA 1
ATOM 2891 C C . GLY A 1 370 ? -9.625 5.850 23.509 1.00 93.88 370 GLY A C 1
ATOM 2892 O O . GLY A 1 370 ? -8.441 5.602 23.776 1.00 93.88 370 GLY A O 1
ATOM 2893 N N . PRO A 1 371 ? -10.518 6.060 24.491 1.00 96.19 371 PRO A N 1
ATOM 2894 C CA . PRO A 1 371 ? -10.186 5.926 25.911 1.00 96.19 371 PRO A CA 1
ATOM 2895 C C . PRO A 1 371 ? -9.823 4.480 26.280 1.00 96.19 371 PRO A C 1
ATOM 2897 O O . PRO A 1 371 ? -10.118 3.531 25.548 1.00 96.19 371 PRO A O 1
ATOM 2900 N N . ARG A 1 372 ? -9.135 4.286 27.411 1.00 97.88 372 ARG A N 1
ATOM 2901 C CA . ARG A 1 372 ? -8.986 2.936 27.972 1.00 97.88 372 ARG A CA 1
ATOM 2902 C C . ARG A 1 372 ? -10.290 2.520 28.639 1.00 97.88 372 ARG A C 1
ATOM 2904 O O . ARG A 1 372 ? -10.989 3.357 29.200 1.00 97.88 372 ARG A O 1
ATOM 2911 N N . PHE A 1 373 ? -10.609 1.230 28.639 1.00 98.38 373 PHE A N 1
ATOM 2912 C CA . PHE A 1 373 ? -11.871 0.748 29.198 1.00 98.38 373 PHE A CA 1
ATOM 2913 C C . PHE A 1 373 ? -12.031 1.119 30.674 1.00 98.38 373 PHE A C 1
ATOM 2915 O O . PHE A 1 373 ? -13.071 1.656 31.048 1.00 98.38 373 PHE A O 1
ATOM 2922 N N . ASN A 1 374 ? -10.988 0.953 31.487 1.00 97.44 374 ASN A N 1
ATOM 2923 C CA . ASN A 1 374 ? -10.989 1.361 32.894 1.00 97.44 374 ASN A CA 1
ATOM 2924 C C . ASN A 1 374 ? -11.139 2.876 33.150 1.00 97.44 374 ASN A C 1
ATOM 2926 O O . ASN A 1 374 ? -11.427 3.268 34.281 1.00 97.44 374 ASN A O 1
ATOM 2930 N N . GLU A 1 375 ? -10.964 3.717 32.129 1.00 96.56 375 GLU A N 1
ATOM 2931 C CA . GLU A 1 375 ? -11.208 5.166 32.180 1.00 96.56 375 GLU A CA 1
ATOM 2932 C C . GLU A 1 375 ? -12.658 5.518 31.796 1.00 96.56 375 GLU A C 1
ATOM 2934 O O . GLU A 1 375 ? -13.112 6.634 32.045 1.00 96.56 375 GLU A O 1
ATOM 2939 N N . THR A 1 376 ? -13.405 4.579 31.204 1.00 96.25 376 THR A N 1
ATOM 2940 C CA . THR A 1 376 ? -14.819 4.771 30.852 1.00 96.25 376 THR A CA 1
ATOM 2941 C C . THR A 1 376 ? -15.742 4.555 32.049 1.00 96.25 376 THR A C 1
ATOM 2943 O O . THR A 1 376 ? -15.387 3.908 33.034 1.00 96.25 376 THR A O 1
ATOM 2946 N N . GLU A 1 377 ? -16.975 5.055 31.953 1.00 95.56 377 GLU A N 1
ATOM 2947 C CA . GLU A 1 377 ? -18.009 4.786 32.955 1.00 95.56 377 GLU A CA 1
ATOM 2948 C C . GLU A 1 377 ? -18.315 3.285 33.079 1.00 95.56 377 GLU A C 1
ATOM 2950 O O . GLU A 1 377 ? -18.354 2.762 34.190 1.00 95.56 377 GLU A O 1
ATOM 2955 N N . ALA A 1 378 ? -18.429 2.581 31.947 1.00 94.56 378 ALA A N 1
ATOM 2956 C CA . ALA A 1 378 ? -18.723 1.148 31.905 1.00 94.56 378 ALA A CA 1
ATOM 2957 C C . ALA A 1 378 ? -17.595 0.275 32.482 1.00 94.56 378 ALA A C 1
ATOM 2959 O O . ALA A 1 378 ? -17.859 -0.788 33.039 1.00 94.56 378 ALA A O 1
ATOM 2960 N N . GLY A 1 379 ? -16.340 0.713 32.357 1.00 96.19 379 GLY A N 1
ATOM 2961 C CA . GLY A 1 379 ? -15.180 -0.024 32.855 1.00 96.19 379 GLY A CA 1
ATOM 2962 C C . GLY A 1 379 ? -14.642 0.464 34.195 1.00 96.19 379 GLY A C 1
ATOM 2963 O O . GLY A 1 379 ? -13.597 -0.023 34.628 1.00 96.19 379 GLY A O 1
ATOM 2964 N N . ARG A 1 380 ? -15.311 1.401 34.876 1.00 95.31 380 ARG A N 1
ATOM 2965 C CA . ARG A 1 380 ? -14.834 1.947 36.152 1.00 95.31 380 ARG A CA 1
ATOM 2966 C C . ARG A 1 380 ? -14.605 0.827 37.176 1.00 95.31 380 ARG A C 1
ATOM 2968 O O . ARG A 1 380 ? -15.520 0.090 37.524 1.00 95.31 380 ARG A O 1
ATOM 2975 N N . GLY A 1 381 ? -13.373 0.722 37.676 1.00 94.00 381 GLY A N 1
ATOM 2976 C CA . GLY A 1 381 ? -12.961 -0.328 38.619 1.00 94.00 381 GLY A CA 1
ATOM 2977 C C . GLY A 1 381 ? -12.514 -1.644 37.967 1.00 94.00 381 GLY A C 1
ATOM 2978 O O . GLY A 1 381 ? -12.054 -2.540 38.671 1.00 94.00 381 GLY A O 1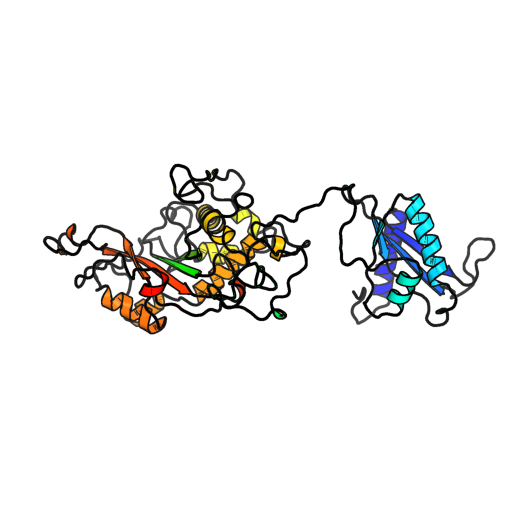
ATOM 2979 N N . SER A 1 382 ? -12.589 -1.760 36.638 1.00 96.44 382 SER A N 1
ATOM 2980 C CA . SER A 1 382 ? -12.019 -2.881 35.889 1.00 96.44 382 SER A CA 1
ATOM 2981 C C . SER A 1 382 ? -10.485 -2.800 35.856 1.00 96.44 382 SER A C 1
ATOM 2983 O O . SER A 1 382 ? -9.932 -1.708 35.693 1.00 96.44 382 SER A O 1
ATOM 2985 N N . PRO A 1 383 ? -9.765 -3.936 35.937 1.00 97.00 383 PRO A N 1
ATOM 2986 C CA . PRO A 1 383 ? -8.327 -3.973 35.676 1.00 97.00 383 PRO A CA 1
ATOM 2987 C C . PRO A 1 383 ? -7.990 -3.868 34.178 1.00 97.00 383 PRO A C 1
ATOM 2989 O O . PRO A 1 383 ? -6.817 -3.755 33.822 1.00 97.00 383 PRO A O 1
ATOM 2992 N N . ASP A 1 384 ? -8.987 -3.941 33.291 1.00 97.56 384 ASP A N 1
ATOM 2993 C CA . ASP A 1 384 ? -8.779 -3.913 31.847 1.00 97.56 384 ASP A CA 1
ATOM 2994 C C . ASP A 1 384 ? -8.469 -2.497 31.348 1.00 97.56 384 ASP A C 1
ATOM 2996 O O . ASP A 1 384 ? -9.314 -1.601 31.334 1.00 97.56 384 ASP A O 1
ATOM 3000 N N . ASN A 1 385 ? -7.224 -2.310 30.923 1.00 97.12 385 ASN A N 1
ATOM 3001 C CA . ASN A 1 385 ? -6.686 -1.043 30.449 1.00 97.12 385 ASN A CA 1
ATOM 3002 C C . ASN A 1 385 ? -6.562 -0.979 28.916 1.00 97.12 385 ASN A C 1
ATOM 3004 O O . ASN A 1 385 ? -5.845 -0.105 28.407 1.00 97.12 385 ASN A O 1
ATOM 3008 N N . GLY A 1 386 ? -7.195 -1.913 28.197 1.00 97.75 386 GLY A N 1
ATOM 3009 C CA . GLY A 1 386 ? -7.255 -1.920 26.742 1.00 97.75 386 GLY A CA 1
ATOM 3010 C C . GLY A 1 386 ? -8.115 -0.784 26.192 1.00 97.75 386 GLY A C 1
ATOM 3011 O O . GLY A 1 386 ? -8.921 -0.181 26.897 1.00 97.75 386 GLY A O 1
ATOM 3012 N N . ARG A 1 387 ? -7.905 -0.461 24.920 1.00 98.44 387 ARG A N 1
ATOM 3013 C CA . ARG A 1 387 ? -8.578 0.619 24.192 1.00 98.44 387 ARG A CA 1
ATOM 3014 C C . ARG A 1 387 ? -9.970 0.190 23.722 1.00 98.44 387 ARG A C 1
ATOM 3016 O O . ARG A 1 387 ? -10.192 -0.995 23.483 1.00 98.44 387 ARG A O 1
ATOM 3023 N N . THR A 1 388 ? -10.907 1.122 23.603 1.00 98.31 388 THR A N 1
ATOM 3024 C CA . THR A 1 388 ? -12.322 0.774 23.399 1.00 98.31 388 THR A CA 1
ATOM 3025 C C . THR A 1 388 ? -12.820 0.943 21.973 1.00 98.31 388 THR A C 1
ATOM 3027 O O . THR A 1 388 ? -13.848 0.374 21.653 1.00 98.31 388 THR A O 1
ATOM 3030 N N . GLU A 1 389 ? -12.147 1.681 21.095 1.00 98.19 389 GLU A N 1
ATOM 3031 C CA . GLU A 1 389 ? -12.707 2.041 19.783 1.00 98.19 389 GLU A CA 1
ATOM 3032 C C . GLU A 1 389 ? -12.003 1.298 18.657 1.00 98.19 389 GLU A C 1
ATOM 3034 O O . GLU A 1 389 ? -10.829 1.542 18.405 1.00 98.19 389 GLU A O 1
ATOM 3039 N N . LEU A 1 390 ? -12.701 0.391 17.978 1.00 98.38 390 LEU A N 1
ATOM 3040 C CA . LEU A 1 390 ? -12.156 -0.392 16.874 1.00 98.38 390 LEU A CA 1
ATOM 3041 C C . LEU A 1 390 ? -11.679 0.536 15.743 1.00 98.38 390 LEU A C 1
ATOM 3043 O O . LEU A 1 390 ? -12.465 1.326 15.221 1.00 98.38 390 LEU A O 1
ATOM 3047 N N . ASN A 1 391 ? -10.397 0.444 15.376 1.00 95.38 391 ASN A N 1
ATOM 3048 C CA . ASN A 1 391 ? -9.758 1.422 14.489 1.00 95.38 391 ASN A CA 1
ATOM 3049 C C . ASN A 1 391 ? -8.801 0.817 13.454 1.00 95.38 391 ASN A C 1
ATOM 3051 O O . ASN A 1 391 ? -8.719 1.353 12.354 1.00 95.38 391 ASN A O 1
ATOM 3055 N N . GLU A 1 392 ? -8.113 -0.292 13.742 1.00 97.31 392 GLU A N 1
ATOM 3056 C CA . GLU A 1 392 ? -7.163 -0.887 12.789 1.00 97.31 392 GLU A CA 1
ATOM 3057 C C . GLU A 1 392 ? -7.286 -2.406 12.708 1.00 97.31 392 GLU A C 1
ATOM 3059 O O . GLU A 1 392 ? -7.483 -3.052 13.733 1.00 97.31 392 GLU A O 1
ATOM 3064 N N . ILE A 1 393 ? -7.073 -2.990 11.527 1.00 98.69 393 ILE A N 1
ATOM 3065 C CA . ILE A 1 393 ? -6.906 -4.444 11.358 1.00 98.69 393 ILE A CA 1
ATOM 3066 C C . ILE A 1 393 ? -5.650 -4.722 10.539 1.00 98.69 393 ILE A C 1
ATOM 3068 O O . ILE A 1 393 ? -5.459 -4.107 9.486 1.00 98.69 393 ILE A O 1
ATOM 3072 N N . TRP A 1 394 ? -4.789 -5.633 11.007 1.00 98.44 394 TRP A N 1
ATOM 3073 C CA . TRP A 1 394 ? -3.561 -6.002 10.295 1.00 98.44 394 TRP A CA 1
ATOM 3074 C C . TRP A 1 394 ? -3.518 -7.498 9.962 1.00 98.44 394 TRP A C 1
ATOM 3076 O O . TRP A 1 394 ? -3.721 -8.359 10.827 1.00 98.44 394 TRP A O 1
ATOM 3086 N N . TYR A 1 395 ? -3.195 -7.790 8.702 1.00 98.12 395 TYR A N 1
ATOM 3087 C CA . TYR A 1 395 ? -3.113 -9.130 8.125 1.00 98.12 395 TYR A CA 1
ATOM 3088 C C . TYR A 1 395 ? -1.675 -9.442 7.712 1.00 98.12 395 TYR A C 1
ATOM 3090 O O . TYR A 1 395 ? -1.068 -8.680 6.958 1.00 98.12 395 TYR A O 1
ATOM 3098 N N . TYR A 1 396 ? -1.136 -10.564 8.187 1.00 97.25 396 TYR A N 1
ATOM 3099 C CA . TYR A 1 396 ? 0.282 -10.900 8.047 1.00 97.25 396 TYR A CA 1
ATOM 3100 C C . TYR A 1 396 ? 0.519 -11.976 6.994 1.00 97.25 396 TYR A C 1
ATOM 3102 O O . TYR A 1 396 ? -0.230 -12.954 6.919 1.00 97.25 396 TYR A O 1
ATOM 3110 N N . TYR A 1 397 ? 1.598 -11.820 6.227 1.00 96.81 397 TYR A N 1
ATOM 3111 C CA . TYR A 1 397 ? 1.968 -12.741 5.159 1.00 96.81 397 TYR A CA 1
ATOM 3112 C C . TYR A 1 397 ? 3.482 -12.918 5.021 1.00 96.81 397 TYR A C 1
ATOM 3114 O O . TYR A 1 397 ? 4.257 -11.987 5.232 1.00 96.81 397 TYR A O 1
ATOM 3122 N N . HIS A 1 398 ? 3.890 -14.097 4.561 1.00 95.12 398 HIS A N 1
ATOM 3123 C CA . HIS A 1 398 ? 5.105 -14.252 3.762 1.00 95.12 398 HIS A CA 1
ATOM 3124 C C . HIS A 1 398 ? 4.719 -14.379 2.291 1.00 95.12 398 HIS A C 1
ATOM 3126 O O . HIS A 1 398 ? 3.661 -14.915 1.968 1.00 95.12 398 HIS A O 1
ATOM 3132 N N . VAL A 1 399 ? 5.578 -13.924 1.389 1.00 93.12 399 VAL A N 1
ATOM 3133 C CA . VAL A 1 399 ? 5.362 -14.007 -0.059 1.00 93.12 399 VAL A CA 1
ATOM 3134 C C . VAL A 1 399 ? 6.362 -14.950 -0.687 1.00 93.12 399 VAL A C 1
ATOM 3136 O O . VAL A 1 399 ? 7.476 -15.117 -0.195 1.00 93.12 399 VAL A O 1
ATOM 3139 N N . ARG A 1 400 ? 5.971 -15.581 -1.789 1.00 91.44 400 ARG A N 1
ATOM 3140 C CA . ARG A 1 400 ? 6.886 -16.382 -2.594 1.00 91.44 400 ARG A CA 1
ATOM 3141 C C . ARG A 1 400 ? 7.303 -15.557 -3.806 1.00 91.44 400 ARG A C 1
ATOM 3143 O O . ARG A 1 400 ? 6.486 -15.281 -4.676 1.00 91.44 400 ARG A O 1
ATOM 3150 N N . GLY A 1 401 ? 8.566 -15.149 -3.847 1.00 90.88 401 GLY A N 1
ATOM 3151 C CA . GLY A 1 401 ? 9.071 -14.216 -4.846 1.00 90.88 401 GLY A CA 1
ATOM 3152 C C . GLY A 1 401 ? 8.734 -12.758 -4.510 1.00 90.88 401 GLY A C 1
ATOM 3153 O O . GLY A 1 401 ? 9.146 -12.255 -3.464 1.00 90.88 401 GLY A O 1
ATOM 3154 N N . THR A 1 402 ? 8.006 -12.069 -5.395 1.00 90.75 402 THR A N 1
ATOM 3155 C CA . THR A 1 402 ? 7.675 -10.637 -5.257 1.00 90.75 402 THR A CA 1
ATOM 3156 C C . THR A 1 402 ? 6.273 -10.397 -4.662 1.00 90.75 402 THR A C 1
ATOM 3158 O O . THR A 1 402 ? 5.324 -11.084 -5.047 1.00 90.75 402 THR A O 1
ATOM 3161 N N . PRO A 1 403 ? 6.087 -9.372 -3.799 1.00 92.00 403 PRO A N 1
ATOM 3162 C CA . PRO A 1 403 ? 4.775 -8.914 -3.331 1.00 92.00 403 PRO A CA 1
ATOM 3163 C C . PRO A 1 403 ? 3.780 -8.585 -4.451 1.00 92.00 403 PRO A C 1
ATOM 3165 O O . PRO A 1 403 ? 2.572 -8.710 -4.239 1.00 92.00 403 PRO A O 1
ATOM 3168 N N . ARG A 1 404 ? 4.280 -8.203 -5.637 1.00 87.81 404 ARG A N 1
ATOM 3169 C CA . ARG A 1 404 ? 3.492 -7.851 -6.833 1.00 87.81 404 ARG A CA 1
ATOM 3170 C C . ARG A 1 404 ? 2.595 -8.988 -7.328 1.00 87.81 404 ARG A C 1
ATOM 3172 O O . ARG A 1 404 ? 1.593 -8.733 -7.984 1.00 87.81 404 ARG A O 1
ATOM 3179 N N . ALA A 1 405 ? 2.909 -10.240 -6.981 1.00 83.81 405 ALA A N 1
ATOM 3180 C CA . ALA A 1 405 ? 2.072 -11.390 -7.321 1.00 83.81 405 ALA A CA 1
ATOM 3181 C C . ALA A 1 405 ? 0.727 -11.406 -6.568 1.00 83.81 405 ALA A C 1
ATOM 3183 O O . ALA A 1 405 ? -0.194 -12.107 -6.982 1.00 83.81 405 ALA A O 1
ATOM 3184 N N . THR A 1 406 ? 0.584 -10.632 -5.482 1.00 85.38 406 THR A N 1
ATOM 3185 C CA . THR A 1 406 ? -0.636 -10.565 -4.646 1.00 85.38 406 THR A CA 1
ATOM 3186 C C . THR A 1 406 ? -1.086 -11.928 -4.106 1.00 85.38 406 THR A C 1
ATOM 3188 O O . THR A 1 406 ? -2.276 -12.187 -3.898 1.00 85.38 406 THR A O 1
ATOM 3191 N N . ASP A 1 407 ? -0.111 -12.807 -3.883 1.00 83.94 407 ASP A N 1
ATOM 3192 C CA . ASP A 1 407 ? -0.273 -14.138 -3.318 1.00 83.94 407 ASP A CA 1
ATOM 3193 C C . ASP A 1 407 ? 0.783 -14.376 -2.236 1.00 83.94 407 ASP A C 1
ATOM 3195 O O . ASP A 1 407 ? 1.923 -13.911 -2.333 1.00 83.94 407 ASP A O 1
ATOM 3199 N N . GLY A 1 408 ? 0.396 -15.081 -1.179 1.00 90.62 408 GLY A N 1
ATOM 3200 C CA . GLY A 1 408 ? 1.289 -15.333 -0.062 1.00 90.62 408 GLY A CA 1
ATOM 3201 C C . GLY A 1 408 ? 0.693 -16.193 1.036 1.00 90.62 408 GLY A C 1
ATOM 3202 O O . GLY A 1 408 ? -0.521 -16.345 1.194 1.00 90.62 408 GLY A O 1
ATOM 3203 N N . ASN A 1 409 ? 1.602 -16.741 1.828 1.00 95.00 409 ASN A N 1
ATOM 3204 C CA . ASN A 1 409 ? 1.304 -17.578 2.969 1.00 95.00 409 ASN A CA 1
ATOM 3205 C C . ASN A 1 409 ? 0.834 -16.689 4.116 1.00 95.00 409 ASN A C 1
ATOM 3207 O O . ASN A 1 409 ? 1.624 -15.921 4.664 1.00 95.00 409 ASN A O 1
ATOM 3211 N N . LYS A 1 410 ? -0.443 -16.813 4.480 1.00 96.88 410 LYS A N 1
ATOM 3212 C CA . LYS A 1 410 ? -1.022 -16.160 5.657 1.00 96.88 410 LYS A CA 1
ATOM 3213 C C . LYS A 1 410 ? -0.267 -16.572 6.920 1.00 96.88 410 LYS A C 1
ATOM 3215 O O . LYS A 1 410 ? 0.132 -17.729 7.052 1.00 96.88 410 LYS A O 1
ATOM 3220 N N . LEU A 1 411 ? -0.120 -15.642 7.856 1.00 97.06 411 LEU A N 1
ATOM 3221 C CA . LEU A 1 411 ? 0.541 -15.867 9.138 1.00 97.06 411 LEU A CA 1
ATOM 3222 C C . LEU A 1 411 ? -0.375 -15.481 10.294 1.00 97.06 411 LEU A C 1
ATOM 3224 O O . LEU A 1 411 ? -1.162 -14.540 10.195 1.00 97.06 411 LEU A O 1
ATOM 3228 N N . ASP A 1 412 ? -0.230 -16.192 11.410 1.00 97.25 412 ASP A N 1
ATOM 3229 C CA . ASP A 1 412 ? -0.933 -15.851 12.639 1.00 97.25 412 ASP A CA 1
ATOM 3230 C C . ASP A 1 412 ? -0.287 -14.617 13.283 1.00 97.25 412 ASP A C 1
ATOM 3232 O O . ASP A 1 412 ? 0.916 -14.599 13.582 1.00 97.25 412 ASP A O 1
ATOM 3236 N N . ALA A 1 413 ? -1.097 -13.585 13.518 1.00 95.38 413 ALA A N 1
ATOM 3237 C CA . ALA A 1 413 ? -0.669 -12.305 14.067 1.00 95.38 413 ALA A CA 1
ATOM 3238 C C . ALA A 1 413 ? -0.013 -12.423 15.450 1.00 95.38 413 ALA A C 1
ATOM 3240 O O . ALA A 1 413 ? 0.854 -11.615 15.783 1.00 95.38 413 ALA A O 1
ATOM 3241 N N . ARG A 1 414 ? -0.352 -13.443 16.255 1.00 92.38 414 ARG A N 1
ATOM 3242 C CA . ARG A 1 414 ? 0.297 -13.673 17.554 1.00 92.38 414 ARG A CA 1
ATOM 3243 C C . ARG A 1 414 ? 1.775 -13.969 17.364 1.00 92.38 414 ARG A C 1
ATOM 3245 O O . ARG A 1 414 ? 2.601 -13.425 18.089 1.00 92.38 414 ARG A O 1
ATOM 3252 N N . THR A 1 415 ? 2.086 -14.836 16.404 1.00 92.00 415 THR A N 1
ATOM 3253 C CA . THR A 1 415 ? 3.460 -15.254 16.114 1.00 92.00 415 THR A CA 1
ATOM 3254 C C . THR A 1 415 ? 4.209 -14.245 15.255 1.00 92.00 415 THR A C 1
ATOM 3256 O O . THR A 1 415 ? 5.371 -13.974 15.529 1.00 92.00 415 THR A O 1
ATOM 3259 N N . ALA A 1 416 ? 3.550 -13.652 14.257 1.00 90.38 416 ALA A N 1
ATOM 3260 C CA . ALA A 1 416 ? 4.192 -12.746 13.309 1.00 90.38 416 ALA A CA 1
ATOM 3261 C C . ALA A 1 416 ? 4.319 -11.310 13.845 1.00 90.38 416 ALA A C 1
ATOM 3263 O O . ALA A 1 416 ? 5.342 -10.663 13.650 1.00 90.38 416 ALA A O 1
ATOM 3264 N N . GLY A 1 417 ? 3.287 -10.810 14.529 1.00 83.44 417 GLY A N 1
ATOM 3265 C CA . GLY A 1 417 ? 3.228 -9.447 15.065 1.00 83.44 417 GLY A CA 1
ATOM 3266 C C . GLY A 1 417 ? 3.570 -9.326 16.551 1.00 83.44 417 GLY A C 1
ATOM 3267 O O . GLY A 1 417 ? 3.670 -8.215 17.066 1.00 83.44 417 GLY A O 1
ATOM 3268 N N . GLY A 1 418 ? 3.702 -10.447 17.268 1.00 87.12 418 GLY A N 1
ATOM 3269 C CA . GLY A 1 418 ? 4.003 -10.493 18.705 1.00 87.12 418 GLY A CA 1
ATOM 3270 C C . GLY A 1 418 ? 2.841 -10.100 19.628 1.00 87.12 418 GLY A C 1
ATOM 3271 O O . GLY A 1 418 ? 2.940 -10.250 20.846 1.00 87.12 418 GLY A O 1
ATOM 3272 N N . ARG A 1 419 ? 1.720 -9.617 19.081 1.00 90.94 419 ARG A N 1
ATOM 3273 C CA . ARG A 1 419 ? 0.500 -9.276 19.825 1.00 90.94 419 ARG A CA 1
ATOM 3274 C C . ARG A 1 419 ? -0.730 -9.401 18.931 1.00 90.94 419 ARG A C 1
ATOM 3276 O O . ARG A 1 419 ? -0.646 -9.179 17.732 1.00 90.94 419 ARG A O 1
ATOM 3283 N N . LEU A 1 420 ? -1.880 -9.689 19.538 1.00 95.88 420 LEU A N 1
ATOM 3284 C CA . LEU A 1 420 ? -3.152 -9.775 18.811 1.00 95.88 420 LEU A CA 1
ATOM 3285 C C . LEU A 1 420 ? -3.991 -8.506 18.879 1.00 95.88 420 LEU A C 1
ATOM 3287 O O . LEU A 1 420 ? -4.828 -8.293 18.013 1.00 95.88 420 LEU A O 1
ATOM 3291 N N . THR A 1 421 ? -3.822 -7.674 19.907 1.00 98.25 421 THR A N 1
ATOM 3292 C CA . THR A 1 421 ? -4.747 -6.558 20.087 1.00 98.25 421 THR A CA 1
ATOM 3293 C C . THR A 1 421 ? -4.223 -5.460 20.997 1.00 98.25 421 THR A C 1
ATOM 3295 O O . THR A 1 421 ? -3.395 -5.711 21.877 1.00 98.25 421 THR A O 1
ATOM 3298 N N . THR A 1 422 ? -4.736 -4.249 20.791 1.00 98.00 422 THR A N 1
ATOM 3299 C CA . THR A 1 422 ? -4.719 -3.151 21.773 1.00 98.00 422 THR A CA 1
ATOM 3300 C C . THR A 1 422 ? -6.086 -2.934 22.430 1.00 98.00 422 THR A C 1
ATOM 3302 O O . THR A 1 422 ? -6.197 -2.092 23.320 1.00 98.00 422 THR A O 1
ATOM 3305 N N . CYS A 1 423 ? -7.112 -3.676 22.011 1.00 98.38 423 CYS A N 1
ATOM 3306 C CA . CYS A 1 423 ? -8.476 -3.569 22.500 1.00 98.38 423 CYS A CA 1
ATOM 3307 C C . CYS A 1 423 ? -8.631 -4.093 23.925 1.00 98.38 423 CYS A C 1
ATOM 3309 O O . CYS A 1 423 ? -7.926 -5.008 24.363 1.00 98.38 423 CYS A O 1
ATOM 3311 N N . ALA A 1 424 ? -9.605 -3.524 24.625 1.00 98.38 424 ALA A N 1
ATOM 3312 C CA . ALA A 1 424 ? -10.145 -4.100 25.841 1.00 98.38 424 ALA A CA 1
ATOM 3313 C C . ALA A 1 424 ? -10.748 -5.483 25.555 1.00 98.38 424 ALA A C 1
ATOM 3315 O O . ALA A 1 424 ? -11.314 -5.740 24.491 1.00 98.38 424 ALA A O 1
ATOM 3316 N N . LYS A 1 425 ? -10.593 -6.389 26.516 1.00 98.19 425 LYS A N 1
ATOM 3317 C CA . LYS A 1 425 ? -11.051 -7.783 26.465 1.00 98.19 425 LYS A CA 1
ATOM 3318 C C . LYS A 1 425 ? -12.273 -8.035 27.340 1.00 98.19 425 LYS A C 1
ATOM 3320 O O . LYS A 1 425 ? -12.869 -9.105 27.232 1.00 98.19 425 LYS A O 1
ATOM 3325 N N . ALA A 1 426 ? -12.630 -7.087 28.203 1.00 97.81 426 ALA A N 1
ATOM 3326 C CA . ALA A 1 426 ? -13.882 -7.101 28.932 1.00 97.81 426 ALA A CA 1
ATOM 3327 C C . ALA A 1 426 ? -15.065 -7.245 27.961 1.00 97.81 426 ALA A C 1
ATOM 3329 O O . ALA A 1 426 ? -15.018 -6.817 26.802 1.00 97.81 426 ALA A O 1
ATOM 3330 N N . LYS A 1 427 ? -16.123 -7.900 28.440 1.00 96.75 427 LYS A N 1
ATOM 3331 C CA . LYS A 1 427 ? -17.344 -8.105 27.663 1.00 96.75 427 LYS A CA 1
ATOM 3332 C C . LYS A 1 427 ? -17.923 -6.745 27.264 1.00 96.75 427 LYS A C 1
ATOM 3334 O O . LYS A 1 427 ? -17.969 -5.850 28.102 1.00 96.75 427 LYS A O 1
ATOM 3339 N N . GLU A 1 428 ? -18.359 -6.616 26.009 1.00 96.50 428 GLU A N 1
ATOM 3340 C CA . GLU A 1 428 ? -19.018 -5.396 25.503 1.00 96.50 428 GLU A CA 1
ATOM 3341 C C . GLU A 1 428 ? -18.170 -4.114 25.682 1.00 96.50 428 GLU A C 1
ATOM 3343 O O . GLU A 1 428 ? -18.692 -3.015 25.860 1.00 96.50 428 GLU A O 1
ATOM 3348 N N . ALA A 1 429 ? -16.840 -4.239 25.629 1.00 98.06 429 ALA A N 1
ATOM 3349 C CA . ALA A 1 429 ? -15.916 -3.115 25.788 1.00 98.06 429 ALA A CA 1
ATOM 3350 C C . ALA A 1 429 ? -15.491 -2.456 24.464 1.00 98.06 429 ALA A C 1
ATOM 3352 O O . ALA A 1 429 ? -14.921 -1.364 24.482 1.00 98.06 429 ALA A O 1
ATOM 3353 N N . VAL A 1 430 ? -15.739 -3.107 23.321 1.00 98.62 430 VAL A N 1
ATOM 3354 C CA . VAL A 1 430 ? -15.299 -2.637 22.002 1.00 98.62 430 VAL A CA 1
ATOM 3355 C C . VAL A 1 430 ? -16.439 -1.927 21.277 1.00 98.62 430 VAL A C 1
ATOM 3357 O O . VAL A 1 430 ? -17.501 -2.493 21.041 1.00 98.62 430 VAL A O 1
ATOM 3360 N N . ARG A 1 431 ? -16.212 -0.683 20.875 1.00 98.50 431 ARG A N 1
ATOM 3361 C CA . ARG A 1 431 ? -17.107 0.151 20.079 1.00 98.50 431 ARG A CA 1
ATOM 3362 C C . ARG A 1 431 ? -16.666 0.120 18.628 1.00 98.50 431 ARG A C 1
ATOM 3364 O O . ARG A 1 431 ? -15.506 0.384 18.325 1.00 98.50 431 ARG A O 1
ATOM 3371 N N . TYR A 1 432 ? -17.603 -0.176 17.739 1.00 98.62 432 TYR A N 1
ATOM 3372 C CA . TYR A 1 432 ? -17.418 -0.048 16.300 1.00 98.62 432 TYR A CA 1
ATOM 3373 C C . TYR A 1 432 ? -18.393 1.023 15.823 1.00 98.62 432 TYR A C 1
ATOM 3375 O O . TYR A 1 432 ? -19.564 0.733 15.617 1.00 98.62 432 TYR A O 1
ATOM 3383 N N . TYR A 1 433 ? -17.945 2.276 15.774 1.00 98.25 433 TYR A N 1
ATOM 3384 C CA . TYR A 1 433 ? -18.835 3.417 15.552 1.00 98.25 433 TYR A CA 1
ATOM 3385 C C . TYR A 1 433 ? -19.230 3.589 14.089 1.00 98.25 433 TYR A C 1
ATOM 3387 O O . TYR A 1 433 ? -18.437 3.315 13.185 1.00 98.25 433 TYR A O 1
ATOM 3395 N N . GLU A 1 434 ? -20.444 4.101 13.881 1.00 98.12 434 GLU A N 1
ATOM 3396 C CA . GLU A 1 434 ? -20.890 4.606 12.581 1.00 98.12 434 GLU A CA 1
ATOM 3397 C C . GLU A 1 434 ? -20.018 5.786 12.159 1.00 98.12 434 GLU A C 1
ATOM 3399 O O . GLU A 1 434 ? -19.491 6.530 12.992 1.00 98.12 434 GLU A O 1
ATOM 3404 N N . ARG A 1 435 ? -19.859 5.961 10.848 1.00 97.25 435 ARG A N 1
ATOM 3405 C CA . ARG A 1 435 ? -19.263 7.190 10.340 1.00 97.25 435 ARG A CA 1
ATOM 3406 C C . ARG A 1 435 ? -20.202 8.362 10.585 1.00 97.25 435 ARG A C 1
ATOM 3408 O O . ARG A 1 435 ? -21.421 8.202 10.602 1.00 97.25 435 ARG A O 1
ATOM 3415 N N . SER A 1 436 ? -19.613 9.532 10.788 1.00 96.50 436 SER A N 1
ATOM 3416 C CA . SER A 1 436 ? -20.342 10.784 10.914 1.00 96.50 436 SER A CA 1
ATOM 3417 C C . SER A 1 436 ? -21.153 11.054 9.647 1.00 96.50 436 SER A C 1
ATOM 3419 O O . SER A 1 436 ? -20.783 10.643 8.544 1.00 96.50 436 SER A O 1
ATOM 3421 N N . GLU A 1 437 ? -22.264 11.768 9.802 1.00 95.38 437 GLU A N 1
ATOM 3422 C CA . GLU A 1 437 ? -23.102 12.170 8.675 1.00 95.38 437 GLU A CA 1
ATOM 3423 C C . GLU A 1 437 ? -22.279 12.963 7.643 1.00 95.38 437 GLU A C 1
ATOM 3425 O O . GLU A 1 437 ? -21.586 13.920 7.987 1.00 95.38 437 GLU A O 1
ATOM 3430 N N . GLY A 1 438 ? -22.334 12.540 6.376 1.00 94.25 438 GLY A N 1
ATOM 3431 C CA . GLY A 1 438 ? -21.570 13.151 5.281 1.00 94.25 438 GLY A CA 1
ATOM 3432 C C . GLY A 1 438 ? -20.104 12.710 5.172 1.00 94.25 438 GLY A C 1
ATOM 3433 O O . GLY A 1 438 ? -19.397 13.206 4.298 1.00 94.25 438 GLY A O 1
ATOM 3434 N N . SER A 1 439 ? -19.639 11.779 6.014 1.00 95.31 439 SER A N 1
ATOM 3435 C CA . SER A 1 439 ? -18.271 11.243 5.950 1.00 95.31 439 SER A CA 1
ATOM 3436 C C . SER A 1 439 ? -18.132 9.974 5.096 1.00 95.31 439 SER A C 1
ATOM 3438 O O . SER A 1 439 ? -17.026 9.435 4.999 1.00 95.31 439 SER A O 1
ATOM 3440 N N . GLU A 1 440 ? -19.208 9.486 4.471 1.00 95.19 440 GLU A N 1
ATOM 3441 C CA . GLU A 1 440 ? -19.156 8.350 3.544 1.00 95.19 440 GLU A CA 1
ATOM 3442 C C . GLU A 1 440 ? -20.082 8.464 2.330 1.00 95.19 440 GLU A C 1
ATOM 3444 O O . GLU A 1 440 ? -21.140 9.089 2.411 1.00 95.19 440 GLU A O 1
ATOM 3449 N N . GLU A 1 441 ? -19.676 7.818 1.229 1.00 91.19 441 GLU A N 1
ATOM 3450 C CA . GLU A 1 441 ? -20.407 7.747 -0.049 1.00 91.19 441 GLU A CA 1
ATOM 3451 C C . GLU A 1 441 ? -20.305 6.393 -0.775 1.00 91.19 441 GLU A C 1
ATOM 3453 O O . GLU A 1 441 ? -19.284 5.668 -0.627 1.00 91.19 441 GLU A O 1
#

Organism: Epichloe festucae (strain Fl1) (NCBI:txid877507)

Radius of gyration: 30.71 Å; chains: 1; bounding box: 63×40×105 Å

pLDDT: mean 86.83, std 15.55, range [24.81, 98.88]

InterPro domains:
  IPR000182 GNAT domain [PF00583] (44-122)
  IPR000182 GNAT domain [PS51186] (3-149)
  IPR001568 Ribonuclease T2-like [PF00445] (183-397)
  IPR001568 Ribonuclease T2-like [PTHR11240] (175-418)
  IPR016181 Acyl-CoA N-acyltransferase [SSF55729] (4-123)
  IPR018188 Ribonuclease T2, His active site 1 [PS00530] (208-215)
  IPR033130 Ribonuclease T2, His active site 2 [PS00531] (284-295)
  IPR036430 Ribonuclease T2-like superfamily [G3DSA:3.90.730.10] (150-440)
  IPR036430 Ribonuclease T2-like superfamily [SSF55895] (171-406)

Secondary structure (DSSP, 8-state):
--S-PSSP-HHHHHHHHHHHHHHHHTTSEEEEEEES-B-TTS-B-SS-EEEEEEEE----TTTTTEEEEEEEEE-GGGTTSSHHHHHHHHHHHHHHHTT--EEE----TTSHHHHHHHHTT-----S----SSS-------SSTT--SSPP-GGGSPPPBTTSTT-STTTSS-TTSS-SSS-EEEEEEE--S--S-GGGT--BPTT-PEEEEEEETT------GGG---SS-SSSBTTSSTTSPB-PPP-S--GGGGTTTTT-HHHHHHHHHHSPPSSS-HHHHHHHHHHHTGGG-GGG-GGGG-TT--TTHHHHHHHHHHHHHHTT--HHHHHHHTT----SS--B-HHHHHHHHHHHHSSPPEEEEEEEEGGGSSTTTT-S---EEEEEEEEEEEEEBS-GGG--EEEE-HHHHSS-SBSB--STT-BB-PPPPTTSB-

Sequence (441 aa):
MATFLPPLSHEKLLTWWKERIAEVNDGKRHIWILVTDIDATGKLKGPEVMGVVMLSTPYSETGAFRGYVEKLLIHKNCRGKGGARALMEALETEASSLGRKMLLLDTETGSSAEAVYKKLGMRSAVPVVGMAALAEIASAGLYPGITPDNHTCALVEPVLSCSCEARPEKVKDTCCTETYGGLLVATQLWSTFTGLESKGQMYAKDSWSIHGLWPGSYTQYCDLSRQYDPKPAPNTTDSKPKGTPVPPYRGEPINRWFAPYGKLHLLAYMNKYWVSQYDANWMFWAHEFSKHATCFSTFQKECYGPKASQHEDLFDFFETVIGWQRRLPTFRWLADAGIRPSNNTAYTYADVQGALAGEFGLSVFVGCGGPRFNETEAGRGSPDNGRTELNEIWYYYHVRGTPRATDGNKLDARTAGGRLTTCAKAKEAVRYYERSEGSEE